Protein 6NQ6 (pdb70)

Radius of gyration: 22.05 Å; Cα contacts (8 Å, |Δi|>4): 1714; chains: 4; bounding box: 46×50×62 Å

Nearest PDB structures (foldseek):
  6nq6-assembly1_C  TM=1.005E+00  e=3.148E-25  Elizabethkingia meningoseptica
  2gac-assembly1_C  TM=1.004E+00  e=5.671E-24  Elizabethkingia meningoseptica
  9gaa-assembly1_A  TM=1.005E+00  e=3.773E-20  Elizabethkingia meningoseptica
  9gac-assembly1_C  TM=1.003E+00  e=3.773E-20  Elizabethkingia meningoseptica
  3ljq-assembly1_A  TM=1.004E+00  e=5.548E-20  Elizabethkingia meningoseptica

Solvent-accessible surface area: 19567 Å² total; per-residue (Å²): 115,53,70,15,0,0,0,0,2,78,78,23,0,50,90,0,0,72,30,0,41,93,28,1,63,162,43,23,91,1,8,51,0,0,28,81,0,0,78,69,2,0,55,47,50,103,36,27,34,0,0,72,0,0,77,0,0,111,77,12,84,10,0,0,0,0,0,0,0,11,46,46,4,40,4,0,4,0,0,8,0,32,60,3,50,8,0,0,9,0,0,35,14,19,25,108,179,48,4,4,2,14,70,0,0,26,88,20,0,77,82,68,52,48,160,123,79,114,5,39,20,85,89,0,68,152,48,36,101,81,86,97,172,139,40,0,0,0,0,0,0,3,44,122,11,32,0,0,0,0,1,0,4,1,19,104,35,32,0,62,14,0,24,0,3,12,2,1,4,4,2,1,0,0,9,1,10,18,115,24,0,0,0,0,3,8,38,88,4,37,20,0,5,16,6,0,0,0,1,9,0,2,6,0,14,66,64,59,78,57,1,72,100,0,0,82,39,0,0,70,61,2,37,142,13,6,115,90,34,70,113,90,36,133,97,15,29,0,0,0,0,0,0,15,64,118,1,74,64,2,2,18,1,0,32,98,64,5,36,6,0,0,19,7,136,174,26,45,61,72,47,103,19,31,48,29,44,182,102,43,74,12,0,0,0,0,0,61,81,36,0,66,88,0,0,74,44,0,38,110,24,1,65,165,44,23,99,1,8,40,0,0,24,107,0,0,77,65,1,0,58,42,54,104,35,20,30,0,0,58,0,0,80,0,0,114,82,13,83,11,1,0,0,0,0,0,0,13,50,47,10,49,4,0,3,0,0,8,0,30,65,3,46,18,0,0,10,0,0,38,14,16,28,106,179,32,3,8,2,14,66,2,0,25,87,21,0,74,85,72,45,46,145,128,75,114,4,38,18,85,90,0,68,137,63,35,106,93,98,91,181,157,26,0,0,0,0,0,0,2,42,128,14,30,0,0,0,0,0,0,6,1,20,116,30,33,3,64,11,0,43,0,5,6,4,1,5,3,2,1,0,0,6,1,9,21,114,31,0,0,0,0,0,4,31,68,1,54,6,0,8,10,8,0,1,0,10,0,0,2,10,2,15,66,66,65,81,66,1,98,98,0,0,86,48,1,0,82,56,2,41,112,12,3,95,85,51,65,113,95,35,136,95,12,27,0,0,0,0,0,0,22,45,112,1,97,56,4,2,13,1,0,31,92,57,1,26,7,0,0,21,1,135,158,23,47,64,76,51,93,15,30,51,31,46,188

B-factor: mean 14.58, std 7.2, range [4.75, 61.29]

Foldseek 3Di:
DDPDDDADDDPLRVVLQVQLCVQRVVPHFNQVSNLSSLLVLLVDLVNDVHFLVDQCDLVRFNFDWDKGAHPPGFIAIETREGFFSRVHVLCVVCSVVYYYYDPRSNVSCVVVPTDGDHSQDPVSVVVSVVVVVD/DDKDWDQDPVLFIDIAFDDPDDPPDDPPDDFQRVPALFQWDDDSQWWIKGKDWDRVLRVVLSQGVQLRVVRVVPDFQARSQVVSQVVSVVVCVVVVHDLVVTKMKMKMATSVGGIHIEIADWDDWDWDQDPVGIDIGTHYHNDD/DDPDDDDDDDPLLVVLQVQLCVQRVVVHFNQVSNLRSVLVLLVDLVNQCHFQVDQPDLVRFNFDWDKGAGDPGQIAIETRHGQFSRVHVLRVVCRVVYYDYDPRSVVSCVVVPTDGHHRHDPVSSVVSVVVVVD/DDKDWDQDPVLFIDIAFDDPDDPPDDPPDDFQRVPALFQWDDDSQWWIKGKDKGRVLSVVQSQGNQLRVVSVVPDFSARSQVVSQVVSVVVCVVVVHDLVVIKMKMKMATSVGGIHIEMADFDDWDWDQDPVGIDIGGHYHDDD

Secondary structure (DSSP, 8-state):
---SEEEEESHHHHHHHHHHHHHHTTT--HHHHHHHHHHHHHH-TT-TTSGGGPPP-TTS---EEEEEE-TTS-EEEEEEE-S-S-HHHHHHHHHH--EEEHHHHHHHHHHTT--------HHHHHHHHHHHH-/-EEEEEE-TTS-EEEEEEE--STTPPTTB--STT-TTTTEEEETTTEEEEEEE-HHHHHHHTHHHHHHHHHHTT--HHHHHHHHHHHHHHHHHHTT--GGG--EEEEEEETT--EEEEESSTT--EEEEETTEEEEE--EES--/---SEEEEESTTHHHHHHHHHHHHTTT--HHHHHHHHHHHHHH-TT-TTSSTTPPP-TTS---EEEEEE-TTS-EEEEEEE-S-S-HHHHHHHHHH--EEETHHHHHHHHHTT--------HHHHHHHHHHHH-/-EEEEEE-TTS-EEEEEEE--STTPPTTEE-STT-TTTTEEEETTTEEEEEEE-HHHHHHHTHHHHHHHHHHTT--HHHHHHHHHHHHHHHHHHTT--GGG--EEEEEEETTS-EEEEESSTT--EEEEETTEEEEE---BS--

CATH classification: 3.60.20.30

Sequence (556 aa):
TNKPIVLSTWNFGLHANVEAWKVLSKGGKALDAVEKGVRLVEDDPTERSVGYGGRPDRDGRVTLDACIMDENYNIGSVACMEHIKNPISVARAVMEKVMLVGDGALEFALSQGFKKENLLTAESEKEWKEWLKTTIGMIALDAQGNLSGACTTSGMAYKMHGRRVGDSPIIGAGLFVDNEIGAATATGHGEEEVIRTVGTHLVVELMNQGRTPQQACKEAVERIVKIVNRRGKNLKDIQVGFIALNKKGEYGAYCIQDGFNFAVHDQKGNRLETPGFALKTNKPIVLSTWNFGLHANVEAWKVLSKGGKALDAVEKGVRLVEDDPTERSVGYGGRPDRDGRVTLDACIMDENYNIGSVACMEHIKNPISVARAVMEKVMLVGDGALEFALSQGFKKENLLTAESEKEWKEWLKTTIGMIALDAQGNLSGACTTSGMAYKMHGRRVGDSPIIGAGLFVDNEIGAATATGHGEEEVIRTVGTHLVVELMNQGRTPQQACKEAVERIVKIVNRRGKNLKDIQVGFIALNKKGEYGAYCIQDGFNFAVHDQKGNRLETPGFALK

Structure (mmCIF, N/CA/C/O backbone):
data_6NQ6
#
_entry.id   6NQ6
#
_cell.length_a   46.150
_cell.length_b   96.020
_cell.length_c   61.490
_cell.angle_alpha   90.00
_cell.angle_beta   90.05
_cell.angle_gamma   90.00
#
_symmetry.space_group_name_H-M   'P 1 21 1'
#
loop_
_entity.id
_entity.type
_entity.pdbx_description
1 polymer N(4)-(Beta-N-acetylglucosaminyl)-L-asparaginase
2 polymer N(4)-(Beta-N-acetylglucosaminyl)-L-asparaginase
3 water water
#
loop_
_atom_site.group_PDB
_atom_site.id
_atom_site.type_symbol
_atom_site.label_atom_id
_atom_site.label_alt_id
_atom_site.label_comp_id
_atom_site.label_asym_id
_atom_site.label_entity_id
_atom_site.label_seq_id
_atom_site.pdbx_PDB_ins_code
_atom_site.Cartn_x
_atom_site.Cartn_y
_atom_site.Cartn_z
_atom_site.occupancy
_atom_site.B_iso_or_equiv
_atom_site.auth_seq_id
_atom_site.auth_comp_id
_atom_site.auth_asym_id
_atom_site.auth_atom_id
_atom_site.pdbx_PDB_model_num
ATOM 1 N N . THR A 1 2 ? 30.123 8.193 16.026 1.00 32.67 2 THR A N 1
ATOM 2 C CA . THR A 1 2 ? 29.803 9.479 16.748 1.00 28.59 2 THR A CA 1
ATOM 3 C C . THR A 1 2 ? 29.706 10.641 15.746 1.00 28.58 2 THR A C 1
ATOM 4 O O . THR A 1 2 ? 30.673 10.962 15.048 1.00 31.11 2 THR A O 1
ATOM 8 N N . ASN A 1 3 ? 28.540 11.275 15.712 1.00 19.03 3 ASN A N 1
ATOM 9 C CA . ASN A 1 3 ? 28.210 12.341 14.803 1.00 16.92 3 ASN A CA 1
ATOM 10 C C . ASN A 1 3 ? 28.618 13.591 15.555 1.00 16.59 3 ASN A C 1
ATOM 11 O O . ASN A 1 3 ? 27.890 14.083 16.414 1.00 14.44 3 ASN A O 1
ATOM 16 N N . LYS A 1 4 ? 29.806 14.087 15.253 1.00 14.59 4 LYS A N 1
ATOM 17 C CA . LYS A 1 4 ? 30.274 15.300 15.866 1.00 12.11 4 LYS A CA 1
ATOM 18 C C . LYS A 1 4 ? 31.141 16.056 14.878 1.00 11.95 4 LYS A C 1
ATOM 19 O O . LYS A 1 4 ? 31.804 15.424 14.023 1.00 12.12 4 LYS A O 1
ATOM 25 N N . PRO A 1 5 ? 31.241 17.375 14.944 1.00 10.11 5 PRO A N 1
ATOM 26 C CA . PRO A 1 5 ? 30.372 18.192 15.814 1.00 9.26 5 PRO A CA 1
ATOM 27 C C . PRO A 1 5 ? 28.936 18.282 15.345 1.00 9.34 5 PRO A C 1
ATOM 28 O O . PRO A 1 5 ? 28.616 17.987 14.214 1.00 9.30 5 PRO A O 1
ATOM 32 N N . ILE A 1 6 ? 28.047 18.731 16.253 1.00 8.08 6 ILE A N 1
ATOM 33 C CA . ILE A 1 6 ? 26.611 18.861 15.949 1.00 7.73 6 ILE A CA 1
ATOM 34 C C . ILE A 1 6 ? 26.085 19.986 16.892 1.00 7.26 6 ILE A C 1
ATOM 35 O O . ILE A 1 6 ? 26.423 20.010 18.093 1.00 7.09 6 ILE A O 1
ATOM 40 N N . VAL A 1 7 ? 25.157 20.816 16.397 1.00 6.92 7 VAL A N 1
ATOM 41 C CA . VAL A 1 7 ? 24.466 21.832 17.195 1.00 6.92 7 VAL A CA 1
ATOM 42 C C . VAL A 1 7 ? 22.973 21.802 16.905 1.00 7.47 7 VAL A C 1
ATOM 43 O O . VAL A 1 7 ? 22.588 21.626 15.736 1.00 6.88 7 VAL A O 1
ATOM 47 N N . LEU A 1 8 ? 22.169 21.947 17.943 1.00 7.15 8 LEU A N 1
ATOM 48 C CA . LEU A 1 8 ? 20.711 22.053 17.815 1.00 8.02 8 LEU A CA 1
ATOM 49 C C . LEU A 1 8 ? 20.275 23.304 18.456 1.00 6.78 8 LEU A C 1
ATOM 50 O O . LEU A 1 8 ? 20.806 23.715 19.532 1.00 6.59 8 LEU A O 1
ATOM 55 N N . SER A 1 9 ? 19.227 23.948 17.920 1.00 6.99 9 SER A N 1
ATOM 56 C CA . SER A 1 9 ? 18.681 25.118 18.571 1.00 7.26 9 SER A CA 1
ATOM 57 C C . SER A 1 9 ? 17.202 25.223 18.233 1.00 7.54 9 SER A C 1
ATOM 58 O O . SER A 1 9 ? 16.721 24.634 17.250 1.00 8.16 9 SER A O 1
ATOM 61 N N . THR A 1 10 ? 16.537 26.047 19.040 1.00 7.55 10 THR A N 1
ATOM 62 C CA . THR A 1 10 ? 15.087 26.148 18.940 1.00 8.37 10 THR A CA 1
ATOM 63 C C . THR A 1 10 ? 14.580 27.195 17.954 1.00 9.06 10 THR A C 1
ATOM 64 O O . THR A 1 10 ? 15.138 28.255 17.822 1.00 8.57 10 THR A O 1
ATOM 68 N N . TRP A 1 11 ? 13.528 26.815 17.197 1.00 10.09 11 TRP A N 1
ATOM 69 C CA . TRP A 1 11 ? 12.764 27.708 16.262 1.00 12.05 11 TRP A CA 1
ATOM 70 C C . TRP A 1 11 ? 13.525 28.068 14.992 1.00 12.12 11 TRP A C 1
ATOM 71 O O . TRP A 1 11 ? 14.740 27.766 14.808 1.00 10.35 11 TRP A O 1
ATOM 82 N N . ASN A 1 12 ? 12.870 28.806 14.082 1.00 14.52 12 ASN A N 1
ATOM 83 C CA . ASN A 1 12 ? 13.533 29.146 12.825 1.00 13.96 12 ASN A CA 1
ATOM 84 C C . ASN A 1 12 ? 14.741 30.049 12.940 1.00 13.52 12 ASN A C 1
ATOM 85 O O . ASN A 1 12 ? 15.683 30.005 12.168 1.00 14.60 12 ASN A O 1
ATOM 90 N N . PHE A 1 13 ? 14.799 30.901 13.965 1.00 11.68 13 PHE A N 1
ATOM 91 C CA . PHE A 1 13 ? 15.928 31.760 14.168 1.00 12.28 13 PHE A CA 1
ATOM 92 C C . PHE A 1 13 ? 17.139 30.948 14.627 1.00 10.43 13 PHE A C 1
ATOM 93 O O . PHE A 1 13 ? 18.278 31.393 14.512 1.00 12.80 13 PHE A O 1
ATOM 101 N N . GLY A 1 14 ? 16.822 29.758 15.144 1.00 11.15 14 GLY A N 1
ATOM 102 C CA . GLY A 1 14 ? 17.781 28.718 15.484 1.00 10.72 14 GLY A CA 1
ATOM 103 C C . GLY A 1 14 ? 18.600 28.329 14.265 1.00 11.17 14 GLY A C 1
ATOM 104 O O . GLY A 1 14 ? 19.818 28.081 14.337 1.00 10.02 14 GLY A O 1
ATOM 105 N N . LEU A 1 15 ? 17.952 28.322 13.101 1.00 11.36 15 LEU A N 1
ATOM 106 C CA . LEU A 1 15 ? 18.639 27.896 11.898 1.00 11.89 15 LEU A CA 1
ATOM 107 C C . LEU A 1 15 ? 19.712 28.879 11.640 1.00 11.12 15 LEU A C 1
ATOM 108 O O . LEU A 1 15 ? 20.888 28.503 11.324 1.00 12.50 15 LEU A O 1
ATOM 113 N N . HIS A 1 16 ? 19.363 30.161 11.810 1.00 12.74 16 HIS A N 1
ATOM 114 C CA . HIS A 1 16 ? 20.309 31.233 11.580 1.00 11.81 16 HIS A CA 1
ATOM 115 C C . HIS A 1 16 ? 21.443 31.253 12.647 1.00 11.09 16 HIS A C 1
ATOM 116 O O . HIS A 1 16 ? 22.632 31.451 12.335 1.00 12.20 16 HIS A O 1
ATOM 123 N N . ALA A 1 17 ? 21.071 31.027 13.923 1.00 9.09 17 ALA A N 1
ATOM 124 C CA . ALA A 1 17 ? 22.090 30.982 15.005 1.00 8.43 17 ALA A CA 1
ATOM 125 C C . ALA A 1 17 ? 23.054 29.812 14.751 1.00 8.67 17 ALA A C 1
ATOM 126 O O . ALA A 1 17 ? 24.239 29.898 15.099 1.00 9.00 17 ALA A O 1
ATOM 128 N N . ASN A 1 18 ? 22.529 28.679 14.280 1.00 8.83 18 ASN A N 1
ATOM 129 C CA . ASN A 1 18 ? 23.392 27.543 14.066 1.00 8.75 18 ASN A CA 1
ATOM 130 C C . ASN A 1 18 ? 24.517 27.828 13.090 1.00 10.01 18 ASN A C 1
ATOM 131 O O . ASN A 1 18 ? 25.605 27.294 13.243 1.00 10.25 18 ASN A O 1
ATOM 136 N N . VAL A 1 19 ? 24.277 28.696 12.090 1.00 9.49 19 VAL A N 1
ATOM 137 C CA . VAL A 1 19 ? 25.361 29.102 11.145 1.00 10.60 19 VAL A CA 1
ATOM 138 C C . VAL A 1 19 ? 26.497 29.737 11.909 1.00 9.85 19 VAL A C 1
ATOM 139 O O . VAL A 1 19 ? 27.711 29.385 11.680 1.00 10.78 19 VAL A O 1
ATOM 143 N N . GLU A 1 20 ? 26.215 30.579 12.888 1.00 10.22 20 GLU A N 1
ATOM 144 C CA . GLU A 1 20 ? 27.282 31.214 13.664 1.00 10.53 20 GLU A CA 1
ATOM 145 C C . GLU A 1 20 ? 28.015 30.230 14.586 1.00 10.92 20 GLU A C 1
ATOM 146 O O . GLU A 1 20 ? 29.252 30.234 14.721 1.00 11.82 20 GLU A O 1
ATOM 152 N N . ALA A 1 21 ? 27.236 29.329 15.185 1.00 9.36 21 ALA A N 1
ATOM 153 C CA . ALA A 1 21 ? 27.831 28.230 15.988 1.00 9.67 21 ALA A CA 1
ATOM 154 C C . ALA A 1 21 ? 28.757 27.401 15.197 1.00 9.93 21 ALA A C 1
ATOM 155 O O . ALA A 1 21 ? 29.807 27.001 15.697 1.00 8.61 21 ALA A O 1
ATOM 157 N N . TRP A 1 22 ? 28.358 27.108 13.937 1.00 9.42 22 TRP A N 1
ATOM 158 C CA . TRP A 1 22 ? 29.120 26.198 13.097 1.00 9.30 22 TRP A CA 1
ATOM 159 C C . TRP A 1 22 ? 30.469 26.834 12.699 1.00 9.50 22 TRP A C 1
ATOM 160 O O . TRP A 1 22 ? 31.439 26.091 12.474 1.00 10.79 22 TRP A O 1
ATOM 171 N N . LYS A 1 23 ? 30.552 28.175 12.646 1.00 10.27 23 LYS A N 1
ATOM 172 C CA . LYS A 1 23 ? 31.832 28.815 12.376 1.00 12.50 23 LYS A CA 1
ATOM 173 C C . LYS A 1 23 ? 32.875 28.419 13.423 1.00 13.77 23 LYS A C 1
ATOM 174 O O . LYS A 1 23 ? 34.047 28.282 13.109 1.00 14.99 23 LYS A O 1
ATOM 180 N N . VAL A 1 24 ? 32.461 28.207 14.671 1.00 11.71 24 VAL A N 1
ATOM 181 C CA . VAL A 1 24 ? 33.335 27.760 15.696 1.00 10.71 24 VAL A CA 1
ATOM 182 C C . VAL A 1 24 ? 33.493 26.250 15.570 1.00 9.63 24 VAL A C 1
ATOM 183 O O . VAL A 1 24 ? 34.630 25.697 15.605 1.00 10.88 24 VAL A O 1
ATOM 187 N N . LEU A 1 25 ? 32.396 25.497 15.540 1.00 8.75 25 LEU A N 1
ATOM 188 C CA . LEU A 1 25 ? 32.473 24.043 15.675 1.00 8.73 25 LEU A CA 1
ATOM 189 C C . LEU A 1 25 ? 33.269 23.403 14.489 1.00 9.86 25 LEU A C 1
ATOM 190 O O . LEU A 1 25 ? 33.983 22.438 14.677 1.00 10.27 25 LEU A O 1
ATOM 195 N N . SER A 1 26 ? 33.094 23.947 13.297 1.00 10.73 26 SER A N 1
ATOM 196 C CA . SER A 1 26 ? 33.702 23.323 12.092 1.00 12.05 26 SER A CA 1
ATOM 197 C C . SER A 1 26 ? 35.209 23.463 12.039 1.00 12.14 26 SER A C 1
ATOM 198 O O . SER A 1 26 ? 35.866 22.780 11.248 1.00 14.70 26 SER A O 1
ATOM 201 N N . LYS A 1 27 ? 35.741 24.336 12.863 1.00 13.65 27 LYS A N 1
ATOM 202 C CA . LYS A 1 27 ? 37.160 24.644 12.890 1.00 13.90 27 LYS A CA 1
ATOM 203 C C . LYS A 1 27 ? 37.728 24.001 14.128 1.00 13.83 27 LYS A C 1
ATOM 204 O O . LYS A 1 27 ? 38.863 24.365 14.527 1.00 15.09 27 LYS A O 1
ATOM 210 N N . GLY A 1 28 ? 36.954 23.126 14.816 1.00 10.83 28 GLY A N 1
ATOM 211 C CA . GLY A 1 28 ? 37.414 22.451 16.015 1.00 11.47 28 GLY A CA 1
ATOM 212 C C . GLY A 1 28 ? 37.337 23.222 17.310 1.00 11.18 28 GLY A C 1
ATOM 213 O O . GLY A 1 28 ? 37.926 22.785 18.297 1.00 13.76 28 GLY A O 1
ATOM 214 N N . GLY A 1 29 ? 36.599 24.335 17.336 1.00 10.06 29 GLY A N 1
ATOM 215 C CA . GLY A 1 29 ? 36.387 25.083 18.510 1.00 10.69 29 GLY A CA 1
ATOM 216 C C . GLY A 1 29 ? 35.508 24.435 19.554 1.00 9.74 29 GLY A C 1
ATOM 217 O O . GLY A 1 29 ? 34.842 23.434 19.310 1.00 10.46 29 GLY A O 1
ATOM 218 N N . LYS A 1 30 ? 35.514 25.028 20.748 1.00 10.13 30 LYS A N 1
ATOM 219 C CA . LYS A 1 30 ? 34.750 24.494 21.898 1.00 9.99 30 LYS A CA 1
ATOM 220 C C . LYS A 1 30 ? 33.241 24.684 21.773 1.00 8.65 30 LYS A C 1
ATOM 221 O O . LYS A 1 30 ? 32.819 25.720 21.305 1.00 8.65 30 LYS A O 1
ATOM 227 N N . ALA A 1 31 ? 32.495 23.669 22.183 1.00 8.04 31 ALA A N 1
ATOM 228 C CA . ALA A 1 31 ? 31.042 23.792 22.257 1.00 7.55 31 ALA A CA 1
ATOM 229 C C . ALA A 1 31 ? 30.637 25.028 23.006 1.00 7.72 31 ALA A C 1
ATOM 230 O O . ALA A 1 31 ? 29.667 25.737 22.634 1.00 7.43 31 ALA A O 1
ATOM 232 N N . LEU A 1 32 ? 31.313 25.350 24.112 1.00 7.69 32 LEU A N 1
ATOM 233 C CA . LEU A 1 32 ? 30.914 26.525 24.880 1.00 7.65 32 LEU A CA 1
ATOM 234 C C . LEU A 1 32 ? 31.011 27.833 24.117 1.00 7.60 32 LEU A C 1
ATOM 235 O O . LEU A 1 32 ? 30.097 28.656 24.148 1.00 7.72 32 LEU A O 1
ATOM 240 N N . ASP A 1 33 ? 32.072 28.001 23.344 1.00 7.69 33 ASP A N 1
ATOM 241 C CA . ASP A 1 33 ? 32.228 29.183 22.540 1.00 8.79 33 ASP A CA 1
ATOM 242 C C . ASP A 1 33 ? 31.187 29.200 21.432 1.00 8.74 33 ASP A C 1
ATOM 243 O O . ASP A 1 33 ? 30.680 30.228 21.075 1.00 8.98 33 ASP A O 1
ATOM 248 N N . ALA A 1 34 ? 30.898 28.045 20.863 1.00 7.79 34 ALA A N 1
ATOM 249 C CA . ALA A 1 34 ? 29.949 27.929 19.696 1.00 8.15 34 ALA A CA 1
ATOM 250 C C . ALA A 1 34 ? 28.547 28.366 20.165 1.00 8.15 34 ALA A C 1
ATOM 251 O O . ALA A 1 34 ? 27.873 29.106 19.440 1.00 7.98 34 ALA A O 1
ATOM 253 N N . VAL A 1 35 ? 28.123 27.854 21.331 1.00 7.35 35 VAL A N 1
ATOM 254 C CA . VAL A 1 35 ? 26.753 28.142 21.792 1.00 7.01 35 VAL A CA 1
ATOM 255 C C . VAL A 1 35 ? 26.580 29.569 22.183 1.00 7.52 35 VAL A C 1
ATOM 256 O O . VAL A 1 35 ? 25.578 30.203 21.915 1.00 8.19 35 VAL A O 1
ATOM 260 N N . GLU A 1 36 ? 27.602 30.158 22.788 1.00 7.58 36 GLU A N 1
ATOM 261 C CA . GLU A 1 36 ? 27.592 31.584 23.113 1.00 8.00 36 GLU A CA 1
ATOM 262 C C . GLU A 1 36 ? 27.483 32.444 21.838 1.00 9.09 36 GLU A C 1
ATOM 263 O O . GLU A 1 36 ? 26.604 33.286 21.754 1.00 8.21 36 GLU A O 1
ATOM 269 N N . LYS A 1 37 ? 28.366 32.214 20.883 1.00 8.66 37 LYS A N 1
ATOM 270 C CA . LYS A 1 37 ? 28.302 32.936 19.600 1.00 10.28 37 LYS A CA 1
ATOM 271 C C . LYS A 1 37 ? 26.978 32.752 18.918 1.00 10.16 37 LYS A C 1
ATOM 272 O O . LYS A 1 37 ? 26.450 33.735 18.353 1.00 10.72 37 LYS A O 1
ATOM 278 N N . GLY A 1 38 ? 26.459 31.529 18.884 1.00 9.12 38 GLY A N 1
ATOM 279 C CA . GLY A 1 38 ? 25.209 31.282 18.243 1.00 8.02 38 GLY A CA 1
ATOM 280 C C . GLY A 1 38 ? 24.094 32.115 18.776 1.00 8.08 38 GLY A C 1
ATOM 281 O O . GLY A 1 38 ? 23.346 32.730 18.009 1.00 8.98 38 GLY A O 1
ATOM 282 N N . VAL A 1 39 ? 23.848 32.034 20.078 1.00 7.53 39 VAL A N 1
ATOM 283 C CA . VAL A 1 39 ? 22.655 32.754 20.629 1.00 7.99 39 VAL A CA 1
ATOM 284 C C . VAL A 1 39 ? 22.862 34.256 20.659 1.00 7.99 39 VAL A C 1
ATOM 285 O O . VAL A 1 39 ? 21.891 35.002 20.553 1.00 8.59 39 VAL A O 1
ATOM 289 N N . ARG A 1 40 ? 24.093 34.740 20.682 1.00 8.03 40 ARG A N 1
ATOM 290 C CA . ARG A 1 40 ? 24.321 36.203 20.631 1.00 9.14 40 ARG A CA 1
ATOM 291 C C . ARG A 1 40 ? 23.820 36.777 19.324 1.00 9.47 40 ARG A C 1
ATOM 292 O O . ARG A 1 40 ? 23.413 37.944 19.305 1.00 9.44 40 ARG A O 1
ATOM 300 N N . LEU A 1 41 ? 23.762 35.990 18.256 1.00 10.61 41 LEU A N 1
ATOM 301 C CA . LEU A 1 41 ? 23.247 36.490 16.968 1.00 11.80 41 LEU A CA 1
ATOM 302 C C . LEU A 1 41 ? 21.814 36.988 17.150 1.00 12.71 41 LEU A C 1
ATOM 303 O O . LEU A 1 41 ? 21.407 38.044 16.636 1.00 13.46 41 LEU A O 1
ATOM 308 N N . VAL A 1 42 ? 21.049 36.258 17.950 1.00 10.61 42 VAL A N 1
ATOM 309 C CA . VAL A 1 42 ? 19.634 36.521 18.152 1.00 11.16 42 VAL A CA 1
ATOM 310 C C . VAL A 1 42 ? 19.429 37.605 19.187 1.00 9.94 42 VAL A C 1
ATOM 311 O O . VAL A 1 42 ? 18.551 38.444 19.014 1.00 9.72 42 VAL A O 1
ATOM 315 N N . GLU A 1 43 ? 20.246 37.629 20.226 1.00 8.80 43 GLU A N 1
ATOM 316 C CA . GLU A 1 43 ? 20.263 38.694 21.200 1.00 9.26 43 GLU A CA 1
ATOM 317 C C . GLU A 1 43 ? 20.492 40.018 20.477 1.00 10.06 43 GLU A C 1
ATOM 318 O O . GLU A 1 43 ? 19.897 41.038 20.841 1.00 9.87 43 GLU A O 1
ATOM 324 N N . ASP A 1 44 ? 21.346 39.997 19.466 1.00 11.65 44 ASP A N 1
ATOM 325 C CA . ASP A 1 44 ? 21.808 41.274 18.908 1.00 11.25 44 ASP A CA 1
ATOM 326 C C . ASP A 1 44 ? 20.810 41.812 17.917 1.00 13.04 44 ASP A C 1
ATOM 327 O O . ASP A 1 44 ? 20.810 43.026 17.674 1.00 15.51 44 ASP A O 1
ATOM 332 N N . ASP A 1 45 ? 19.929 40.976 17.416 1.00 12.26 45 ASP A N 1
ATOM 333 C CA . ASP A 1 45 ? 19.065 41.316 16.293 1.00 13.38 45 ASP A CA 1
ATOM 334 C C . ASP A 1 45 ? 17.754 41.916 16.849 1.00 12.65 45 ASP A C 1
ATOM 335 O O . ASP A 1 45 ? 16.933 41.235 17.509 1.00 10.09 45 ASP A O 1
ATOM 340 N N . PRO A 1 46 ? 17.511 43.204 16.600 1.00 13.11 46 PRO A N 1
ATOM 341 C CA . PRO A 1 46 ? 16.321 43.807 17.162 1.00 13.98 46 PRO A CA 1
ATOM 342 C C . PRO A 1 46 ? 15.022 43.309 16.546 1.00 13.24 46 PRO A C 1
ATOM 343 O O . PRO A 1 46 ? 13.958 43.579 17.061 1.00 15.47 46 PRO A O 1
ATOM 347 N N . THR A 1 47 ? 15.079 42.625 15.401 1.00 11.77 47 THR A N 1
ATOM 348 C CA . THR A 1 47 ? 13.908 42.061 14.749 1.00 13.06 47 THR A CA 1
ATOM 349 C C . THR A 1 47 ? 13.507 40.703 15.325 1.00 11.68 47 THR A C 1
ATOM 350 O O . THR A 1 47 ? 12.491 40.148 14.989 1.00 14.43 47 THR A O 1
ATOM 354 N N . GLU A 1 48 ? 14.386 40.140 16.182 1.00 12.07 48 GLU A N 1
ATOM 355 C CA . GLU A 1 48 ? 14.062 38.956 16.948 1.00 12.69 48 GLU A CA 1
ATOM 356 C C . GLU A 1 48 ? 13.563 39.459 18.292 1.00 11.91 48 GLU A C 1
ATOM 357 O O . GLU A 1 48 ? 14.304 39.829 19.192 1.00 13.70 48 GLU A O 1
ATOM 363 N N . ARG A 1 49 ? 12.242 39.371 18.427 1.00 11.33 49 ARG A N 1
ATOM 364 C CA . ARG A 1 49 ? 11.516 40.039 19.461 1.00 13.65 49 ARG A CA 1
ATOM 365 C C . ARG A 1 49 ? 11.315 39.206 20.697 1.00 11.53 49 ARG A C 1
ATOM 366 O O . ARG A 1 49 ? 10.682 39.661 21.630 1.00 10.86 49 ARG A O 1
ATOM 374 N N . SER A 1 50 ? 11.910 38.009 20.756 1.00 10.99 50 SER A N 1
ATOM 375 C CA . SER A 1 50 ? 11.745 37.154 21.945 1.00 10.98 50 SER A CA 1
ATOM 376 C C . SER A 1 50 ? 13.065 36.917 22.645 1.00 10.48 50 SER A C 1
ATOM 377 O O . SER A 1 50 ? 13.107 36.198 23.637 1.00 9.89 50 SER A O 1
ATOM 380 N N . VAL A 1 51 ? 14.098 37.626 22.241 1.00 9.55 51 VAL A N 1
ATOM 381 C CA . VAL A 1 51 ? 15.460 37.499 22.719 1.00 10.26 51 VAL A CA 1
ATOM 382 C C . VAL A 1 51 ? 16.195 38.821 22.707 1.00 10.58 51 VAL A C 1
ATOM 383 O O . VAL A 1 51 ? 16.242 39.462 21.680 1.00 9.40 51 VAL A O 1
ATOM 387 N N . GLY A 1 52 ? 16.839 39.169 23.792 1.00 9.20 52 GLY A N 1
ATOM 388 C CA . GLY A 1 52 ? 17.728 40.322 23.862 1.00 10.77 52 GLY A CA 1
ATOM 389 C C . GLY A 1 52 ? 17.171 41.636 23.374 1.00 10.70 52 GLY A C 1
ATOM 390 O O . GLY A 1 52 ? 16.032 41.974 23.692 1.00 10.58 52 GLY A O 1
ATOM 391 N N . TYR A 1 53 ? 17.944 42.316 22.528 1.00 11.08 53 TYR A N 1
ATOM 392 C CA . TYR A 1 53 ? 17.611 43.645 21.976 1.00 12.96 53 TYR A CA 1
ATOM 393 C C . TYR A 1 53 ? 16.348 43.582 21.131 1.00 14.06 53 TYR A C 1
ATOM 394 O O . TYR A 1 53 ? 15.468 44.474 21.256 1.00 15.89 53 TYR A O 1
ATOM 403 N N . GLY A 1 54 ? 16.040 42.577 20.369 1.00 12.37 54 GLY A N 1
ATOM 404 C CA . GLY A 1 54 ? 14.452 42.699 20.063 1.00 19.24 54 GLY A CA 1
ATOM 405 C C . GLY A 1 54 ? 13.264 42.993 21.151 1.00 15.94 54 GLY A C 1
ATOM 406 O O . GLY A 1 54 ? 12.066 43.261 20.872 1.00 14.57 54 GLY A O 1
ATOM 407 N N . GLY A 1 55 ? 13.597 42.641 22.379 1.00 12.45 55 GLY A N 1
ATOM 408 C CA . GLY A 1 55 ? 12.632 41.908 23.248 1.00 12.05 55 GLY A CA 1
ATOM 409 C C . GLY A 1 55 ? 11.425 42.702 23.742 1.00 12.94 55 GLY A C 1
ATOM 410 O O . GLY A 1 55 ? 11.586 43.887 24.092 1.00 14.76 55 GLY A O 1
ATOM 411 N N . ARG A 1 56 ? 10.270 42.067 23.780 1.00 12.61 56 ARG A N 1
ATOM 412 C CA . ARG A 1 56 ? 8.993 42.743 24.182 1.00 13.17 56 ARG A CA 1
ATOM 413 C C . ARG A 1 56 ? 9.126 42.922 25.691 1.00 13.47 56 ARG A C 1
ATOM 414 O O . ARG A 1 56 ? 9.536 42.000 26.404 1.00 12.04 56 ARG A O 1
ATOM 422 N N . PRO A 1 57 ? 8.925 44.144 26.190 1.00 13.78 57 PRO A N 1
ATOM 423 C CA . PRO A 1 57 ? 9.085 44.513 27.567 1.00 12.67 57 PRO A CA 1
ATOM 424 C C . PRO A 1 57 ? 8.004 43.894 28.477 1.00 12.19 57 PRO A C 1
ATOM 425 O O . PRO A 1 57 ? 7.024 43.344 28.016 1.00 13.32 57 PRO A O 1
ATOM 429 N N . ASP A 1 58 ? 8.269 43.947 29.776 1.00 12.80 58 ASP A N 1
ATOM 430 C CA . ASP A 1 58 ? 7.295 43.638 30.770 1.00 12.77 58 ASP A CA 1
ATOM 431 C C . ASP A 1 58 ? 6.184 44.692 30.772 1.00 13.81 58 ASP A C 1
ATOM 432 O O . ASP A 1 58 ? 6.287 45.715 30.045 1.00 14.38 58 ASP A O 1
ATOM 437 N N . ARG A 1 59 ? 5.168 44.455 31.578 1.00 14.62 59 ARG A N 1
ATOM 438 C CA . ARG A 1 59 ? 3.977 45.357 31.545 1.00 16.88 59 ARG A CA 1
ATOM 439 C C . ARG A 1 59 ? 4.281 46.801 31.893 1.00 18.41 59 ARG A C 1
ATOM 440 O O . ARG A 1 59 ? 3.494 47.678 31.489 1.00 19.62 59 ARG A O 1
ATOM 448 N N . ASP A 1 60 ? 5.364 47.066 32.611 1.00 17.05 60 ASP A N 1
ATOM 449 C CA . ASP A 1 60 ? 5.773 48.421 32.953 1.00 17.58 60 ASP A CA 1
ATOM 450 C C . ASP A 1 60 ? 6.705 49.021 31.915 1.00 16.43 60 ASP A C 1
ATOM 451 O O . ASP A 1 60 ? 7.299 50.071 32.154 1.00 18.44 60 ASP A O 1
ATOM 456 N N . GLY A 1 61 ? 6.908 48.337 30.787 1.00 17.41 61 GLY A N 1
ATOM 457 C CA . GLY A 1 61 ? 7.745 48.839 29.768 1.00 16.96 61 GLY A CA 1
ATOM 458 C C . GLY A 1 61 ? 9.229 48.586 29.879 1.00 17.14 61 GLY A C 1
ATOM 459 O O . GLY A 1 61 ? 9.997 49.214 29.149 1.00 17.73 61 GLY A O 1
ATOM 460 N N . ARG A 1 62 ? 9.667 47.689 30.790 1.00 14.96 62 ARG A N 1
ATOM 461 C CA . ARG A 1 62 ? 11.068 47.447 31.050 1.00 15.40 62 ARG A CA 1
ATOM 462 C C . ARG A 1 62 ? 11.431 46.103 30.342 1.00 13.14 62 ARG A C 1
ATOM 463 O O . ARG A 1 62 ? 10.721 45.121 30.470 1.00 13.77 62 ARG A O 1
ATOM 471 N N . VAL A 1 63 ? 12.446 46.148 29.514 1.00 12.17 63 VAL A N 1
ATOM 472 C CA . VAL A 1 63 ? 12.944 44.933 28.904 1.00 10.70 63 VAL A CA 1
ATOM 473 C C . VAL A 1 63 ? 13.859 44.239 29.943 1.00 10.07 63 VAL A C 1
ATOM 474 O O . VAL A 1 63 ? 14.914 44.751 30.319 1.00 11.36 63 VAL A O 1
ATOM 478 N N . THR A 1 64 ? 13.423 43.038 30.401 1.00 9.02 64 THR A N 1
ATOM 479 C CA . THR A 1 64 ? 14.195 42.334 31.420 1.00 8.52 64 THR A CA 1
ATOM 480 C C . THR A 1 64 ? 14.484 40.969 30.843 1.00 7.46 64 THR A C 1
ATOM 481 O O . THR A 1 64 ? 13.587 40.277 30.387 1.00 9.53 64 THR A O 1
ATOM 485 N N . LEU A 1 65 ? 15.785 40.648 30.870 1.00 7.58 65 LEU A N 1
ATOM 486 C CA . LEU A 1 65 ? 16.340 39.444 30.191 1.00 7.37 65 LEU A CA 1
ATOM 487 C C . LEU A 1 65 ? 16.771 38.382 31.185 1.00 6.69 65 LEU A C 1
ATOM 488 O O . LEU A 1 65 ? 17.262 38.658 32.275 1.00 7.57 65 LEU A O 1
ATOM 493 N N . ASP A 1 66 ? 16.667 37.136 30.668 1.00 6.63 66 ASP A N 1
ATOM 494 C CA . ASP A 1 66 ? 17.037 35.955 31.502 1.00 6.53 66 ASP A CA 1
ATOM 495 C C . ASP A 1 66 ? 17.938 35.076 30.643 1.00 6.21 66 ASP A C 1
ATOM 496 O O . ASP A 1 66 ? 17.664 34.871 29.452 1.00 7.00 66 ASP A O 1
ATOM 501 N N . ALA A 1 67 ? 19.024 34.536 31.205 1.00 5.56 67 ALA A N 1
ATOM 502 C CA . ALA A 1 67 ? 19.894 33.642 30.420 1.00 6.28 67 ALA A CA 1
ATOM 503 C C . ALA A 1 67 ? 20.637 32.708 31.386 1.00 6.34 67 ALA A C 1
ATOM 504 O O . ALA A 1 67 ? 20.947 33.048 32.475 1.00 7.54 67 ALA A O 1
ATOM 506 N N . CYS A 1 68 ? 20.992 31.526 30.889 1.00 6.31 68 CYS A N 1
ATOM 507 C CA . CYS A 1 68 ? 21.934 30.669 31.580 1.00 6.48 68 CYS A CA 1
ATOM 508 C C . CYS A 1 68 ? 22.785 29.910 30.616 1.00 6.06 68 CYS A C 1
ATOM 509 O O . CYS A 1 68 ? 22.497 29.742 29.409 1.00 5.93 68 CYS A O 1
ATOM 512 N N . ILE A 1 69 ? 23.899 29.393 31.145 1.00 6.02 69 ILE A N 1
ATOM 513 C CA . ILE A 1 69 ? 24.906 28.715 30.330 1.00 6.40 69 ILE A CA 1
ATOM 514 C C . ILE A 1 69 ? 25.459 27.597 31.152 1.00 6.93 69 ILE A C 1
ATOM 515 O O . ILE A 1 69 ? 25.574 27.716 32.382 1.00 6.52 69 ILE A O 1
ATOM 520 N N . MET A 1 70 ? 25.837 26.537 30.438 1.00 6.16 70 MET A N 1
ATOM 521 C CA . MET A 1 70 ? 26.364 25.360 31.163 1.00 7.30 70 MET A CA 1
ATOM 522 C C . MET A 1 70 ? 27.432 24.760 30.289 1.00 7.01 70 MET A C 1
ATOM 523 O O . MET A 1 70 ? 27.184 24.498 29.117 1.00 6.84 70 MET A O 1
ATOM 528 N N . ASP A 1 71 ? 28.624 24.493 30.847 1.00 7.07 71 ASP A N 1
ATOM 529 C CA . ASP A 1 71 ? 29.724 23.913 30.048 1.00 8.28 71 ASP A CA 1
ATOM 530 C C . ASP A 1 71 ? 29.891 22.425 30.218 1.00 8.32 71 ASP A C 1
ATOM 531 O O . ASP A 1 71 ? 29.037 21.748 30.795 1.00 7.97 71 ASP A O 1
ATOM 536 N N . GLU A 1 72 ? 31.033 21.939 29.717 1.00 9.78 72 GLU A N 1
ATOM 537 C CA . GLU A 1 72 ? 31.297 20.478 29.661 1.00 11.08 72 GLU A CA 1
ATOM 538 C C . GLU A 1 72 ? 31.828 19.946 30.960 1.00 12.06 72 GLU A C 1
ATOM 539 O O . GLU A 1 72 ? 32.057 18.768 31.071 1.00 12.57 72 GLU A O 1
ATOM 545 N N . ASN A 1 73 ? 31.962 20.786 31.967 1.00 13.67 73 ASN A N 1
ATOM 546 C CA . ASN A 1 73 ? 32.363 20.215 33.273 1.00 16.68 73 ASN A CA 1
ATOM 547 C C . ASN A 1 73 ? 31.622 20.789 34.452 1.00 14.63 73 ASN A C 1
ATOM 548 O O . ASN A 1 73 ? 32.178 21.082 35.527 1.00 12.52 73 ASN A O 1
ATOM 553 N N . TYR A 1 74 ? 30.297 20.803 34.270 1.00 13.24 74 TYR A N 1
ATOM 554 C CA . TYR A 1 74 ? 29.299 21.067 35.268 1.00 13.73 74 TYR A CA 1
ATOM 555 C C . TYR A 1 74 ? 29.429 22.438 35.824 1.00 12.45 74 TYR A C 1
ATOM 556 O O . TYR A 1 74 ? 28.906 22.691 36.897 1.00 14.46 74 TYR A O 1
ATOM 565 N N . ASN A 1 75 ? 30.118 23.348 35.128 1.00 10.55 75 ASN A N 1
ATOM 566 C CA . ASN A 1 75 ? 30.107 24.758 35.499 1.00 10.93 75 ASN A CA 1
ATOM 567 C C . ASN A 1 75 ? 28.847 25.388 34.921 1.00 9.21 75 ASN A C 1
ATOM 568 O O . ASN A 1 75 ? 28.416 25.041 33.813 1.00 8.81 75 ASN A O 1
ATOM 573 N N . ILE A 1 76 ? 28.299 26.345 35.653 1.00 9.09 76 ILE A N 1
ATOM 574 C CA . ILE A 1 76 ? 27.048 27.014 35.302 1.00 9.17 76 ILE A CA 1
ATOM 575 C C . ILE A 1 76 ? 27.109 28.480 35.640 1.00 8.54 76 ILE A C 1
ATOM 576 O O . ILE A 1 76 ? 27.762 28.860 36.598 1.00 9.07 76 ILE A O 1
ATOM 581 N N . GLY A 1 77 ? 26.400 29.311 34.878 1.00 7.10 77 GLY A N 1
ATOM 582 C CA . GLY A 1 77 ? 26.141 30.698 35.318 1.00 6.83 77 GLY A CA 1
ATOM 583 C C . GLY A 1 77 ? 24.739 31.067 34.837 1.00 6.92 77 GLY A C 1
ATOM 584 O O . GLY A 1 77 ? 24.284 30.599 33.821 1.00 7.33 77 GLY A O 1
ATOM 585 N N . SER A 1 78 ? 24.093 31.969 35.552 1.00 7.06 78 SER A N 1
ATOM 586 C CA . SER A 1 78 ? 22.747 32.419 35.233 1.00 7.06 78 SER A CA 1
ATOM 587 C C . SER A 1 78 ? 22.534 33.833 35.659 1.00 7.29 78 SER A C 1
ATOM 588 O O . SER A 1 78 ? 22.995 34.259 36.734 1.00 7.85 78 SER A O 1
ATOM 591 N N . VAL A 1 79 ? 21.802 34.550 34.818 1.00 6.72 79 VAL A N 1
ATOM 592 C CA . VAL A 1 79 ? 21.295 35.844 35.192 1.00 6.57 79 VAL A CA 1
ATOM 593 C C . VAL A 1 79 ? 19.813 35.910 34.903 1.00 6.96 79 VAL A C 1
ATOM 594 O O . VAL A 1 79 ? 19.322 35.291 33.957 1.00 6.84 79 VAL A O 1
ATOM 598 N N . ALA A 1 80 ? 19.065 36.652 35.722 1.00 6.88 80 ALA A N 1
ATOM 599 C CA . ALA A 1 80 ? 17.618 36.770 35.538 1.00 7.25 80 ALA A CA 1
ATOM 600 C C . ALA A 1 80 ? 17.128 38.197 35.821 1.00 7.89 80 ALA A C 1
ATOM 601 O O . ALA A 1 80 ? 17.629 38.819 36.758 1.00 8.70 80 ALA A O 1
ATOM 603 N N . CYS A 1 81 ? 16.116 38.593 35.076 1.00 7.14 81 CYS A N 1
ATOM 604 C CA . CYS A 1 81 ? 15.499 39.923 35.238 1.00 8.45 81 CYS A CA 1
ATOM 605 C C . CYS A 1 81 ? 16.558 41.006 35.197 1.00 8.95 81 CYS A C 1
ATOM 606 O O . CYS A 1 81 ? 16.632 41.858 36.069 1.00 9.81 81 CYS A O 1
ATOM 609 N N . MET A 1 82 ? 17.396 40.932 34.165 1.00 8.79 82 MET A N 1
ATOM 610 C CA . MET A 1 82 ? 18.514 41.882 34.012 1.00 8.41 82 MET A CA 1
ATOM 611 C C . MET A 1 82 ? 18.149 42.903 32.932 1.00 9.23 82 MET A C 1
ATOM 612 O O . MET A 1 82 ? 17.754 42.548 31.811 1.00 9.13 82 MET A O 1
ATOM 617 N N . GLU A 1 83 ? 18.318 44.186 33.291 1.00 10.19 83 GLU A N 1
ATOM 618 C CA . GLU A 1 83 ? 18.089 45.264 32.345 1.00 10.55 83 GLU A CA 1
ATOM 619 C C . GLU A 1 83 ? 19.399 45.790 31.740 1.00 9.77 83 GLU A C 1
ATOM 620 O O . GLU A 1 83 ? 20.486 45.700 32.300 1.00 12.04 83 GLU A O 1
ATOM 626 N N . HIS A 1 84 ? 19.204 46.397 30.574 1.00 10.61 84 HIS A N 1
ATOM 627 C CA . HIS A 1 84 ? 20.205 47.232 29.887 1.00 12.66 84 HIS A CA 1
ATOM 628 C C . HIS A 1 84 ? 21.425 46.562 29.269 1.00 13.63 84 HIS A C 1
ATOM 629 O O . HIS A 1 84 ? 22.337 47.256 28.778 1.00 13.93 84 HIS A O 1
ATOM 636 N N . ILE A 1 85 ? 21.513 45.216 29.249 1.00 12.83 85 ILE A N 1
ATOM 637 C CA . ILE A 1 85 ? 22.660 44.541 28.713 1.00 10.80 85 ILE A CA 1
ATOM 638 C C . ILE A 1 85 ? 22.170 43.653 27.604 1.00 11.04 85 ILE A C 1
ATOM 639 O O . ILE A 1 85 ? 21.325 42.741 27.795 1.00 11.87 85 ILE A O 1
ATOM 644 N N . LYS A 1 86 ? 22.678 43.881 26.413 1.00 11.63 86 LYS A N 1
ATOM 645 C CA . LYS A 1 86 ? 22.120 43.292 25.194 1.00 11.78 86 LYS A CA 1
ATOM 646 C C . LYS A 1 86 ? 22.409 41.783 25.087 1.00 11.50 86 LYS A C 1
ATOM 647 O O . LYS A 1 86 ? 21.646 41.033 24.512 1.00 11.05 86 LYS A O 1
ATOM 653 N N . ASN A 1 87 ? 23.536 41.393 25.705 1.00 10.84 87 ASN A N 1
ATOM 654 C CA . ASN A 1 87 ? 24.061 40.004 25.657 1.00 10.91 87 ASN A CA 1
ATOM 655 C C . ASN A 1 87 ? 24.109 39.281 27.010 1.00 9.15 87 ASN A C 1
ATOM 656 O O . ASN A 1 87 ? 25.157 38.993 27.564 1.00 9.75 87 ASN A O 1
ATOM 661 N N . PRO A 1 88 ? 22.905 38.955 27.533 1.00 8.99 88 PRO A N 1
ATOM 662 C CA . PRO A 1 88 ? 22.865 38.344 28.874 1.00 8.44 88 PRO A CA 1
ATOM 663 C C . PRO A 1 88 ? 23.609 36.989 28.833 1.00 7.55 88 PRO A C 1
ATOM 664 O O . PRO A 1 88 ? 24.092 36.610 29.919 1.00 7.97 88 PRO A O 1
ATOM 668 N N . ILE A 1 89 ? 23.611 36.268 27.693 1.00 7.70 89 ILE A N 1
ATOM 669 C CA . ILE A 1 89 ? 24.382 34.985 27.708 1.00 7.02 89 ILE A CA 1
ATOM 670 C C . ILE A 1 89 ? 25.801 35.162 28.109 1.00 7.55 89 ILE A C 1
ATOM 671 O O . ILE A 1 89 ? 26.412 34.313 28.780 1.00 7.77 89 ILE A O 1
ATOM 676 N N . SER A 1 90 ? 26.381 36.285 27.685 1.00 7.74 90 SER A N 1
ATOM 677 C CA . SER A 1 90 ? 27.767 36.576 27.971 1.00 8.45 90 SER A CA 1
ATOM 678 C C . SER A 1 90 ? 27.987 37.044 29.428 1.00 8.04 90 SER A C 1
ATOM 679 O O . SER A 1 90 ? 29.015 36.784 30.030 1.00 8.78 90 SER A O 1
ATOM 682 N N . VAL A 1 91 ? 26.979 37.698 29.966 1.00 8.02 91 VAL A N 1
ATOM 683 C CA . VAL A 1 91 ? 27.020 37.968 31.406 1.00 7.91 91 VAL A CA 1
ATOM 684 C C . VAL A 1 91 ? 26.974 36.675 32.226 1.00 8.35 91 VAL A C 1
ATOM 685 O O . VAL A 1 91 ? 27.718 36.472 33.185 1.00 8.57 91 VAL A O 1
ATOM 689 N N . ALA A 1 92 ? 26.067 35.788 31.810 1.00 7.80 92 ALA A N 1
ATOM 690 C CA . ALA A 1 92 ? 25.995 34.459 32.416 1.00 7.77 92 ALA A CA 1
ATOM 691 C C . ALA A 1 92 ? 27.290 33.707 32.339 1.00 7.80 92 ALA A C 1
ATOM 692 O O . ALA A 1 92 ? 27.702 33.059 33.307 1.00 7.25 92 ALA A O 1
ATOM 694 N N . ARG A 1 93 ? 27.964 33.801 31.190 1.00 8.44 93 ARG A N 1
ATOM 695 C CA . ARG A 1 93 ? 29.305 33.207 31.033 1.00 9.07 93 ARG A CA 1
ATOM 696 C C . ARG A 1 93 ? 30.322 33.802 32.021 1.00 8.49 93 ARG A C 1
ATOM 697 O O . ARG A 1 93 ? 31.070 33.051 32.660 1.00 9.77 93 ARG A O 1
ATOM 705 N N . ALA A 1 94 ? 30.264 35.119 32.209 1.00 8.59 94 ALA A N 1
ATOM 706 C CA . ALA A 1 94 ? 31.165 35.729 33.191 1.00 9.49 94 ALA A CA 1
ATOM 707 C C . ALA A 1 94 ? 30.825 35.334 34.611 1.00 9.94 94 ALA A C 1
ATOM 708 O O . ALA A 1 94 ? 31.731 35.116 35.389 1.00 10.32 94 ALA A O 1
ATOM 710 N N . VAL A 1 95 ? 29.529 35.174 34.947 1.00 9.50 95 VAL A N 1
ATOM 711 C CA . VAL A 1 95 ? 29.101 34.602 36.241 1.00 9.64 95 VAL A CA 1
ATOM 712 C C . VAL A 1 95 ? 29.723 33.203 36.420 1.00 10.56 95 VAL A C 1
ATOM 713 O O . VAL A 1 95 ? 30.352 32.888 37.453 1.00 11.35 95 VAL A O 1
ATOM 717 N N . MET A 1 96 ? 29.579 32.368 35.372 1.00 9.79 96 MET A N 1
ATOM 718 C CA . MET A 1 96 ? 30.119 31.059 35.418 1.00 10.31 96 MET A CA 1
ATOM 719 C C . MET A 1 96 ? 31.605 31.077 35.666 1.00 11.33 96 MET A C 1
ATOM 720 O O . MET A 1 96 ? 32.078 30.268 36.469 1.00 12.52 96 MET A O 1
ATOM 725 N N . GLU A 1 97 ? 32.352 31.973 35.018 1.00 11.14 97 GLU A N 1
ATOM 726 C CA . GLU A 1 97 ? 33.831 31.958 35.132 1.00 13.90 97 GLU A CA 1
ATOM 727 C C . GLU A 1 97 ? 34.331 32.650 36.390 1.00 16.08 97 GLU A C 1
ATOM 728 O O . GLU A 1 97 ? 35.378 32.262 36.877 1.00 17.23 97 GLU A O 1
ATOM 734 N N . LYS A 1 98 ? 33.601 33.646 36.908 1.00 17.51 98 LYS A N 1
ATOM 735 C CA . LYS A 1 98 ? 34.041 34.440 38.089 1.00 20.07 98 LYS A CA 1
ATOM 736 C C . LYS A 1 98 ? 33.258 34.089 39.329 1.00 21.70 98 LYS A C 1
ATOM 737 O O . LYS A 1 98 ? 33.916 33.826 40.360 1.00 25.23 98 LYS A O 1
ATOM 743 N N . VAL A 1 102 ? 26.294 31.454 41.320 1.00 16.33 102 VAL A N 1
ATOM 744 C CA . VAL A 1 102 ? 26.152 30.879 40.146 1.00 14.38 102 VAL A CA 1
ATOM 745 C C . VAL A 1 102 ? 24.932 31.691 39.554 1.00 12.47 102 VAL A C 1
ATOM 746 O O . VAL A 1 102 ? 24.819 31.628 38.390 1.00 14.07 102 VAL A O 1
ATOM 750 N N . MET A 1 103 ? 24.018 32.324 40.315 1.00 10.82 103 MET A N 1
ATOM 751 C CA . MET A 1 103 ? 22.860 33.056 39.747 1.00 9.72 103 MET A CA 1
ATOM 752 C C . MET A 1 103 ? 22.699 34.462 40.325 1.00 9.41 103 MET A C 1
ATOM 753 O O . MET A 1 103 ? 22.651 34.631 41.588 1.00 8.94 103 MET A O 1
ATOM 758 N N . LEU A 1 104 ? 22.644 35.444 39.455 1.00 8.00 104 LEU A N 1
ATOM 759 C CA . LEU A 1 104 ? 22.370 36.820 39.900 1.00 8.27 104 LEU A CA 1
ATOM 760 C C . LEU A 1 104 ? 21.105 37.338 39.288 1.00 8.34 104 LEU A C 1
ATOM 761 O O . LEU A 1 104 ? 20.866 37.060 38.094 1.00 8.84 104 LEU A O 1
ATOM 766 N N . VAL A 1 105 ? 20.357 38.154 40.016 1.00 8.91 105 VAL A N 1
ATOM 767 C CA . VAL A 1 105 ? 19.143 38.708 39.501 1.00 9.59 105 VAL A CA 1
ATOM 768 C C . VAL A 1 105 ? 19.031 40.186 39.710 1.00 10.63 105 VAL A C 1
ATOM 769 O O . VAL A 1 105 ? 19.696 40.779 40.595 1.00 12.30 105 VAL A O 1
ATOM 773 N N . GLY A 1 106 ? 18.189 40.766 38.923 1.00 10.43 106 GLY A N 1
ATOM 774 C CA . GLY A 1 106 ? 17.815 42.165 39.026 1.00 11.50 106 GLY A CA 1
ATOM 775 C C . GLY A 1 106 ? 18.954 43.146 38.989 1.00 11.04 106 GLY A C 1
ATOM 776 O O . GLY A 1 106 ? 19.917 43.009 38.206 1.00 10.87 106 GLY A O 1
ATOM 777 N N . ASP A 1 107 ? 18.883 44.164 39.846 1.00 12.57 107 ASP A N 1
ATOM 778 C CA . ASP A 1 107 ? 19.902 45.186 39.834 1.00 13.20 107 ASP A CA 1
ATOM 779 C C . ASP A 1 107 ? 21.307 44.612 40.006 1.00 11.27 107 ASP A C 1
ATOM 780 O O . ASP A 1 107 ? 22.291 45.067 39.401 1.00 13.89 107 ASP A O 1
ATOM 785 N N . GLY A 1 108 ? 21.451 43.643 40.906 1.00 10.58 108 GLY A N 1
ATOM 786 C CA . GLY A 1 108 ? 22.723 43.016 41.164 1.00 10.71 108 GLY A CA 1
ATOM 787 C C . GLY A 1 108 ? 23.355 42.401 39.900 1.00 9.75 108 GLY A C 1
ATOM 788 O O . GLY A 1 108 ? 24.551 42.376 39.755 1.00 9.87 108 GLY A O 1
ATOM 789 N N . ALA A 1 109 ? 22.528 41.784 39.039 1.00 9.79 109 ALA A N 1
ATOM 790 C CA . ALA A 1 109 ? 23.013 41.222 37.778 1.00 9.59 109 ALA A CA 1
ATOM 791 C C . ALA A 1 109 ? 23.641 42.335 36.887 1.00 9.75 109 ALA A C 1
ATOM 792 O O . ALA A 1 109 ? 24.717 42.162 36.334 1.00 9.51 109 ALA A O 1
ATOM 794 N N . LEU A 1 110 ? 22.918 43.443 36.793 1.00 9.93 110 LEU A N 1
ATOM 795 C CA . LEU A 1 110 ? 23.440 44.584 36.026 1.00 10.36 110 LEU A CA 1
ATOM 796 C C . LEU A 1 110 ? 24.701 45.120 36.652 1.00 10.62 110 LEU A C 1
ATOM 797 O O . LEU A 1 110 ? 25.691 45.392 35.929 1.00 11.06 110 LEU A O 1
ATOM 802 N N . GLU A 1 111 ? 24.749 45.249 37.977 1.00 11.88 111 GLU A N 1
ATOM 803 C CA . GLU A 1 111 ? 25.956 45.754 38.631 1.00 13.13 111 GLU A CA 1
ATOM 804 C C . GLU A 1 111 ? 27.156 44.877 38.275 1.00 11.84 111 GLU A C 1
ATOM 805 O O . GLU A 1 111 ? 28.224 45.335 37.963 1.00 11.44 111 GLU A O 1
ATOM 811 N N . PHE A 1 112 ? 27.000 43.545 38.369 1.00 11.05 112 PHE A N 1
ATOM 812 C CA . PHE A 1 112 ? 28.076 42.644 38.039 1.00 10.42 112 PHE A CA 1
ATOM 813 C C . PHE A 1 112 ? 28.458 42.798 36.564 1.00 10.09 112 PHE A C 1
ATOM 814 O O . PHE A 1 112 ? 29.625 42.877 36.238 1.00 9.23 112 PHE A O 1
ATOM 822 N N . ALA A 1 113 ? 27.463 42.851 35.662 1.00 9.73 113 ALA A N 1
ATOM 823 C CA . ALA A 1 113 ? 27.769 43.066 34.247 1.00 10.05 113 ALA A CA 1
ATOM 824 C C . ALA A 1 113 ? 28.658 44.287 34.028 1.00 10.38 113 ALA A C 1
ATOM 825 O O . ALA A 1 113 ? 29.662 44.195 33.365 1.00 12.67 113 ALA A O 1
ATOM 827 N N . LEU A 1 114 ? 28.270 45.389 34.675 1.00 10.50 114 LEU A N 1
ATOM 828 C CA . LEU A 1 114 ? 29.035 46.630 34.530 1.00 11.77 114 LEU A CA 1
ATOM 829 C C . LEU A 1 114 ? 30.437 46.522 35.051 1.00 12.80 114 LEU A C 1
ATOM 830 O O . LEU A 1 114 ? 31.361 47.086 34.392 1.00 14.67 114 LEU A O 1
ATOM 835 N N . SER A 1 115 ? 30.637 45.768 36.126 1.00 12.51 115 SER A N 1
ATOM 836 C CA . SER A 1 115 ? 31.936 45.552 36.680 1.00 13.79 115 SER A CA 1
ATOM 837 C C . SER A 1 115 ? 32.867 44.738 35.772 1.00 14.16 115 SER A C 1
ATOM 838 O O . SER A 1 115 ? 34.079 44.805 35.950 1.00 15.72 115 SER A O 1
ATOM 841 N N . GLN A 1 116 ? 32.293 43.910 34.878 1.00 14.75 116 GLN A N 1
ATOM 842 C CA . GLN A 1 116 ? 32.997 43.074 33.941 1.00 16.18 116 GLN A CA 1
ATOM 843 C C . GLN A 1 116 ? 33.175 43.700 32.583 1.00 16.16 116 GLN A C 1
ATOM 844 O O . GLN A 1 116 ? 33.643 43.090 31.679 1.00 20.21 116 GLN A O 1
ATOM 850 N N . GLY A 1 117 ? 32.845 44.972 32.461 1.00 15.83 117 GLY A N 1
ATOM 851 C CA . GLY A 1 117 ? 33.047 45.705 31.200 1.00 15.17 117 GLY A CA 1
ATOM 852 C C . GLY A 1 117 ? 31.936 45.776 30.200 1.00 15.14 117 GLY A C 1
ATOM 853 O O . GLY A 1 117 ? 32.107 46.278 29.079 1.00 15.49 117 GLY A O 1
ATOM 854 N N . PHE A 1 118 ? 30.772 45.200 30.494 1.00 12.68 118 PHE A N 1
ATOM 855 C CA . PHE A 1 118 ? 29.639 45.313 29.629 1.00 13.72 118 PHE A CA 1
ATOM 856 C C . PHE A 1 118 ? 29.079 46.725 29.693 1.00 13.97 118 PHE A C 1
ATOM 857 O O . PHE A 1 118 ? 29.196 47.415 30.738 1.00 17.32 118 PHE A O 1
ATOM 865 N N . LYS A 1 119 ? 28.427 47.161 28.628 1.00 16.45 119 LYS A N 1
ATOM 866 C CA . LYS A 1 119 ? 27.881 48.519 28.639 1.00 17.10 119 LYS A CA 1
ATOM 867 C C . LYS A 1 119 ? 26.391 48.560 28.637 1.00 15.76 119 LYS A C 1
ATOM 868 O O . LYS A 1 119 ? 25.727 47.724 28.030 1.00 15.85 119 LYS A O 1
ATOM 874 N N . LYS A 1 120 ? 25.828 49.564 29.358 1.00 15.86 120 LYS A N 1
ATOM 875 C CA . LYS A 1 120 ? 24.424 49.846 29.286 1.00 17.97 120 LYS A CA 1
ATOM 876 C C . LYS A 1 120 ? 24.001 50.276 27.923 1.00 18.46 120 LYS A C 1
ATOM 877 O O . LYS A 1 120 ? 24.667 51.153 27.319 1.00 21.19 120 LYS A O 1
ATOM 883 N N . GLU A 1 121 ? 22.892 49.722 27.457 1.00 18.10 121 GLU A N 1
ATOM 884 C CA . GLU A 1 121 ? 22.256 50.074 26.209 1.00 19.37 121 GLU A CA 1
ATOM 885 C C . GLU A 1 121 ? 20.779 50.107 26.411 1.00 19.11 121 GLU A C 1
ATOM 886 O O . GLU A 1 121 ? 20.250 49.459 27.321 1.00 21.20 121 GLU A O 1
ATOM 892 N N . ASN A 1 122 ? 20.098 50.875 25.575 1.00 18.68 122 ASN A N 1
ATOM 893 C CA . ASN A 1 122 ? 18.655 50.915 25.586 1.00 18.26 122 ASN A CA 1
ATOM 894 C C . ASN A 1 122 ? 18.155 49.776 24.746 1.00 15.94 122 ASN A C 1
ATOM 895 O O . ASN A 1 122 ? 18.230 49.869 23.532 1.00 17.37 122 ASN A O 1
ATOM 900 N N . LEU A 1 123 ? 17.622 48.718 25.384 1.00 14.44 123 LEU A N 1
ATOM 901 C CA . LEU A 1 123 ? 17.096 47.559 24.684 1.00 14.29 123 LEU A CA 1
ATOM 902 C C . LEU A 1 123 ? 15.654 47.699 24.144 1.00 14.23 123 LEU A C 1
ATOM 903 O O . LEU A 1 123 ? 15.189 46.779 23.448 1.00 14.40 123 LEU A O 1
ATOM 908 N N . LEU A 1 124 ? 14.896 48.775 24.503 1.00 15.74 124 LEU A N 1
ATOM 909 C CA . LEU A 1 124 ? 13.541 49.016 23.997 1.00 17.22 124 LEU A CA 1
ATOM 910 C C . LEU A 1 124 ? 13.583 49.708 22.634 1.00 18.84 124 LEU A C 1
ATOM 911 O O . LEU A 1 124 ? 13.910 50.874 22.559 1.00 17.35 124 LEU A O 1
ATOM 916 N N . THR A 1 125 ? 13.328 48.945 21.584 1.00 17.13 125 THR A N 1
ATOM 917 C CA . THR A 1 125 ? 13.197 49.487 20.225 1.00 17.69 125 THR A CA 1
ATOM 918 C C . THR A 1 125 ? 11.894 50.324 20.078 1.00 19.91 125 THR A C 1
ATOM 919 O O . THR A 1 125 ? 10.910 50.168 20.821 1.00 19.13 125 THR A O 1
ATOM 923 N N . ALA A 1 126 ? 11.859 51.180 19.066 1.00 21.66 126 ALA A N 1
ATOM 924 C CA . ALA A 1 126 ? 10.629 51.936 18.799 1.00 19.92 126 ALA A CA 1
ATOM 925 C C . ALA A 1 126 ? 9.455 51.017 18.577 1.00 18.61 126 ALA A C 1
ATOM 926 O O . ALA A 1 126 ? 8.363 51.241 19.042 1.00 20.06 126 ALA A O 1
ATOM 928 N N . GLU A 1 127 ? 9.680 49.951 17.840 1.00 18.30 127 GLU A N 1
ATOM 929 C CA . GLU A 1 127 ? 8.650 48.996 17.581 1.00 18.88 127 GLU A CA 1
ATOM 930 C C . GLU A 1 127 ? 8.108 48.370 18.880 1.00 18.85 127 GLU A C 1
ATOM 931 O O . GLU A 1 127 ? 6.903 48.180 19.036 1.00 22.03 127 GLU A O 1
ATOM 937 N N . SER A 1 128 ? 9.017 47.907 19.747 1.00 18.68 128 SER A N 1
ATOM 938 C CA . SER A 1 128 ? 8.552 47.339 21.013 1.00 20.05 128 SER A CA 1
ATOM 939 C C . SER A 1 128 ? 7.799 48.328 21.910 1.00 18.34 128 SER A C 1
ATOM 940 O O . SER A 1 128 ? 6.819 47.974 22.576 1.00 18.51 128 SER A O 1
ATOM 943 N N . GLU A 1 129 ? 8.267 49.543 21.928 1.00 20.97 129 GLU A N 1
ATOM 944 C CA . GLU A 1 129 ? 7.602 50.602 22.671 1.00 24.74 129 GLU A CA 1
ATOM 945 C C . GLU A 1 129 ? 6.194 50.816 22.153 1.00 25.72 129 GLU A C 1
ATOM 946 O O . GLU A 1 129 ? 5.214 50.842 22.934 1.00 24.45 129 GLU A O 1
ATOM 952 N N . LYS A 1 130 ? 6.094 50.918 20.832 1.00 26.85 130 LYS A N 1
ATOM 953 C CA . LYS A 1 130 ? 4.817 51.105 20.194 1.00 29.40 130 LYS A CA 1
ATOM 954 C C . LYS A 1 130 ? 3.855 50.007 20.574 1.00 28.46 130 LYS A C 1
ATOM 955 O O . LYS A 1 130 ? 2.754 50.312 21.055 1.00 28.88 130 LYS A O 1
ATOM 961 N N . GLU A 1 131 ? 4.282 48.745 20.404 1.00 24.98 131 GLU A N 1
ATOM 962 C CA . GLU A 1 131 ? 3.428 47.596 20.681 1.00 25.48 131 GLU A CA 1
ATOM 963 C C . GLU A 1 131 ? 3.044 47.493 22.149 1.00 24.61 131 GLU A C 1
ATOM 964 O O . GLU A 1 131 ? 1.918 47.047 22.490 1.00 22.01 131 GLU A O 1
ATOM 970 N N . TRP A 1 132 ? 3.963 47.902 23.015 1.00 23.04 132 TRP A N 1
ATOM 971 C CA . TRP A 1 132 ? 3.678 47.891 24.444 1.00 21.32 132 TRP A CA 1
ATOM 972 C C . TRP A 1 132 ? 2.518 48.841 24.742 1.00 25.17 132 TRP A C 1
ATOM 973 O O . TRP A 1 132 ? 1.547 48.483 25.441 1.00 23.55 132 TRP A O 1
ATOM 984 N N . LYS A 1 133 ? 2.606 50.026 24.173 1.00 24.26 133 LYS A N 1
ATOM 985 C CA . LYS A 1 133 ? 1.557 51.037 24.378 1.00 26.24 133 LYS A CA 1
ATOM 986 C C . LYS A 1 133 ? 0.181 50.631 23.844 1.00 28.34 133 LYS A C 1
ATOM 987 O O . LYS A 1 133 ? -0.838 50.897 24.525 1.00 27.84 133 LYS A O 1
ATOM 993 N N . GLU A 1 134 ? 0.122 49.927 22.708 1.00 28.35 134 GLU A N 1
ATOM 994 C CA . GLU A 1 134 ? -1.158 49.334 22.254 1.00 29.68 134 GLU A CA 1
ATOM 995 C C . GLU A 1 134 ? -1.727 48.287 23.211 1.00 27.06 134 GLU A C 1
ATOM 996 O O . GLU A 1 134 ? -2.961 48.178 23.429 1.00 26.50 134 GLU A O 1
ATOM 1002 N N . TRP A 1 135 ? -0.836 47.462 23.763 1.00 24.29 135 TRP A N 1
ATOM 1003 C CA . TRP A 1 135 ? -1.273 46.446 24.714 1.00 23.96 135 TRP A CA 1
ATOM 1004 C C . TRP A 1 135 ? -1.866 47.111 25.990 1.00 24.79 135 TRP A C 1
ATOM 1005 O O . TRP A 1 135 ? -2.895 46.634 26.499 1.00 24.93 135 TRP A O 1
ATOM 1016 N N . LEU A 1 136 ? -1.219 48.179 26.470 1.00 24.30 136 LEU A N 1
ATOM 1017 C CA . LEU A 1 136 ? -1.675 48.998 27.624 1.00 26.99 136 LEU A CA 1
ATOM 1018 C C . LEU A 1 136 ? -3.088 49.525 27.428 1.00 31.17 136 LEU A C 1
ATOM 1019 O O . LEU A 1 136 ? -3.844 49.565 28.383 1.00 35.58 136 LEU A O 1
ATOM 1024 N N . LYS A 1 137 ? -3.429 49.902 26.201 1.00 33.77 137 LYS A N 1
ATOM 1025 C CA . LYS A 1 137 ? -4.788 50.353 25.852 1.00 36.57 137 LYS A CA 1
ATOM 1026 C C . LYS A 1 137 ? -5.873 49.254 25.921 1.00 39.70 137 LYS A C 1
ATOM 1027 O O . LYS A 1 137 ? -7.013 49.573 26.211 1.00 39.93 137 LYS A O 1
ATOM 1033 N N . THR A 1 138 ? -5.543 47.985 25.657 1.00 42.14 138 THR A N 1
ATOM 1034 C CA . THR A 1 138 ? -6.544 46.890 25.693 1.00 45.87 138 THR A CA 1
ATOM 1035 C C . THR A 1 138 ? -6.806 46.326 27.109 1.00 44.04 138 THR A C 1
ATOM 1036 O O . THR A 1 138 ? -6.064 46.601 28.071 1.00 48.56 138 THR A O 1
ATOM 1040 N N . THR B 2 1 ? 12.509 33.195 23.289 1.00 13.16 152 THR B N 1
ATOM 1041 C CA . THR B 2 1 ? 13.626 32.404 23.844 1.00 11.47 152 THR B CA 1
ATOM 1042 C C . THR B 2 1 ? 14.356 31.668 22.720 1.00 9.89 152 THR B C 1
ATOM 1043 O O . THR B 2 1 ? 13.725 31.091 21.817 1.00 11.63 152 THR B O 1
ATOM 1047 N N . ILE B 2 2 ? 15.674 31.593 22.850 1.00 8.20 153 ILE B N 1
ATOM 1048 C CA . ILE B 2 2 ? 16.447 30.602 22.087 1.00 7.62 153 ILE B CA 1
ATOM 1049 C C . ILE B 2 2 ? 17.216 29.747 23.063 1.00 6.57 153 ILE B C 1
ATOM 1050 O O . ILE B 2 2 ? 17.845 30.244 23.970 1.00 7.69 153 ILE B O 1
ATOM 1055 N N . GLY B 2 3 ? 17.128 28.462 22.812 1.00 6.02 154 GLY B N 1
ATOM 1056 C CA . GLY B 2 3 ? 17.958 27.478 23.486 1.00 5.75 154 GLY B CA 1
ATOM 1057 C C . GLY B 2 3 ? 18.837 26.816 22.458 1.00 6.08 154 GLY B C 1
ATOM 1058 O O . GLY B 2 3 ? 18.400 26.497 21.340 1.00 6.12 154 GLY B O 1
ATOM 1059 N N . MET B 2 4 ? 20.124 26.543 22.821 1.00 5.77 155 MET B N 1
ATOM 1060 C CA . MET B 2 4 ? 21.121 25.960 21.880 1.00 5.71 155 MET B CA 1
ATOM 1061 C C . MET B 2 4 ? 22.041 24.995 22.623 1.00 5.33 155 MET B C 1
ATOM 1062 O O . MET B 2 4 ? 22.527 25.332 23.732 1.00 5.46 155 MET B O 1
ATOM 1067 N N . ILE B 2 5 ? 22.174 23.802 22.080 1.00 5.42 156 ILE B N 1
ATOM 1068 C CA . ILE B 2 5 ? 23.052 22.765 22.640 1.00 5.74 156 ILE B CA 1
ATOM 1069 C C . ILE B 2 5 ? 23.991 22.244 21.573 1.00 5.88 156 ILE B C 1
ATOM 1070 O O . ILE B 2 5 ? 23.584 22.171 20.461 1.00 5.99 156 ILE B O 1
ATOM 1075 N N . ALA B 2 6 ? 25.218 21.898 21.936 1.00 5.59 157 ALA B N 1
ATOM 1076 C CA . ALA B 2 6 ? 26.184 21.471 20.950 1.00 6.37 157 ALA B CA 1
ATOM 1077 C C . ALA B 2 6 ? 27.128 20.436 21.527 1.00 6.25 157 ALA B C 1
ATOM 1078 O O . ALA B 2 6 ? 27.378 20.432 22.723 1.00 6.52 157 ALA B O 1
ATOM 1080 N N . LEU B 2 7 ? 27.627 19.580 20.647 1.00 6.25 158 LEU B N 1
ATOM 1081 C CA . LEU B 2 7 ? 28.660 18.585 20.863 1.00 6.82 158 LEU B CA 1
ATOM 1082 C C . LEU B 2 7 ? 29.799 18.931 19.904 1.00 7.02 158 LEU B C 1
ATOM 1083 O O . LEU B 2 7 ? 29.606 19.062 18.707 1.00 8.08 158 LEU B O 1
ATOM 1088 N N . ASP B 2 8 ? 30.971 19.203 20.467 1.00 7.31 159 ASP B N 1
ATOM 1089 C CA . ASP B 2 8 ? 32.102 19.666 19.666 1.00 8.15 159 ASP B CA 1
ATOM 1090 C C . ASP B 2 8 ? 32.967 18.476 19.192 1.00 9.00 159 ASP B C 1
ATOM 1091 O O . ASP B 2 8 ? 32.658 17.304 19.487 1.00 9.88 159 ASP B O 1
ATOM 1096 N N . ALA B 2 9 ? 34.036 18.815 18.475 1.00 9.56 160 ALA B N 1
ATOM 1097 C CA . ALA B 2 9 ? 34.916 17.796 17.865 1.00 11.42 160 ALA B CA 1
ATOM 1098 C C . ALA B 2 9 ? 35.681 17.020 18.920 1.00 12.42 160 ALA B C 1
ATOM 1099 O O . ALA B 2 9 ? 36.124 15.901 18.640 1.00 14.42 160 ALA B O 1
ATOM 1101 N N . GLN B 2 10 ? 35.807 17.560 20.131 1.00 11.37 161 GLN B N 1
ATOM 1102 C CA . GLN B 2 10 ? 36.378 16.802 21.250 1.00 11.73 161 GLN B CA 1
ATOM 1103 C C . GLN B 2 10 ? 35.441 15.915 21.929 1.00 11.67 161 GLN B C 1
ATOM 1104 O O . GLN B 2 10 ? 35.808 15.147 22.849 1.00 12.74 161 GLN B O 1
ATOM 1110 N N . GLY B 2 11 ? 34.165 15.928 21.524 1.00 9.91 162 GLY B N 1
ATOM 1111 C CA . GLY B 2 11 ? 33.154 15.124 22.192 1.00 9.26 162 GLY B CA 1
ATOM 1112 C C . GLY B 2 11 ? 32.566 15.752 23.473 1.00 8.53 162 GLY B C 1
ATOM 1113 O O . GLY B 2 11 ? 31.939 15.071 24.288 1.00 10.40 162 GLY B O 1
ATOM 1114 N N . ASN B 2 12 ? 32.731 17.073 23.616 1.00 7.57 163 ASN B N 1
ATOM 1115 C CA . ASN B 2 12 ? 32.228 17.807 24.803 1.00 8.38 163 ASN B CA 1
ATOM 1116 C C . ASN B 2 12 ? 30.926 18.526 24.471 1.00 7.82 163 ASN B C 1
ATOM 1117 O O . ASN B 2 12 ? 30.793 19.099 23.387 1.00 7.73 163 ASN B O 1
ATOM 1122 N N . LEU B 2 13 ? 30.066 18.581 25.465 1.00 7.51 164 LEU B N 1
ATOM 1123 C CA . LEU B 2 13 ? 28.774 19.280 25.351 1.00 7.20 164 LEU B CA 1
ATOM 1124 C C . LEU B 2 13 ? 28.815 20.616 26.050 1.00 7.52 164 LEU B C 1
ATOM 1125 O O . LEU B 2 13 ? 29.551 20.866 26.991 1.00 8.59 164 LEU B O 1
ATOM 1130 N N . SER B 2 14 ? 27.996 21.547 25.542 1.00 6.82 165 SER B N 1
ATOM 1131 C CA . SER B 2 14 ? 27.711 22.774 26.275 1.00 6.87 165 SER B CA 1
ATOM 1132 C C . SER B 2 14 ? 26.343 23.261 25.809 1.00 6.35 165 SER B C 1
ATOM 1133 O O . SER B 2 14 ? 25.826 22.773 24.785 1.00 6.70 165 SER B O 1
ATOM 1136 N N . GLY B 2 15 ? 25.738 24.208 26.535 1.00 6.01 166 GLY B N 1
ATOM 1137 C CA . GLY B 2 15 ? 24.475 24.781 26.122 1.00 5.93 166 GLY B CA 1
ATOM 1138 C C . GLY B 2 15 ? 24.278 26.203 26.611 1.00 5.79 166 GLY B C 1
ATOM 1139 O O . GLY B 2 15 ? 24.950 26.655 27.552 1.00 6.63 166 GLY B O 1
ATOM 1140 N N . ALA B 2 16 ? 23.327 26.900 25.978 1.00 5.53 167 ALA B N 1
ATOM 1141 C CA . ALA B 2 16 ? 23.039 28.299 26.251 1.00 5.80 167 ALA B CA 1
ATOM 1142 C C . ALA B 2 16 ? 21.534 28.505 26.070 1.00 5.81 167 ALA B C 1
ATOM 1143 O O . ALA B 2 16 ? 20.928 27.874 25.191 1.00 6.09 167 ALA B O 1
ATOM 1145 N N . CYS B 2 17 ? 20.941 29.339 26.914 1.00 5.85 168 CYS B N 1
ATOM 1146 C CA . CYS B 2 17 ? 19.502 29.648 26.814 1.00 6.62 168 CYS B CA 1
ATOM 1147 C C . CYS B 2 17 ? 19.383 31.130 27.122 1.00 6.54 168 CYS B C 1
ATOM 1148 O O . CYS B 2 17 ? 19.870 31.540 28.155 1.00 7.28 168 CYS B O 1
ATOM 1151 N N . THR B 2 18 ? 18.701 31.931 26.298 1.00 6.52 169 THR B N 1
ATOM 1152 C CA . THR B 2 18 ? 18.613 33.352 26.525 1.00 6.76 169 THR B CA 1
ATOM 1153 C C . THR B 2 18 ? 17.242 33.848 26.016 1.00 6.94 169 THR B C 1
ATOM 1154 O O . THR B 2 18 ? 16.789 33.393 24.989 1.00 6.93 169 THR B O 1
ATOM 1158 N N . THR B 2 19 ? 16.594 34.774 26.751 1.00 7.18 170 THR B N 1
ATOM 1159 C CA . THR B 2 19 ? 15.256 35.216 26.447 1.00 7.11 170 THR B CA 1
ATOM 1160 C C . THR B 2 19 ? 14.953 36.582 26.998 1.00 7.25 170 THR B C 1
ATOM 1161 O O . THR B 2 19 ? 15.572 37.028 27.940 1.00 7.17 170 THR B O 1
ATOM 1165 N N . SER B 2 20 ? 13.898 37.190 26.388 1.00 8.44 171 SER B N 1
ATOM 1166 C CA . SER B 2 20 ? 13.278 38.363 26.947 1.00 8.19 171 SER B CA 1
ATOM 1167 C C . SER B 2 20 ? 12.020 38.031 27.703 1.00 8.28 171 SER B C 1
ATOM 1168 O O . SER B 2 20 ? 11.413 38.927 28.295 1.00 8.29 171 SER B O 1
ATOM 1171 N N . GLY B 2 21 ? 11.703 36.737 27.827 1.00 8.13 172 GLY B N 1
ATOM 1172 C CA . GLY B 2 21 ? 10.593 36.264 28.526 1.00 8.87 172 GLY B CA 1
ATOM 1173 C C . GLY B 2 21 ? 9.246 36.649 27.972 1.00 9.35 172 GLY B C 1
ATOM 1174 O O . GLY B 2 21 ? 9.139 37.125 26.829 1.00 10.87 172 GLY B O 1
ATOM 1175 N N . MET B 2 22 ? 8.193 36.335 28.743 1.00 10.58 173 MET B N 1
ATOM 1176 C CA . MET B 2 22 ? 6.797 36.547 28.289 1.00 12.57 173 MET B CA 1
ATOM 1177 C C . MET B 2 22 ? 6.542 38.033 28.092 1.00 13.45 173 MET B C 1
ATOM 1178 O O . MET B 2 22 ? 6.771 38.853 28.938 1.00 12.09 173 MET B O 1
ATOM 1183 N N . ALA B 2 23 ? 6.022 38.351 26.917 1.00 14.04 174 ALA B N 1
ATOM 1184 C CA . ALA B 2 23 ? 5.629 39.721 26.653 1.00 14.84 174 ALA B CA 1
ATOM 1185 C C . ALA B 2 23 ? 4.647 40.240 27.671 1.00 13.23 174 ALA B C 1
ATOM 1186 O O . ALA B 2 23 ? 3.670 39.591 27.949 1.00 14.33 174 ALA B O 1
ATOM 1188 N N . TYR B 2 24 ? 4.951 41.383 28.212 1.00 14.00 175 TYR B N 1
ATOM 1189 C CA . TYR B 2 24 ? 4.032 42.111 29.114 1.00 15.13 175 TYR B CA 1
ATOM 1190 C C . TYR B 2 24 ? 3.783 41.370 30.419 1.00 15.66 175 TYR B C 1
ATOM 1191 O O . TYR B 2 24 ? 2.770 41.519 31.079 1.00 18.32 175 TYR B O 1
ATOM 1200 N N . LYS B 2 25 ? 4.803 40.615 30.835 1.00 14.01 176 LYS B N 1
ATOM 1201 C CA . LYS B 2 25 ? 4.828 39.941 32.110 1.00 12.16 176 LYS B CA 1
ATOM 1202 C C . LYS B 2 25 ? 4.787 40.932 33.264 1.00 12.44 176 LYS B C 1
ATOM 1203 O O . LYS B 2 25 ? 5.188 42.065 33.140 1.00 12.39 176 LYS B O 1
ATOM 1209 N N . MET B 2 26 ? 4.398 40.470 34.446 1.00 13.10 177 MET B N 1
ATOM 1210 C CA . MET B 2 26 ? 4.601 41.274 35.630 1.00 14.58 177 MET B CA 1
ATOM 1211 C C . MET B 2 26 ? 6.048 41.629 35.865 1.00 12.81 177 MET B C 1
ATOM 1212 O O . MET B 2 26 ? 6.925 40.778 35.662 1.00 12.22 177 MET B O 1
ATOM 1217 N N . HIS B 2 27 ? 6.344 42.830 36.364 1.00 13.32 178 HIS B N 1
ATOM 1218 C CA . HIS B 2 27 ? 7.697 43.145 36.642 1.00 14.28 178 HIS B CA 1
ATOM 1219 C C . HIS B 2 27 ? 8.332 42.127 37.609 1.00 12.81 178 HIS B C 1
ATOM 1220 O O . HIS B 2 27 ? 7.724 41.785 38.631 1.00 14.47 178 HIS B O 1
ATOM 1227 N N . GLY B 2 28 ? 9.529 41.628 37.269 1.00 10.85 179 GLY B N 1
ATOM 1228 C CA . GLY B 2 28 ? 10.208 40.672 38.148 1.00 10.38 179 GLY B CA 1
ATOM 1229 C C . GLY B 2 28 ? 9.915 39.216 37.797 1.00 9.14 179 GLY B C 1
ATOM 1230 O O . GLY B 2 28 ? 10.483 38.331 38.415 1.00 8.16 179 GLY B O 1
ATOM 1231 N N . ARG B 2 29 ? 9.090 38.926 36.790 1.00 8.56 180 ARG B N 1
ATOM 1232 C CA A ARG B 2 29 ? 8.727 37.553 36.427 0.50 8.52 180 ARG B CA 1
ATOM 1233 C CA B ARG B 2 29 ? 8.736 37.545 36.444 0.50 8.24 180 ARG B CA 1
ATOM 1234 C C . ARG B 2 29 ? 9.934 36.868 35.789 1.00 7.99 180 ARG B C 1
ATOM 1235 O O . ARG B 2 29 ? 10.573 37.434 34.875 1.00 9.69 180 ARG B O 1
ATOM 1250 N N . VAL B 2 30 ? 10.249 35.656 36.273 1.00 8.41 181 VAL B N 1
ATOM 1251 C CA . VAL B 2 30 ? 11.345 34.878 35.680 1.00 8.47 181 VAL B CA 1
ATOM 1252 C C . VAL B 2 30 ? 10.711 33.552 35.258 1.00 8.20 181 VAL B C 1
ATOM 1253 O O . VAL B 2 30 ? 9.931 32.924 36.027 1.00 8.86 181 VAL B O 1
ATOM 1257 N N . GLY B 2 31 ? 11.015 33.176 34.014 1.00 7.98 182 GLY B N 1
ATOM 1258 C CA . GLY B 2 31 ? 10.602 31.875 33.479 1.00 8.59 182 GLY B CA 1
ATOM 1259 C C . GLY B 2 31 ? 11.647 30.788 33.650 1.00 8.43 182 GLY B C 1
ATOM 1260 O O . GLY B 2 31 ? 12.514 30.862 34.488 1.00 8.45 182 GLY B O 1
ATOM 1261 N N . ASP B 2 32 ? 11.560 29.796 32.780 1.00 8.78 183 ASP B N 1
ATOM 1262 C CA . ASP B 2 32 ? 12.439 28.635 32.814 1.00 8.87 183 ASP B CA 1
ATOM 1263 C C . ASP B 2 32 ? 13.834 28.867 32.285 1.00 8.31 183 ASP B C 1
ATOM 1264 O O . ASP B 2 32 ? 14.751 28.045 32.562 1.00 7.42 183 ASP B O 1
ATOM 1269 N N . SER B 2 33 ? 14.015 29.895 31.459 1.00 7.95 184 SER B N 1
ATOM 1270 C CA . SER B 2 33 ? 15.222 30.012 30.689 1.00 7.65 184 SER B CA 1
ATOM 1271 C C . SER B 2 33 ? 16.520 30.151 31.441 1.00 7.47 184 SER B C 1
ATOM 1272 O O . SER B 2 33 ? 17.520 29.692 30.902 1.00 7.54 184 SER B O 1
ATOM 1275 N N . PRO B 2 34 ? 16.533 30.751 32.646 1.00 6.82 185 PRO B N 1
ATOM 1276 C CA . PRO B 2 34 ? 17.782 30.893 33.388 1.00 7.25 185 PRO B CA 1
ATOM 1277 C C . PRO B 2 34 ? 17.976 29.832 34.467 1.00 6.81 185 PRO B C 1
ATOM 1278 O O . PRO B 2 34 ? 18.872 29.910 35.303 1.00 8.16 185 PRO B O 1
ATOM 1282 N N . ILE B 2 35 ? 17.036 28.858 34.512 1.00 6.44 186 ILE B N 1
ATOM 1283 C CA . ILE B 2 35 ? 16.962 27.905 35.625 1.00 7.06 186 ILE B CA 1
ATOM 1284 C C . ILE B 2 35 ? 17.550 26.581 35.079 1.00 6.66 186 ILE B C 1
ATOM 1285 O O . ILE B 2 35 ? 17.014 25.939 34.183 1.00 6.30 186 ILE B O 1
ATOM 1290 N N . ILE B 2 36 ? 18.634 26.161 35.712 1.00 7.33 187 ILE B N 1
ATOM 1291 C CA . ILE B 2 36 ? 19.352 24.945 35.372 1.00 8.16 187 ILE B CA 1
ATOM 1292 C C . ILE B 2 36 ? 18.490 23.747 35.618 1.00 8.91 187 ILE B C 1
ATOM 1293 O O . ILE B 2 36 ? 18.330 22.878 34.714 1.00 10.78 187 ILE B O 1
ATOM 1298 N N . GLY B 2 37 ? 17.754 23.592 36.631 1.00 8.67 188 GLY B N 1
ATOM 1299 C CA . GLY B 2 37 ? 16.790 22.361 36.052 1.00 13.95 188 GLY B CA 1
ATOM 1300 C C . GLY B 2 37 ? 15.927 22.207 34.596 1.00 9.82 188 GLY B C 1
ATOM 1301 O O . GLY B 2 37 ? 15.183 21.155 34.176 1.00 8.34 188 GLY B O 1
ATOM 1302 N N . ALA B 2 38 ? 15.623 23.395 34.115 1.00 6.93 189 ALA B N 1
ATOM 1303 C CA . ALA B 2 38 ? 14.346 23.727 33.531 1.00 7.48 189 ALA B CA 1
ATOM 1304 C C . ALA B 2 38 ? 14.575 24.055 32.096 1.00 7.50 189 ALA B C 1
ATOM 1305 O O . ALA B 2 38 ? 14.403 23.200 31.263 1.00 7.55 189 ALA B O 1
ATOM 1307 N N . GLY B 2 39 ? 14.994 25.244 31.757 1.00 7.35 190 GLY B N 1
ATOM 1308 C CA . GLY B 2 39 ? 15.215 25.606 30.360 1.00 8.00 190 GLY B CA 1
ATOM 1309 C C . GLY B 2 39 ? 16.414 24.921 29.734 1.00 6.82 190 GLY B C 1
ATOM 1310 O O . GLY B 2 39 ? 16.471 24.799 28.497 1.00 7.17 190 GLY B O 1
ATOM 1311 N N . LEU B 2 40 ? 17.380 24.518 30.509 1.00 6.80 191 LEU B N 1
ATOM 1312 C CA . LEU B 2 40 ? 18.634 24.002 29.959 1.00 6.95 191 LEU B CA 1
ATOM 1313 C C . LEU B 2 40 ? 19.251 23.038 30.928 1.00 7.36 191 LEU B C 1
ATOM 1314 O O . LEU B 2 40 ? 19.289 23.273 32.141 1.00 8.60 191 LEU B O 1
ATOM 1319 N N . PHE B 2 41 ? 19.800 21.889 30.486 1.00 6.89 192 PHE B N 1
ATOM 1320 C CA . PHE B 2 41 ? 20.647 21.060 31.325 1.00 6.87 192 PHE B CA 1
ATOM 1321 C C . PHE B 2 41 ? 21.670 20.336 30.461 1.00 6.84 192 PHE B C 1
ATOM 1322 O O . PHE B 2 41 ? 21.286 19.847 29.391 1.00 7.97 192 PHE B O 1
ATOM 1330 N N . VAL B 2 42 ? 22.863 20.244 30.961 1.00 7.81 193 VAL B N 1
ATOM 1331 C CA . VAL B 2 42 ? 24.033 19.629 30.357 1.00 8.60 193 VAL B CA 1
ATOM 1332 C C . VAL B 2 42 ? 24.779 18.742 31.340 1.00 11.17 193 VAL B C 1
ATOM 1333 O O . VAL B 2 42 ? 25.231 19.203 32.399 1.00 13.02 193 VAL B O 1
ATOM 1337 N N . ASP B 2 43 ? 24.978 17.507 30.993 1.00 9.90 194 ASP B N 1
ATOM 1338 C CA . ASP B 2 43 ? 25.848 16.631 31.742 1.00 10.49 194 ASP B CA 1
ATOM 1339 C C . ASP B 2 43 ? 26.775 15.974 30.726 1.00 10.46 194 ASP B C 1
ATOM 1340 O O . ASP B 2 43 ? 26.312 15.198 29.882 1.00 9.82 194 ASP B O 1
ATOM 1345 N N . ASN B 2 44 ? 28.086 16.283 30.782 1.00 9.81 195 ASN B N 1
ATOM 1346 C CA . ASN B 2 44 ? 28.986 15.864 29.775 1.00 10.16 195 ASN B CA 1
ATOM 1347 C C . ASN B 2 44 ? 29.171 14.374 29.658 1.00 11.54 195 ASN B C 1
ATOM 1348 O O . ASN B 2 44 ? 29.689 13.919 28.699 1.00 14.00 195 ASN B O 1
ATOM 1353 N N . GLU B 2 45 ? 28.753 13.608 30.650 1.00 12.81 196 GLU B N 1
ATOM 1354 C CA . GLU B 2 45 ? 28.822 12.157 30.528 1.00 13.67 196 GLU B CA 1
ATOM 1355 C C . GLU B 2 45 ? 27.643 11.525 29.808 1.00 15.01 196 GLU B C 1
ATOM 1356 O O . GLU B 2 45 ? 27.657 10.342 29.460 1.00 17.33 196 GLU B O 1
ATOM 1362 N N . ILE B 2 46 ? 26.592 12.329 29.600 1.00 11.89 197 ILE B N 1
ATOM 1363 C CA . ILE B 2 46 ? 25.273 11.798 29.211 1.00 10.87 197 ILE B CA 1
ATOM 1364 C C . ILE B 2 46 ? 24.711 12.526 28.007 1.00 10.02 197 ILE B C 1
ATOM 1365 O O . ILE B 2 46 ? 24.364 11.887 27.014 1.00 9.22 197 ILE B O 1
ATOM 1370 N N . GLY B 2 47 ? 24.567 13.855 28.108 1.00 10.33 198 GLY B N 1
ATOM 1371 C CA . GLY B 2 47 ? 23.882 14.578 27.044 1.00 9.25 198 GLY B CA 1
ATOM 1372 C C . GLY B 2 47 ? 23.405 15.916 27.480 1.00 8.81 198 GLY B C 1
ATOM 1373 O O . GLY B 2 47 ? 23.767 16.365 28.553 1.00 8.54 198 GLY B O 1
ATOM 1374 N N . ALA B 2 48 ? 22.637 16.573 26.636 1.00 7.47 199 ALA B N 1
ATOM 1375 C CA . ALA B 2 48 ? 22.123 17.931 26.902 1.00 7.20 199 ALA B CA 1
ATOM 1376 C C . ALA B 2 48 ? 20.690 18.067 26.389 1.00 7.65 199 ALA B C 1
ATOM 1377 O O . ALA B 2 48 ? 20.256 17.354 25.463 1.00 6.96 199 ALA B O 1
ATOM 1379 N N . ALA B 2 49 ? 19.919 18.970 26.955 1.00 5.98 200 ALA B N 1
ATOM 1380 C CA . ALA B 2 49 ? 18.596 19.263 26.485 1.00 6.74 200 ALA B CA 1
ATOM 1381 C C . ALA B 2 49 ? 18.276 20.712 26.756 1.00 6.72 200 ALA B C 1
ATOM 1382 O O . ALA B 2 49 ? 18.781 21.284 27.746 1.00 7.44 200 ALA B O 1
ATOM 1384 N N . THR B 2 50 ? 17.443 21.243 25.908 1.00 6.98 201 THR B N 1
ATOM 1385 C CA . THR B 2 50 ? 16.923 22.636 26.107 1.00 7.62 201 THR B CA 1
ATOM 1386 C C . THR B 2 50 ? 15.453 22.649 25.729 1.00 8.69 201 THR B C 1
ATOM 1387 O O . THR B 2 50 ? 15.004 21.835 24.923 1.00 7.99 201 THR B O 1
ATOM 1391 N N . ALA B 2 51 ? 14.662 23.593 26.324 1.00 9.47 202 ALA B N 1
ATOM 1392 C CA . ALA B 2 51 ? 13.194 23.576 26.260 1.00 10.76 202 ALA B CA 1
ATOM 1393 C C . ALA B 2 51 ? 12.498 24.684 25.429 1.00 13.79 202 ALA B C 1
ATOM 1394 O O . ALA B 2 51 ? 13.066 25.657 25.132 1.00 17.58 202 ALA B O 1
ATOM 1396 N N . THR B 2 52 ? 11.256 24.454 25.047 1.00 14.22 203 THR B N 1
ATOM 1397 C CA . THR B 2 52 ? 10.370 25.487 24.457 1.00 17.09 203 THR B CA 1
ATOM 1398 C C . THR B 2 52 ? 9.057 25.414 25.121 1.00 14.54 203 THR B C 1
ATOM 1399 O O . THR B 2 52 ? 8.685 24.400 25.635 1.00 17.82 203 THR B O 1
ATOM 1403 N N . GLY B 2 53 ? 8.325 26.529 25.081 1.00 18.24 204 GLY B N 1
ATOM 1404 C CA . GLY B 2 53 ? 6.986 26.595 25.570 1.00 17.44 204 GLY B CA 1
ATOM 1405 C C . GLY B 2 53 ? 6.741 27.504 26.759 1.00 17.62 204 GLY B C 1
ATOM 1406 O O . GLY B 2 53 ? 7.475 28.474 27.048 1.00 17.24 204 GLY B O 1
ATOM 1407 N N . HIS B 2 54 ? 5.622 27.214 27.411 1.00 17.26 205 HIS B N 1
ATOM 1408 C CA . HIS B 2 54 ? 5.243 28.006 28.567 1.00 17.38 205 HIS B CA 1
ATOM 1409 C C . HIS B 2 54 ? 6.253 27.783 29.684 1.00 15.47 205 HIS B C 1
ATOM 1410 O O . HIS B 2 54 ? 6.390 26.682 30.280 1.00 13.88 205 HIS B O 1
ATOM 1417 N N . GLY B 2 55 ? 6.883 28.880 30.050 1.00 14.54 206 GLY B N 1
ATOM 1418 C CA . GLY B 2 55 ? 7.944 28.797 31.080 1.00 14.19 206 GLY B CA 1
ATOM 1419 C C . GLY B 2 55 ? 7.555 28.205 32.421 1.00 14.33 206 GLY B C 1
ATOM 1420 O O . GLY B 2 55 ? 8.305 27.376 33.012 1.00 14.16 206 GLY B O 1
ATOM 1421 N N A GLU B 2 56 ? 6.406 28.629 32.926 0.50 14.74 207 GLU B N 1
ATOM 1422 N N B GLU B 2 56 ? 6.395 28.611 32.918 0.50 14.46 207 GLU B N 1
ATOM 1423 C CA A GLU B 2 56 ? 5.837 28.073 34.165 0.50 15.27 207 GLU B CA 1
ATOM 1424 C CA B GLU B 2 56 ? 5.856 28.070 34.178 0.50 14.77 207 GLU B CA 1
ATOM 1425 C C A GLU B 2 56 ? 5.677 26.550 34.182 0.50 14.36 207 GLU B C 1
ATOM 1426 C C B GLU B 2 56 ? 5.675 26.548 34.184 0.50 14.10 207 GLU B C 1
ATOM 1427 O O A GLU B 2 56 ? 5.924 25.907 35.208 0.50 14.24 207 GLU B O 1
ATOM 1428 O O B GLU B 2 56 ? 5.919 25.899 35.206 0.50 13.97 207 GLU B O 1
ATOM 1439 N N . GLU B 2 57 ? 5.330 25.975 33.037 1.00 13.89 208 GLU B N 1
ATOM 1440 C CA . GLU B 2 57 ? 5.183 24.535 32.894 1.00 13.54 208 GLU B CA 1
ATOM 1441 C C . GLU B 2 57 ? 6.517 23.790 32.841 1.00 13.83 208 GLU B C 1
ATOM 1442 O O . GLU B 2 57 ? 6.689 22.660 33.338 1.00 14.60 208 GLU B O 1
ATOM 1448 N N . VAL B 2 58 ? 7.489 24.413 32.174 1.00 13.24 209 VAL B N 1
ATOM 1449 C CA . VAL B 2 58 ? 8.809 23.793 32.107 1.00 12.48 209 VAL B CA 1
ATOM 1450 C C . VAL B 2 58 ? 9.495 23.796 33.518 1.00 12.33 209 VAL B C 1
ATOM 1451 O O . VAL B 2 58 ? 10.173 22.864 33.861 1.00 11.99 209 VAL B O 1
ATOM 1455 N N . ILE B 2 59 ? 9.242 24.867 34.288 1.00 12.59 210 ILE B N 1
ATOM 1456 C CA . ILE B 2 59 ? 9.777 24.983 35.632 1.00 12.05 210 ILE B CA 1
ATOM 1457 C C . ILE B 2 59 ? 9.127 23.928 36.527 1.00 11.46 210 ILE B C 1
ATOM 1458 O O . ILE B 2 59 ? 9.811 23.192 37.217 1.00 12.93 210 ILE B O 1
ATOM 1463 N N . ARG B 2 60 ? 7.775 23.793 36.469 1.00 11.72 211 ARG B N 1
ATOM 1464 C CA . ARG B 2 60 ? 7.082 22.906 37.400 1.00 13.26 211 ARG B CA 1
ATOM 1465 C C . ARG B 2 60 ? 7.442 21.463 37.173 1.00 13.70 211 ARG B C 1
ATOM 1466 O O . ARG B 2 60 ? 7.381 20.667 38.107 1.00 13.27 211 ARG B O 1
ATOM 1474 N N . THR B 2 61 ? 7.840 21.134 35.925 1.00 13.72 212 THR B N 1
ATOM 1475 C CA . THR B 2 61 ? 8.217 19.738 35.607 1.00 13.32 212 THR B CA 1
ATOM 1476 C C . THR B 2 61 ? 9.704 19.538 35.529 1.00 11.65 212 THR B C 1
ATOM 1477 O O . THR B 2 61 ? 10.177 18.385 35.308 1.00 13.00 212 THR B O 1
ATOM 1481 N N . VAL B 2 62 ? 10.526 20.599 35.734 1.00 9.54 213 VAL B N 1
ATOM 1482 C CA . VAL B 2 62 ? 11.992 20.463 35.750 1.00 8.77 213 VAL B CA 1
ATOM 1483 C C . VAL B 2 62 ? 12.445 19.719 34.463 1.00 8.84 213 VAL B C 1
ATOM 1484 O O . VAL B 2 62 ? 13.222 18.727 34.476 1.00 8.23 213 VAL B O 1
ATOM 1488 N N . GLY B 2 63 ? 11.929 20.209 33.343 1.00 9.76 214 GLY B N 1
ATOM 1489 C CA . GLY B 2 63 ? 11.832 19.395 32.163 1.00 8.81 214 GLY B CA 1
ATOM 1490 C C . GLY B 2 63 ? 13.128 18.934 31.571 1.00 9.08 214 GLY B C 1
ATOM 1491 O O . GLY B 2 63 ? 13.282 17.772 31.204 1.00 9.38 214 GLY B O 1
ATOM 1492 N N . THR B 2 64 ? 14.156 19.785 31.486 1.00 7.41 215 THR B N 1
ATOM 1493 C CA . THR B 2 64 ? 15.419 19.368 30.848 1.00 7.35 215 THR B CA 1
ATOM 1494 C C . THR B 2 64 ? 16.226 18.457 31.722 1.00 7.13 215 THR B C 1
ATOM 1495 O O . THR B 2 64 ? 16.913 17.549 31.214 1.00 7.40 215 THR B O 1
ATOM 1499 N N . HIS B 2 65 ? 16.111 18.548 33.039 1.00 6.92 216 HIS B N 1
ATOM 1500 C CA . HIS B 2 65 ? 16.796 17.619 33.878 1.00 7.52 216 HIS B CA 1
ATOM 1501 C C . HIS B 2 65 ? 16.148 16.249 33.664 1.00 7.64 216 HIS B C 1
ATOM 1502 O O . HIS B 2 65 ? 16.818 15.237 33.645 1.00 8.29 216 HIS B O 1
ATOM 1509 N N . LEU B 2 66 ? 14.844 16.228 33.594 1.00 8.48 217 LEU B N 1
ATOM 1510 C CA . LEU B 2 66 ? 14.097 14.964 33.346 1.00 8.32 217 LEU B CA 1
ATOM 1511 C C . LEU B 2 66 ? 14.577 14.346 32.004 1.00 8.20 217 LEU B C 1
ATOM 1512 O O . LEU B 2 66 ? 14.918 13.136 31.918 1.00 8.91 217 LEU B O 1
ATOM 1517 N N . VAL B 2 67 ? 14.687 15.134 30.965 1.00 6.97 218 VAL B N 1
ATOM 1518 C CA . VAL B 2 67 ? 15.136 14.584 29.686 1.00 7.52 218 VAL B CA 1
ATOM 1519 C C . VAL B 2 67 ? 16.522 13.924 29.816 1.00 7.48 218 VAL B C 1
ATOM 1520 O O . VAL B 2 67 ? 16.771 12.811 29.282 1.00 6.79 218 VAL B O 1
ATOM 1524 N N . VAL B 2 68 ? 17.485 14.643 30.401 1.00 6.78 219 VAL B N 1
ATOM 1525 C CA . VAL B 2 68 ? 18.837 14.136 30.535 1.00 6.97 219 VAL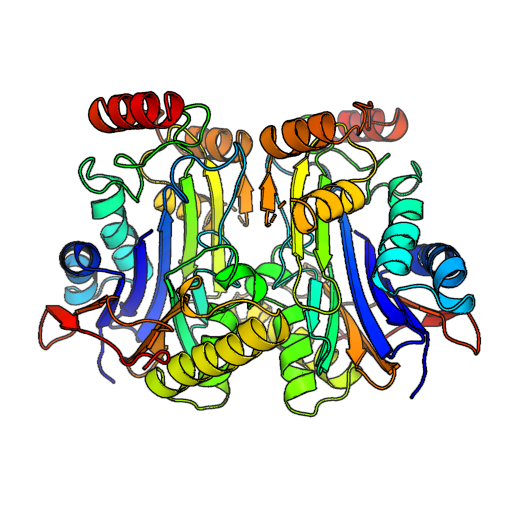 B CA 1
ATOM 1526 C C . VAL B 2 68 ? 18.845 12.902 31.434 1.00 7.96 219 VAL B C 1
ATOM 1527 O O . VAL B 2 68 ? 19.616 11.959 31.154 1.00 8.04 219 VAL B O 1
ATOM 1531 N N . GLU B 2 69 ? 18.073 12.912 32.506 1.00 8.30 220 GLU B N 1
ATOM 1532 C CA . GLU B 2 69 ? 18.007 11.710 33.356 1.00 9.05 220 GLU B CA 1
ATOM 1533 C C . GLU B 2 69 ? 17.453 10.506 32.586 1.00 7.87 220 GLU B C 1
ATOM 1534 O O . GLU B 2 69 ? 17.924 9.410 32.848 1.00 8.30 220 GLU B O 1
ATOM 1540 N N . LEU B 2 70 ? 16.516 10.714 31.702 1.00 7.96 221 LEU B N 1
ATOM 1541 C CA . LEU B 2 70 ? 15.953 9.622 30.891 1.00 7.99 221 LEU B CA 1
ATOM 1542 C C . LEU B 2 70 ? 17.024 9.100 29.938 1.00 8.25 221 LEU B C 1
ATOM 1543 O O . LEU B 2 70 ? 17.237 7.875 29.837 1.00 8.99 221 LEU B O 1
ATOM 1548 N N . MET B 2 71 ? 17.824 10.004 29.367 1.00 7.11 222 MET B N 1
ATOM 1549 C CA . MET B 2 71 ? 18.954 9.563 28.595 1.00 7.74 222 MET B CA 1
ATOM 1550 C C . MET B 2 71 ? 19.983 8.787 29.437 1.00 8.48 222 MET B C 1
ATOM 1551 O O . MET B 2 71 ? 20.556 7.801 28.991 1.00 9.79 222 MET B O 1
ATOM 1556 N N . ASN B 2 72 ? 20.198 9.223 30.659 1.00 9.27 223 ASN B N 1
ATOM 1557 C CA . ASN B 2 72 ? 21.094 8.542 31.598 1.00 9.59 223 ASN B CA 1
ATOM 1558 C C . ASN B 2 72 ? 20.625 7.108 31.806 1.00 10.45 223 ASN B C 1
ATOM 1559 O O . ASN B 2 72 ? 21.435 6.201 31.853 1.00 11.50 223 ASN B O 1
ATOM 1564 N N . GLN B 2 73 ? 19.340 6.922 31.942 1.00 10.56 224 GLN B N 1
ATOM 1565 C CA . GLN B 2 73 ? 18.763 5.559 32.078 1.00 12.18 224 GLN B CA 1
ATOM 1566 C C . GLN B 2 73 ? 18.832 4.739 30.811 1.00 12.23 224 GLN B C 1
ATOM 1567 O O . GLN B 2 73 ? 18.473 3.564 30.802 1.00 15.26 224 GLN B O 1
ATOM 1573 N N . GLY B 2 74 ? 19.111 5.374 29.694 1.00 10.36 225 GLY B N 1
ATOM 1574 C CA . GLY B 2 74 ? 19.332 4.727 28.434 1.00 12.06 225 GLY B CA 1
ATOM 1575 C C . GLY B 2 74 ? 18.341 4.994 27.334 1.00 11.61 225 GLY B C 1
ATOM 1576 O O . GLY B 2 74 ? 18.415 4.366 26.267 1.00 12.71 225 GLY B O 1
ATOM 1577 N N . ARG B 2 75 ? 17.413 5.937 27.532 1.00 10.95 226 ARG B N 1
ATOM 1578 C CA . ARG B 2 75 ? 16.597 6.417 26.439 1.00 11.54 226 ARG B CA 1
ATOM 1579 C C . ARG B 2 75 ? 17.452 7.137 25.400 1.00 10.57 226 ARG B C 1
ATOM 1580 O O . ARG B 2 75 ? 18.451 7.802 25.763 1.00 9.51 226 ARG B O 1
ATOM 1588 N N . THR B 2 76 ? 17.124 6.952 24.138 1.00 10.10 227 THR B N 1
ATOM 1589 C CA . THR B 2 76 ? 17.636 7.784 23.096 1.00 9.79 227 THR B CA 1
ATOM 1590 C C . THR B 2 76 ? 17.110 9.206 23.278 1.00 8.78 227 THR B C 1
ATOM 1591 O O . THR B 2 76 ? 16.169 9.442 24.025 1.00 8.20 227 THR B O 1
ATOM 1595 N N . PRO B 2 77 ? 17.833 10.176 22.676 1.00 8.12 228 PRO B N 1
ATOM 1596 C CA . PRO B 2 77 ? 17.357 11.535 22.779 1.00 7.77 228 PRO B CA 1
ATOM 1597 C C . PRO B 2 77 ? 15.909 11.722 22.381 1.00 8.30 228 PRO B C 1
ATOM 1598 O O . PRO B 2 77 ? 15.170 12.395 23.109 1.00 8.03 228 PRO B O 1
ATOM 1602 N N . GLN B 2 78 ? 15.465 11.078 21.293 1.00 9.04 229 GLN B N 1
ATOM 1603 C CA . GLN B 2 78 ? 14.058 11.182 20.862 1.00 10.95 229 GLN B CA 1
ATOM 1604 C C . GLN B 2 78 ? 13.148 10.516 21.894 1.00 10.59 229 GLN B C 1
ATOM 1605 O O . GLN B 2 78 ? 12.132 11.111 22.298 1.00 10.56 229 GLN B O 1
ATOM 1611 N N . GLN B 2 79 ? 13.514 9.332 22.352 1.00 11.28 230 GLN B N 1
ATOM 1612 C CA . GLN B 2 79 ? 12.709 8.646 23.361 1.00 11.45 230 GLN B CA 1
ATOM 1613 C C . GLN B 2 79 ? 12.578 9.527 24.624 1.00 9.55 230 GLN B C 1
ATOM 1614 O O . GLN B 2 79 ? 11.506 9.593 25.300 1.00 10.39 230 GLN B O 1
ATOM 1620 N N . ALA B 2 80 ? 13.693 10.173 25.043 1.00 8.50 231 ALA B N 1
ATOM 1621 C CA . ALA B 2 80 ? 13.672 10.936 26.291 1.00 7.51 231 ALA B CA 1
ATOM 1622 C C . ALA B 2 80 ? 12.817 12.211 26.179 1.00 7.67 231 ALA B C 1
ATOM 1623 O O . ALA B 2 80 ? 12.082 12.531 27.087 1.00 7.15 231 ALA B O 1
ATOM 1625 N N . CYS B 2 81 ? 12.859 12.868 25.036 1.00 7.64 232 CYS B N 1
ATOM 1626 C CA . CYS B 2 81 ? 12.006 14.011 24.835 1.00 7.98 232 CYS B CA 1
ATOM 1627 C C . CYS B 2 81 ? 10.537 13.532 24.860 1.00 8.64 232 CYS B C 1
ATOM 1628 O O . CYS B 2 81 ? 9.723 14.256 25.427 1.00 9.13 232 CYS B O 1
ATOM 1631 N N . LYS B 2 82 ? 10.255 12.444 24.157 1.00 9.61 233 LYS B N 1
ATOM 1632 C CA . LYS B 2 82 ? 8.899 11.946 24.067 1.00 11.06 233 LYS B CA 1
ATOM 1633 C C . LYS B 2 82 ? 8.394 11.563 25.450 1.00 12.58 233 LYS B C 1
ATOM 1634 O O . LYS B 2 82 ? 7.281 12.027 25.874 1.00 12.53 233 LYS B O 1
ATOM 1640 N N . GLU B 2 83 ? 9.158 10.748 26.177 1.00 13.14 234 GLU B N 1
ATOM 1641 C CA . GLU B 2 83 ? 8.685 10.333 27.498 1.00 14.28 234 GLU B CA 1
ATOM 1642 C C . GLU B 2 83 ? 8.537 11.535 28.405 1.00 12.84 234 GLU B C 1
ATOM 1643 O O . GLU B 2 83 ? 7.633 11.601 29.266 1.00 14.02 234 GLU B O 1
ATOM 1649 N N . ALA B 2 84 ? 9.409 12.534 28.308 1.00 11.30 235 ALA B N 1
ATOM 1650 C CA . ALA B 2 84 ? 9.304 13.704 29.140 1.00 11.91 235 ALA B CA 1
ATOM 1651 C C . ALA B 2 84 ? 8.005 14.416 28.841 1.00 13.69 235 ALA B C 1
ATOM 1652 O O . ALA B 2 84 ? 7.225 14.637 29.745 1.00 12.92 235 ALA B O 1
ATOM 1654 N N . VAL B 2 85 ? 7.712 14.686 27.586 1.00 11.14 236 VAL B N 1
ATOM 1655 C CA . VAL B 2 85 ? 6.415 15.302 27.244 1.00 11.20 236 VAL B CA 1
ATOM 1656 C C . VAL B 2 85 ? 5.270 14.418 27.730 1.00 13.02 236 VAL B C 1
ATOM 1657 O O . VAL B 2 85 ? 4.255 15.008 28.217 1.00 12.88 236 VAL B O 1
ATOM 1661 N N . GLU B 2 86 ? 5.377 13.091 27.583 1.00 13.17 237 GLU B N 1
ATOM 1662 C CA . GLU B 2 86 ? 4.228 12.170 28.013 1.00 14.53 237 GLU B CA 1
ATOM 1663 C C . GLU B 2 86 ? 3.985 12.235 29.495 1.00 16.66 237 GLU B C 1
ATOM 1664 O O . GLU B 2 86 ? 2.820 12.276 29.956 1.00 17.42 237 GLU B O 1
ATOM 1670 N N . ARG B 2 87 ? 5.052 12.279 30.280 1.00 18.16 238 ARG B N 1
ATOM 1671 C CA . ARG B 2 87 ? 4.891 12.462 31.740 1.00 17.05 238 ARG B CA 1
ATOM 1672 C C . ARG B 2 87 ? 4.238 13.779 32.034 1.00 15.83 238 ARG B C 1
ATOM 1673 O O . ARG B 2 87 ? 3.323 13.883 32.901 1.00 18.63 238 ARG B O 1
ATOM 1681 N N . ILE B 2 88 ? 4.595 14.786 31.293 1.00 18.13 239 ILE B N 1
ATOM 1682 C CA . ILE B 2 88 ? 4.078 16.101 31.474 1.00 14.33 239 ILE B CA 1
ATOM 1683 C C . ILE B 2 88 ? 2.548 16.226 31.087 1.00 15.55 239 ILE B C 1
ATOM 1684 O O . ILE B 2 88 ? 1.734 16.877 31.753 1.00 15.68 239 ILE B O 1
ATOM 1689 N N . VAL B 2 89 ? 2.178 15.587 29.993 1.00 14.65 240 VAL B N 1
ATOM 1690 C CA . VAL B 2 89 ? 0.721 15.502 29.634 1.00 13.15 240 VAL B CA 1
ATOM 1691 C C . VAL B 2 89 ? -0.069 14.903 30.820 1.00 14.68 240 VAL B C 1
ATOM 1692 O O . VAL B 2 89 ? -1.155 15.393 31.134 1.00 14.54 240 VAL B O 1
ATOM 1696 N N . LYS B 2 90 ? 0.471 13.906 31.458 1.00 14.16 241 LYS B N 1
ATOM 1697 C CA . LYS B 2 90 ? -0.184 13.294 32.580 1.00 16.14 241 LYS B CA 1
ATOM 1698 C C . LYS B 2 90 ? -0.357 14.292 33.744 1.00 16.39 241 LYS B C 1
ATOM 1699 O O . LYS B 2 90 ? -1.351 14.354 34.358 1.00 15.01 241 LYS B O 1
ATOM 1705 N N . ILE B 2 91 ? 0.646 15.097 33.994 1.00 14.95 242 ILE B N 1
ATOM 1706 C CA . ILE B 2 91 ? 0.558 16.138 34.994 1.00 14.68 242 ILE B CA 1
ATOM 1707 C C . ILE B 2 91 ? -0.450 17.242 34.657 1.00 14.72 242 ILE B C 1
ATOM 1708 O O . ILE B 2 91 ? -1.209 17.674 35.520 1.00 14.89 242 ILE B O 1
ATOM 1713 N N . VAL B 2 92 ? -0.498 17.666 33.390 1.00 13.50 243 VAL B N 1
ATOM 1714 C CA . VAL B 2 92 ? -1.473 18.625 32.947 1.00 15.34 243 VAL B CA 1
ATOM 1715 C C . VAL B 2 92 ? -2.887 18.086 33.259 1.00 14.85 243 VAL B C 1
ATOM 1716 O O . VAL B 2 92 ? -3.710 18.821 33.772 1.00 15.25 243 VAL B O 1
ATOM 1720 N N . ASN B 2 93 ? -3.101 16.804 33.015 1.00 14.41 244 ASN B N 1
ATOM 1721 C CA . ASN B 2 93 ? -4.396 16.164 33.233 1.00 17.14 244 ASN B CA 1
ATOM 1722 C C . ASN B 2 93 ? -4.707 16.100 34.754 1.00 16.78 244 ASN B C 1
ATOM 1723 O O . ASN B 2 93 ? -5.829 16.450 35.212 1.00 19.03 244 ASN B O 1
ATOM 1728 N N . ARG B 2 94 ? -3.732 15.651 35.529 1.00 16.14 245 ARG B N 1
ATOM 1729 C CA . ARG B 2 94 ? -3.855 15.634 37.032 1.00 15.64 245 ARG B CA 1
ATOM 1730 C C . ARG B 2 94 ? -4.247 17.043 37.552 1.00 16.52 245 ARG B C 1
ATOM 1731 O O . ARG B 2 94 ? -4.970 17.178 38.557 1.00 14.46 245 ARG B O 1
ATOM 1739 N N . ARG B 2 95 ? -3.788 18.104 36.908 1.00 14.13 246 ARG B N 1
ATOM 1740 C CA . ARG B 2 95 ? -4.117 19.485 37.272 1.00 14.79 246 ARG B CA 1
ATOM 1741 C C . ARG B 2 95 ? -5.474 20.023 36.812 1.00 14.62 246 ARG B C 1
ATOM 1742 O O . ARG B 2 95 ? -5.797 21.127 37.106 1.00 15.23 246 ARG B O 1
ATOM 1750 N N . GLY B 2 96 ? -6.182 19.271 35.985 1.00 15.08 247 GLY B N 1
ATOM 1751 C CA . GLY B 2 96 ? -7.462 19.695 35.452 1.00 16.45 247 GLY B CA 1
ATOM 1752 C C . GLY B 2 96 ? -7.360 20.756 34.395 1.00 16.72 247 GLY B C 1
ATOM 1753 O O . GLY B 2 96 ? -8.276 21.580 34.251 1.00 19.11 247 GLY B O 1
ATOM 1754 N N . LYS B 2 97 ? -6.213 20.846 33.678 1.00 14.37 248 LYS B N 1
ATOM 1755 C CA . LYS B 2 97 ? -6.025 21.843 32.671 1.00 14.21 248 LYS B CA 1
ATOM 1756 C C . LYS B 2 97 ? -6.185 21.202 31.277 1.00 12.92 248 LYS B C 1
ATOM 1757 O O . LYS B 2 97 ? -6.219 19.992 31.116 1.00 16.67 248 LYS B O 1
ATOM 1763 N N . ASN B 2 98 ? -6.325 22.095 30.326 1.00 14.67 249 ASN B N 1
ATOM 1764 C CA . ASN B 2 98 ? -6.475 21.708 28.899 1.00 14.23 249 ASN B CA 1
ATOM 1765 C C . ASN B 2 98 ? -5.133 21.767 28.194 1.00 14.25 249 ASN B C 1
ATOM 1766 O O . ASN B 2 98 ? -4.494 22.809 28.144 1.00 14.33 249 ASN B O 1
ATOM 1771 N N . LEU B 2 99 ? -4.734 20.631 27.602 1.00 15.87 250 LEU B N 1
ATOM 1772 C CA . LEU B 2 99 ? -3.475 20.497 26.825 1.00 16.63 250 LEU B CA 1
ATOM 1773 C C . LEU B 2 99 ? -3.348 21.562 25.772 1.00 16.62 250 LEU B C 1
ATOM 1774 O O . LEU B 2 99 ? -2.273 22.055 25.448 1.00 16.94 250 LEU B O 1
ATOM 1779 N N . LYS B 2 100 ? -4.499 22.001 25.234 1.00 15.23 251 LYS B N 1
ATOM 1780 C CA . LYS B 2 100 ? -4.486 22.971 24.228 1.00 15.52 251 LYS B CA 1
ATOM 1781 C C . LYS B 2 100 ? -3.918 24.315 24.674 1.00 15.40 251 LYS B C 1
ATOM 1782 O O . LYS B 2 100 ? -3.465 25.098 23.853 1.00 17.44 251 LYS B O 1
ATOM 1788 N N . ASP B 2 101 ? -3.999 24.612 25.990 1.00 15.81 252 ASP B N 1
ATOM 1789 C CA . ASP B 2 101 ? -3.485 25.824 26.573 1.00 16.49 252 ASP B CA 1
ATOM 1790 C C . ASP B 2 101 ? -2.007 25.775 26.973 1.00 18.98 252 ASP B C 1
ATOM 1791 O O . ASP B 2 101 ? -1.476 26.769 27.430 1.00 20.79 252 ASP B O 1
ATOM 1796 N N . ILE B 2 102 ? -1.371 24.606 26.807 1.00 20.26 253 ILE B N 1
ATOM 1797 C CA . ILE B 2 102 ? -0.036 24.295 27.322 1.00 22.14 253 ILE B CA 1
ATOM 1798 C C . ILE B 2 102 ? 0.820 23.857 26.129 1.00 19.81 253 ILE B C 1
ATOM 1799 O O . ILE B 2 102 ? 0.531 22.840 25.534 1.00 19.77 253 ILE B O 1
ATOM 1804 N N . GLN B 2 103 ? 1.862 24.591 25.794 1.00 18.99 254 GLN B N 1
ATOM 1805 C CA . GLN B 2 103 ? 2.987 24.049 24.977 1.00 18.54 254 GLN B CA 1
ATOM 1806 C C . GLN B 2 103 ? 4.234 23.766 25.859 1.00 19.89 254 GLN B C 1
ATOM 1807 O O . GLN B 2 103 ? 4.660 24.638 26.590 1.00 19.93 254 GLN B O 1
ATOM 1813 N N . VAL B 2 104 ? 4.775 22.542 25.802 1.00 19.06 255 VAL B N 1
ATOM 1814 C CA . VAL B 2 104 ? 6.111 22.193 26.421 1.00 17.00 255 VAL B CA 1
ATOM 1815 C C . VAL B 2 104 ? 6.700 21.244 25.392 1.00 18.25 255 VAL B C 1
ATOM 1816 O O . VAL B 2 104 ? 5.967 20.364 24.897 1.00 17.86 255 VAL B O 1
ATOM 1820 N N . GLY B 2 105 ? 7.960 21.438 25.047 1.00 15.36 256 GLY B N 1
ATOM 1821 C CA . GLY B 2 105 ? 8.721 20.533 24.172 1.00 13.89 256 GLY B CA 1
ATOM 1822 C C . GLY B 2 105 ? 10.201 20.724 24.509 1.00 13.35 256 GLY B C 1
ATOM 1823 O O . GLY B 2 105 ? 10.577 21.654 25.240 1.00 17.32 256 GLY B O 1
ATOM 1824 N N . PHE B 2 106 ? 11.007 19.934 23.850 1.00 9.78 257 PHE B N 1
ATOM 1825 C CA . PHE B 2 106 ? 12.383 19.738 24.167 1.00 8.47 257 PHE B CA 1
ATOM 1826 C C . PHE B 2 106 ? 13.166 19.331 22.960 1.00 8.42 257 PHE B C 1
ATOM 1827 O O . PHE B 2 106 ? 12.626 18.689 22.054 1.00 8.25 257 PHE B O 1
ATOM 1835 N N . ILE B 2 107 ? 14.436 19.704 22.937 1.00 7.23 258 ILE B N 1
ATOM 1836 C CA . ILE B 2 107 ? 15.408 19.180 21.972 1.00 7.73 258 ILE B CA 1
ATOM 1837 C C . ILE B 2 107 ? 16.545 18.617 22.796 1.00 6.88 258 ILE B C 1
ATOM 1838 O O . ILE B 2 107 ? 16.860 19.106 23.902 1.00 6.99 258 ILE B O 1
ATOM 1843 N N . ALA B 2 108 ? 17.175 17.544 22.308 1.00 6.38 259 ALA B N 1
ATOM 1844 C CA . ALA B 2 108 ? 18.192 16.826 23.095 1.00 6.30 259 ALA B CA 1
ATOM 1845 C C . ALA B 2 108 ? 19.283 16.229 22.219 1.00 7.12 259 ALA B C 1
ATOM 1846 O O . ALA B 2 108 ? 19.056 15.887 21.063 1.00 7.50 259 ALA B O 1
ATOM 1848 N N . LEU B 2 109 ? 20.475 16.127 22.800 1.00 6.96 260 LEU B N 1
ATOM 1849 C CA . LEU B 2 109 ? 21.643 15.574 22.129 1.00 8.27 260 LEU B CA 1
ATOM 1850 C C . LEU B 2 109 ? 22.448 14.757 23.134 1.00 8.49 260 LEU B C 1
ATOM 1851 O O . LEU B 2 109 ? 22.724 15.217 24.243 1.00 8.49 260 LEU B O 1
ATOM 1856 N N . ASN B 2 110 ? 22.820 13.545 22.741 1.00 7.80 261 ASN B N 1
ATOM 1857 C CA . ASN B 2 110 ? 23.601 12.615 23.638 1.00 8.69 261 ASN B CA 1
ATOM 1858 C C . ASN B 2 110 ? 25.070 12.680 23.235 1.00 9.22 261 ASN B C 1
ATOM 1859 O O . ASN B 2 110 ? 25.434 13.363 22.298 1.00 8.89 261 ASN B O 1
ATOM 1864 N N . LYS B 2 111 ? 25.893 11.961 24.010 1.00 11.04 262 LYS B N 1
ATOM 1865 C CA . LYS B 2 111 ? 27.365 11.995 23.795 1.00 13.88 262 LYS B CA 1
ATOM 1866 C C . LYS B 2 111 ? 27.804 11.414 22.485 1.00 13.16 262 LYS B C 1
ATOM 1867 O O . LYS B 2 111 ? 28.870 11.702 21.982 1.00 16.09 262 LYS B O 1
ATOM 1873 N N . LYS B 2 112 ? 26.971 10.572 21.902 1.00 13.23 263 LYS B N 1
ATOM 1874 C CA . LYS B 2 112 ? 27.227 10.051 20.560 1.00 14.70 263 LYS B CA 1
ATOM 1875 C C . LYS B 2 112 ? 26.813 10.940 19.413 1.00 12.85 263 LYS B C 1
ATOM 1876 O O . LYS B 2 112 ? 26.963 10.586 18.248 1.00 13.82 263 LYS B O 1
ATOM 1882 N N . GLY B 2 113 ? 26.190 12.096 19.696 1.00 10.57 264 GLY B N 1
ATOM 1883 C CA . GLY B 2 113 ? 25.666 12.997 18.678 1.00 10.57 264 GLY B CA 1
ATOM 1884 C C . GLY B 2 113 ? 24.346 12.591 18.054 1.00 9.70 264 GLY B C 1
ATOM 1885 O O . GLY B 2 113 ? 23.928 13.099 17.004 1.00 11.74 264 GLY B O 1
ATOM 1886 N N . GLU B 2 114 ? 23.698 11.635 18.716 1.00 9.29 265 GLU B N 1
ATOM 1887 C CA . GLU B 2 114 ? 22.309 11.358 18.338 1.00 9.55 265 GLU B CA 1
ATOM 1888 C C . GLU B 2 114 ? 21.479 12.545 18.860 1.00 8.52 265 GLU B C 1
ATOM 1889 O O . GLU B 2 114 ? 21.816 13.170 19.862 1.00 8.44 265 GLU B O 1
ATOM 1895 N N . TYR B 2 115 ? 20.389 12.859 18.185 1.00 8.23 266 TYR B N 1
ATOM 1896 C CA . TYR B 2 115 ? 19.530 13.939 18.596 1.00 8.27 266 TYR B CA 1
ATOM 1897 C C . TYR B 2 115 ? 18.054 13.569 18.554 1.00 9.40 266 TYR B C 1
ATOM 1898 O O . TYR B 2 115 ? 17.651 12.632 17.916 1.00 9.75 266 TYR B O 1
ATOM 1907 N N . GLY B 2 116 ? 17.226 14.385 19.183 1.00 8.77 267 GLY B N 1
ATOM 1908 C CA . GLY B 2 116 ? 15.811 14.149 19.200 1.00 8.74 267 GLY B CA 1
ATOM 1909 C C . GLY B 2 116 ? 15.086 15.336 19.646 1.00 7.89 267 GLY B C 1
ATOM 1910 O O . GLY B 2 116 ? 15.684 16.299 20.145 1.00 8.34 267 GLY B O 1
ATOM 1911 N N . ALA B 2 117 ? 13.769 15.260 19.476 1.00 8.51 268 ALA B N 1
ATOM 1912 C CA . ALA B 2 117 ? 12.896 16.363 19.865 1.00 8.89 268 ALA B CA 1
ATOM 1913 C C . ALA B 2 117 ? 11.479 15.891 20.016 1.00 8.84 268 ALA B C 1
ATOM 1914 O O . ALA B 2 117 ? 11.040 14.946 19.360 1.00 10.69 268 ALA B O 1
ATOM 1916 N N . TYR B 2 118 ? 10.695 16.545 20.895 1.00 8.14 269 TYR B N 1
ATOM 1917 C CA . TYR B 2 118 ? 9.285 16.213 20.966 1.00 9.06 269 TYR B CA 1
ATOM 1918 C C . TYR B 2 118 ? 8.565 17.361 21.589 1.00 9.59 269 TYR B C 1
ATOM 1919 O O . TYR B 2 118 ? 9.155 18.062 22.408 1.00 10.55 269 TYR B O 1
ATOM 1928 N N . CYS B 2 119 ? 7.256 17.491 21.335 1.00 10.03 270 CYS B N 1
ATOM 1929 C CA . CYS B 2 119 ? 6.440 18.611 21.971 1.00 11.32 270 CYS B CA 1
ATOM 1930 C C . CYS B 2 119 ? 5.054 18.168 22.253 1.00 10.28 270 CYS B C 1
ATOM 1931 O O . CYS B 2 119 ? 4.648 17.171 21.796 1.00 9.82 270 CYS B O 1
ATOM 1934 N N . ILE B 2 120 ? 4.322 18.975 23.050 1.00 12.70 271 ILE B N 1
ATOM 1935 C CA . ILE B 2 120 ? 2.927 18.733 23.302 1.00 13.97 271 ILE B CA 1
ATOM 1936 C C . ILE B 2 120 ? 2.131 19.007 22.030 1.00 13.07 271 ILE B C 1
ATOM 1937 O O . ILE B 2 120 ? 1.375 18.171 21.643 1.00 12.81 271 ILE B O 1
ATOM 1942 N N . GLN B 2 121 ? 2.394 20.108 21.372 1.00 12.68 272 GLN B N 1
ATOM 1943 C CA . GLN B 2 121 ? 1.560 20.563 20.271 1.00 12.19 272 GLN B CA 1
ATOM 1944 C C . GLN B 2 121 ? 2.393 20.730 19.003 1.00 14.51 272 GLN B C 1
ATOM 1945 O O . GLN B 2 121 ? 3.601 21.143 19.046 1.00 15.78 272 GLN B O 1
ATOM 1951 N N . ASP B 2 122 ? 1.743 20.448 17.863 1.00 12.95 273 ASP B N 1
ATOM 1952 C CA . ASP B 2 122 ? 2.316 20.658 16.551 1.00 14.91 273 ASP B CA 1
ATOM 1953 C C . ASP B 2 122 ? 2.627 22.150 16.363 1.00 13.93 273 ASP B C 1
ATOM 1954 O O . ASP B 2 122 ? 2.112 23.008 17.084 1.00 18.42 273 ASP B O 1
ATOM 1959 N N . GLY B 2 123 ? 3.557 22.457 15.457 1.00 14.63 274 GLY B N 1
ATOM 1960 C CA . GLY B 2 123 ? 3.971 23.824 15.209 1.00 15.43 274 GLY B CA 1
ATOM 1961 C C . GLY B 2 123 ? 5.322 24.322 15.686 1.00 16.74 274 GLY B C 1
ATOM 1962 O O . GLY B 2 123 ? 5.724 25.445 15.321 1.00 18.98 274 GLY B O 1
ATOM 1963 N N . PHE B 2 124 ? 5.975 23.568 16.544 1.00 13.41 275 PHE B N 1
ATOM 1964 C CA . PHE B 2 124 ? 7.364 23.893 16.937 1.00 14.34 275 PHE B CA 1
ATOM 1965 C C . PHE B 2 124 ? 8.296 23.367 15.871 1.00 14.27 275 PHE B C 1
ATOM 1966 O O . PHE B 2 124 ? 8.022 22.363 15.239 1.00 16.32 275 PHE B O 1
ATOM 1974 N N . ASN B 2 125 ? 9.422 24.063 15.669 1.00 12.76 276 ASN B N 1
ATOM 1975 C CA . ASN B 2 125 ? 10.477 23.472 14.843 1.00 13.89 276 ASN B CA 1
ATOM 1976 C C . ASN B 2 125 ? 11.823 23.836 15.487 1.00 12.24 276 ASN B C 1
ATOM 1977 O O . ASN B 2 125 ? 11.857 24.695 16.353 1.00 12.31 276 ASN B O 1
ATOM 1982 N N . PHE B 2 126 ? 12.858 23.148 15.034 1.00 10.91 277 PHE B N 1
ATOM 1983 C CA . PHE B 2 126 ? 14.219 23.285 15.609 1.00 9.56 277 PHE B CA 1
ATOM 1984 C C . PHE B 2 126 ? 15.227 23.038 14.503 1.00 9.47 277 PHE B C 1
ATOM 1985 O O . PHE B 2 126 ? 14.971 22.307 13.530 1.00 10.00 277 PHE B O 1
ATOM 1993 N N . ALA B 2 127 ? 16.375 23.657 14.653 1.00 9.20 278 ALA B N 1
ATOM 1994 C CA . ALA B 2 127 ? 17.410 23.598 13.670 1.00 9.53 278 ALA B CA 1
ATOM 1995 C C . ALA B 2 127 ? 18.534 22.684 14.135 1.00 10.25 278 ALA B C 1
ATOM 1996 O O . ALA B 2 127 ? 18.900 22.714 15.313 1.00 10.39 278 ALA B O 1
ATOM 1998 N N . VAL B 2 128 ? 19.025 21.863 13.225 1.00 9.63 279 VAL B N 1
ATOM 1999 C CA . VAL B 2 128 ? 20.094 20.952 13.462 1.00 8.96 279 VAL B CA 1
ATOM 2000 C C . VAL B 2 128 ? 21.175 21.175 12.407 1.00 9.17 279 VAL B C 1
ATOM 2001 O O . VAL B 2 128 ? 20.890 21.182 11.204 1.00 9.30 279 VAL B O 1
ATOM 2005 N N . HIS B 2 129 ? 22.436 21.257 12.856 1.00 8.43 280 HIS B N 1
ATOM 2006 C CA . HIS B 2 129 ? 23.610 21.461 11.953 1.00 8.75 280 HIS B CA 1
ATOM 2007 C C . HIS B 2 129 ? 24.651 20.429 12.313 1.00 9.62 280 HIS B C 1
ATOM 2008 O O . HIS B 2 129 ? 25.097 20.434 13.479 1.00 9.66 280 HIS B O 1
ATOM 2015 N N . ASP B 2 130 ? 25.006 19.523 11.385 1.00 9.73 281 ASP B N 1
ATOM 2016 C CA . ASP B 2 130 ? 26.097 18.584 11.540 1.00 10.47 281 ASP B CA 1
ATOM 2017 C C . ASP B 2 130 ? 26.778 18.542 10.171 1.00 11.73 281 ASP B C 1
ATOM 2018 O O . ASP B 2 130 ? 26.686 19.504 9.373 1.00 9.33 281 ASP B O 1
ATOM 2023 N N . GLN B 2 131 ? 27.495 17.445 9.895 1.00 12.99 282 GLN B N 1
ATOM 2024 C CA . GLN B 2 131 ? 28.230 17.441 8.645 1.00 15.86 282 GLN B CA 1
ATOM 2025 C C . GLN B 2 131 ? 27.348 17.283 7.430 1.00 16.00 282 GLN B C 1
ATOM 2026 O O . GLN B 2 131 ? 27.848 17.408 6.311 1.00 17.69 282 GLN B O 1
ATOM 2032 N N . LYS B 2 132 ? 26.065 17.000 7.635 1.00 13.50 283 LYS B N 1
ATOM 2033 C CA . LYS B 2 132 ? 25.112 17.045 6.520 1.00 16.19 283 LYS B CA 1
ATOM 2034 C C . LYS B 2 132 ? 24.553 18.426 6.315 1.00 14.52 283 LYS B C 1
ATOM 2035 O O . LYS B 2 132 ? 23.658 18.604 5.491 1.00 15.31 283 LYS B O 1
ATOM 2041 N N . GLY B 2 133 ? 25.077 19.448 6.945 1.00 11.01 284 GLY B N 1
ATOM 2042 C CA . GLY B 2 133 ? 24.624 20.810 6.853 1.00 9.86 284 GLY B CA 1
ATOM 2043 C C . GLY B 2 133 ? 23.522 21.131 7.887 1.00 8.93 284 GLY B C 1
ATOM 2044 O O . GLY B 2 133 ? 23.220 20.370 8.786 1.00 10.27 284 GLY B O 1
ATOM 2045 N N . ASN B 2 134 ? 22.923 22.240 7.633 1.00 9.39 285 ASN B N 1
ATOM 2046 C CA . ASN B 2 134 ? 21.956 22.922 8.587 1.00 9.14 285 ASN B CA 1
ATOM 2047 C C . ASN B 2 134 ? 20.551 22.657 8.020 1.00 9.30 285 ASN B C 1
ATOM 2048 O O . ASN B 2 134 ? 20.346 22.838 6.764 1.00 10.35 285 ASN B O 1
ATOM 2053 N N . ARG B 2 135 ? 19.582 22.344 8.884 1.00 9.51 286 ARG B N 1
ATOM 2054 C CA . ARG B 2 135 ? 18.199 22.100 8.449 1.00 10.26 286 ARG B CA 1
ATOM 2055 C C . ARG B 2 135 ? 17.153 22.257 9.571 1.00 10.76 286 ARG B C 1
ATOM 2056 O O . ARG B 2 135 ? 17.434 21.963 10.733 1.00 11.29 286 ARG B O 1
ATOM 2064 N N . LEU B 2 136 ? 15.952 22.720 9.213 1.00 9.81 287 LEU B N 1
ATOM 2065 C CA . LEU B 2 136 ? 14.869 22.899 10.162 1.00 10.95 287 LEU B CA 1
ATOM 2066 C C . LEU B 2 136 ? 13.975 21.707 10.130 1.00 11.45 287 LEU B C 1
ATOM 2067 O O . LEU B 2 136 ? 13.415 21.323 9.055 1.00 12.48 287 LEU B O 1
ATOM 2072 N N . GLU B 2 137 ? 13.893 21.011 11.247 1.00 9.94 288 GLU B N 1
ATOM 2073 C CA . GLU B 2 137 ? 13.137 19.799 11.402 1.00 11.25 288 GLU B CA 1
ATOM 2074 C C . GLU B 2 137 ? 11.890 20.013 12.300 1.00 10.93 288 GLU B C 1
ATOM 2075 O O . GLU B 2 137 ? 11.858 20.954 13.074 1.00 11.95 288 GLU B O 1
ATOM 2081 N N . THR B 2 138 ? 10.903 19.160 12.110 1.00 13.26 289 THR B N 1
ATOM 2082 C CA . THR B 2 138 ? 9.685 19.223 12.891 1.00 14.52 289 THR B CA 1
ATOM 2083 C C . THR B 2 138 ? 9.535 17.938 13.659 1.00 15.95 289 THR B C 1
ATOM 2084 O O . THR B 2 138 ? 9.463 16.821 13.073 1.00 20.18 289 THR B O 1
ATOM 2088 N N . PRO B 2 139 ? 9.424 18.042 14.988 1.00 13.48 290 PRO B N 1
ATOM 2089 C CA . PRO B 2 139 ? 9.337 16.845 15.797 1.00 15.69 290 PRO B CA 1
ATOM 2090 C C . PRO B 2 139 ? 7.951 16.268 15.954 1.00 13.24 290 PRO B C 1
ATOM 2091 O O . PRO B 2 139 ? 6.992 16.925 15.595 1.00 14.38 290 PRO B O 1
ATOM 2095 N N . GLY B 2 140 ? 7.877 15.071 16.503 1.00 13.30 291 GLY B N 1
ATOM 2096 C CA . GLY B 2 140 ? 6.596 14.515 16.937 1.00 13.06 291 GLY B CA 1
ATOM 2097 C C . GLY B 2 140 ? 5.918 15.332 18.021 1.00 12.35 291 GLY B C 1
ATOM 2098 O O . GLY B 2 140 ? 6.525 16.180 18.711 1.00 10.33 291 GLY B O 1
ATOM 2099 N N . PHE B 2 141 ? 4.631 15.099 18.169 1.00 12.16 292 PHE B N 1
ATOM 2100 C CA . PHE B 2 141 ? 3.845 15.876 19.126 1.00 12.89 292 PHE B CA 1
ATOM 2101 C C . PHE B 2 141 ? 2.748 14.980 19.690 1.00 13.58 292 PHE B C 1
ATOM 2102 O O . PHE B 2 141 ? 2.231 14.092 19.027 1.00 14.50 292 PHE B O 1
ATOM 2110 N N . ALA B 2 142 ? 2.374 15.280 20.919 1.00 13.99 293 ALA B N 1
ATOM 2111 C CA . ALA B 2 142 ? 1.390 14.479 21.674 1.00 16.00 293 ALA B CA 1
ATOM 2112 C C . ALA B 2 142 ? -0.090 14.812 21.340 1.00 16.26 293 ALA B C 1
ATOM 2113 O O . ALA B 2 142 ? -0.897 13.878 21.314 1.00 19.22 293 ALA B O 1
ATOM 2115 N N . LEU B 2 143 ? -0.409 16.073 21.128 1.00 14.78 294 LEU B N 1
ATOM 2116 C CA . LEU B 2 143 ? -1.826 16.483 21.056 1.00 16.00 294 LEU B CA 1
ATOM 2117 C C . LEU B 2 143 ? -2.219 16.224 19.598 1.00 16.12 294 LEU B C 1
ATOM 2118 O O . LEU B 2 143 ? -1.954 17.051 18.728 1.00 16.13 294 LEU B O 1
ATOM 2123 N N . LYS B 2 144 ? -2.811 15.048 19.341 1.00 22.90 295 LYS B N 1
ATOM 2124 C CA . LYS B 2 144 ? -3.361 14.720 18.032 1.00 27.25 295 LYS B CA 1
ATOM 2125 C C . LYS B 2 144 ? -4.805 15.151 18.094 1.00 30.39 295 LYS B C 1
ATOM 2126 O O . LYS B 2 144 ? -5.264 15.796 17.186 1.00 35.36 295 LYS B O 1
ATOM 2132 N N . THR C 1 2 ? 1.421 2.586 55.907 1.00 26.16 2 THR C N 1
ATOM 2133 C CA . THR C 1 2 ? 1.730 4.039 55.741 1.00 23.11 2 THR C CA 1
ATOM 2134 C C . THR C 1 2 ? 1.914 4.769 57.077 1.00 22.08 2 THR C C 1
ATOM 2135 O O . THR C 1 2 ? 1.059 4.688 57.980 1.00 25.70 2 THR C O 1
ATOM 2139 N N . ASN C 1 3 ? 2.992 5.546 57.191 1.00 15.88 3 ASN C N 1
ATOM 2140 C CA . ASN C 1 3 ? 3.249 6.336 58.364 1.00 15.16 3 ASN C CA 1
ATOM 2141 C C . ASN C 1 3 ? 2.852 7.802 58.131 1.00 13.25 3 ASN C C 1
ATOM 2142 O O . ASN C 1 3 ? 3.592 8.488 57.439 1.00 15.58 3 ASN C O 1
ATOM 2147 N N . LYS C 1 4 ? 1.651 8.183 58.529 1.00 14.31 4 LYS C N 1
ATOM 2148 C CA . LYS C 1 4 ? 1.157 9.521 58.257 1.00 12.57 4 LYS C CA 1
ATOM 2149 C C . LYS C 1 4 ? 0.269 9.986 59.383 1.00 13.98 4 LYS C C 1
ATOM 2150 O O . LYS C 1 4 ? -0.427 9.158 60.027 1.00 13.22 4 LYS C O 1
ATOM 2156 N N . PRO C 1 5 ? 0.196 11.265 59.649 1.00 10.64 5 PRO C N 1
ATOM 2157 C CA . PRO C 1 5 ? 1.008 12.318 59.065 1.00 10.39 5 PRO C CA 1
ATOM 2158 C C . PRO C 1 5 ? 2.418 12.286 59.562 1.00 9.95 5 PRO C C 1
ATOM 2159 O O . PRO C 1 5 ? 2.740 11.654 60.611 1.00 9.38 5 PRO C O 1
ATOM 2163 N N . ILE C 1 6 ? 3.316 12.941 58.791 1.00 8.81 6 ILE C N 1
ATOM 2164 C CA . ILE C 1 6 ? 4.735 12.988 59.133 1.00 8.85 6 ILE C CA 1
ATOM 2165 C C . ILE C 1 6 ? 5.325 14.289 58.491 1.00 8.89 6 ILE C C 1
ATOM 2166 O O . ILE C 1 6 ? 4.912 14.687 57.402 1.00 7.88 6 ILE C O 1
ATOM 2171 N N . VAL C 1 7 ? 6.292 14.889 59.191 1.00 8.02 7 VAL C N 1
ATOM 2172 C CA . VAL C 1 7 ? 6.960 16.068 58.698 1.00 7.35 7 VAL C CA 1
ATOM 2173 C C . VAL C 1 7 ? 8.420 15.896 58.966 1.00 7.56 7 VAL C C 1
ATOM 2174 O O . VAL C 1 7 ? 8.824 15.465 60.082 1.00 7.59 7 VAL C O 1
ATOM 2178 N N . LEU C 1 8 ? 9.229 16.309 57.984 1.00 7.76 8 LEU C N 1
ATOM 2179 C CA . LEU C 1 8 ? 10.738 16.400 58.058 1.00 8.21 8 LEU C CA 1
ATOM 2180 C C . LEU C 1 8 ? 11.202 17.770 57.800 1.00 7.54 8 LEU C C 1
ATOM 2181 O O . LEU C 1 8 ? 10.638 18.475 56.916 1.00 7.32 8 LEU C O 1
ATOM 2186 N N . SER C 1 9 ? 12.236 18.210 58.510 1.00 6.79 9 SER C N 1
ATOM 2187 C CA . SER C 1 9 ? 12.855 19.485 58.210 1.00 6.66 9 SER C CA 1
ATOM 2188 C C . SER C 1 9 ? 14.351 19.461 58.474 1.00 6.74 9 SER C C 1
ATOM 2189 O O . SER C 1 9 ? 14.884 18.658 59.227 1.00 7.62 9 SER C O 1
ATOM 2192 N N . THR C 1 10 ? 15.016 20.383 57.849 1.00 6.74 10 THR C N 1
ATOM 2193 C CA . THR C 1 10 ? 16.461 20.422 57.862 1.00 7.35 10 THR C CA 1
ATOM 2194 C C . THR C 1 10 ? 16.996 21.139 59.079 1.00 7.13 10 THR C C 1
ATOM 2195 O O . THR C 1 10 ? 16.471 22.184 59.478 1.00 7.40 10 THR C O 1
ATOM 2199 N N . TRP C 1 11 ? 18.097 20.591 59.627 1.00 7.80 11 TRP C N 1
ATOM 2200 C CA . TRP C 1 11 ? 18.906 21.271 60.714 1.00 8.25 11 TRP C CA 1
ATOM 2201 C C . TRP C 1 11 ? 18.274 21.196 62.059 1.00 8.43 11 TRP C C 1
ATOM 2202 O O . TRP C 1 11 ? 17.138 20.791 62.189 1.00 7.56 11 TRP C O 1
ATOM 2213 N N . ASN C 1 12 ? 19.016 21.530 63.095 1.00 9.74 12 ASN C N 1
ATOM 2214 C CA . ASN C 1 12 ? 18.479 21.282 64.458 1.00 9.13 12 ASN C CA 1
ATOM 2215 C C . ASN C 1 12 ? 17.249 22.221 64.704 1.00 9.03 12 ASN C C 1
ATOM 2216 O O . ASN C 1 12 ? 16.377 21.858 65.475 1.00 9.88 12 ASN C O 1
ATOM 2221 N N . PHE C 1 13 ? 17.185 23.399 64.108 1.00 8.95 13 PHE C N 1
ATOM 2222 C CA . PHE C 1 13 ? 16.015 24.269 64.326 1.00 9.06 13 PHE C CA 1
ATOM 2223 C C . PHE C 1 13 ? 14.761 23.675 63.643 1.00 8.01 13 PHE C C 1
ATOM 2224 O O . PHE C 1 13 ? 13.664 24.077 63.971 1.00 8.44 13 PHE C O 1
ATOM 223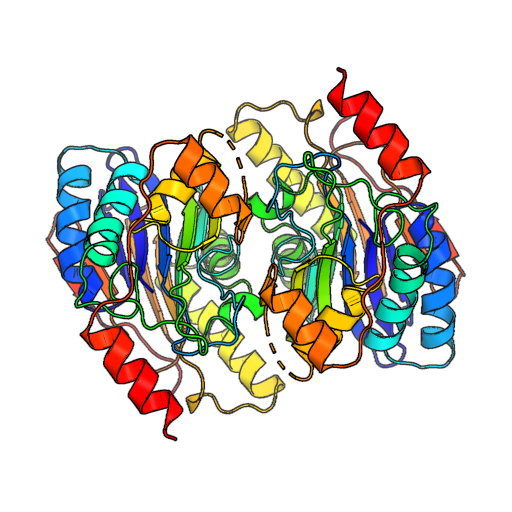2 N N . GLY C 1 14 ? 14.933 22.649 62.840 1.00 7.98 14 GLY C N 1
ATOM 2233 C CA . GLY C 1 14 ? 13.760 21.919 62.422 1.00 8.48 14 GLY C CA 1
ATOM 2234 C C . GLY C 1 14 ? 12.997 21.191 63.509 1.00 9.02 14 GLY C C 1
ATOM 2235 O O . GLY C 1 14 ? 11.789 20.905 63.366 1.00 7.56 14 GLY C O 1
ATOM 2236 N N . LEU C 1 15 ? 13.652 20.953 64.640 1.00 8.70 15 LEU C N 1
ATOM 2237 C CA . LEU C 1 15 ? 12.997 20.291 65.763 1.00 9.45 15 LEU C CA 1
ATOM 2238 C C . LEU C 1 15 ? 11.783 21.098 66.237 1.00 9.05 15 LEU C C 1
ATOM 2239 O O . LEU C 1 15 ? 10.669 20.580 66.303 1.00 8.98 15 LEU C O 1
ATOM 2244 N N . HIS C 1 16 ? 12.012 22.368 66.564 1.00 8.69 16 HIS C N 1
ATOM 2245 C CA . HIS C 1 16 ? 10.938 23.286 67.037 1.00 9.60 16 HIS C CA 1
ATOM 2246 C C . HIS C 1 16 ? 10.026 23.733 65.890 1.00 8.69 16 HIS C C 1
ATOM 2247 O O . HIS C 1 16 ? 8.822 23.892 66.100 1.00 9.95 16 HIS C O 1
ATOM 2254 N N . ALA C 1 17 ? 10.543 23.827 64.693 1.00 8.65 17 ALA C N 1
ATOM 2255 C CA . ALA C 1 17 ? 9.691 24.099 63.529 1.00 8.76 17 ALA C CA 1
ATOM 2256 C C . ALA C 1 17 ? 8.656 23.002 63.335 1.00 8.84 17 ALA C C 1
ATOM 2257 O O . ALA C 1 17 ? 7.502 23.269 63.063 1.00 8.53 17 ALA C O 1
ATOM 2259 N N . ASN C 1 18 ? 9.092 21.763 63.510 1.00 7.88 18 ASN C N 1
ATOM 2260 C CA . ASN C 1 18 ? 8.207 20.625 63.361 1.00 7.42 18 ASN C CA 1
ATOM 2261 C C . ASN C 1 18 ? 7.044 20.654 64.361 1.00 9.11 18 ASN C C 1
ATOM 2262 O O . ASN C 1 18 ? 5.944 20.225 64.057 1.00 8.40 18 ASN C O 1
ATOM 2267 N N . VAL C 1 19 ? 7.291 21.125 65.578 1.00 8.81 19 VAL C N 1
ATOM 2268 C CA . VAL C 1 19 ? 6.228 21.202 66.553 1.00 9.70 19 VAL C CA 1
ATOM 2269 C C . VAL C 1 19 ? 5.130 22.127 66.002 1.00 9.76 19 VAL C C 1
ATOM 2270 O O . VAL C 1 19 ? 3.888 21.833 66.163 1.00 10.46 19 VAL C O 1
ATOM 2274 N N . GLU C 1 20 ? 5.520 23.236 65.351 1.00 9.19 20 GLU C N 1
ATOM 2275 C CA . GLU C 1 20 ? 4.497 24.132 64.799 1.00 10.94 20 GLU C CA 1
ATOM 2276 C C . GLU C 1 20 ? 3.711 23.467 63.676 1.00 10.38 20 GLU C C 1
ATOM 2277 O O . GLU C 1 20 ? 2.453 23.540 63.542 1.00 10.37 20 GLU C O 1
ATOM 2283 N N . ALA C 1 21 ? 4.419 22.767 62.802 1.00 9.02 21 ALA C N 1
ATOM 2284 C CA . ALA C 1 21 ? 3.809 22.055 61.701 1.00 8.98 21 ALA C CA 1
ATOM 2285 C C . ALA C 1 21 ? 2.844 20.979 62.165 1.00 9.83 21 ALA C C 1
ATOM 2286 O O . ALA C 1 21 ? 1.766 20.784 61.590 1.00 9.60 21 ALA C O 1
ATOM 2288 N N . TRP C 1 22 ? 3.223 20.308 63.258 1.00 9.53 22 TRP C N 1
ATOM 2289 C CA . TRP C 1 22 ? 2.420 19.285 63.840 1.00 9.88 22 TRP C CA 1
ATOM 2290 C C . TRP C 1 22 ? 1.105 19.818 64.415 1.00 10.30 22 TRP C C 1
ATOM 2291 O O . TRP C 1 22 ? 0.132 19.067 64.437 1.00 10.89 22 TRP C O 1
ATOM 2302 N N . LYS C 1 23 ? 1.052 21.045 64.848 1.00 9.85 23 LYS C N 1
ATOM 2303 C CA . LYS C 1 23 ? -0.224 21.604 65.287 1.00 11.99 23 LYS C CA 1
ATOM 2304 C C . LYS C 1 23 ? -1.252 21.541 64.179 1.00 12.71 23 LYS C C 1
ATOM 2305 O O . LYS C 1 23 ? -2.443 21.332 64.470 1.00 14.09 23 LYS C O 1
ATOM 2311 N N . VAL C 1 24 ? -0.815 21.660 62.928 1.00 11.56 24 VAL C N 1
ATOM 2312 C CA . VAL C 1 24 ? -1.741 21.511 61.797 1.00 10.36 24 VAL C CA 1
ATOM 2313 C C . VAL C 1 24 ? -1.957 20.050 61.503 1.00 10.75 24 VAL C C 1
ATOM 2314 O O . VAL C 1 24 ? -3.068 19.582 61.325 1.00 9.75 24 VAL C O 1
ATOM 2318 N N . LEU C 1 25 ? -0.870 19.284 61.363 1.00 9.92 25 LEU C N 1
ATOM 2319 C CA . LEU C 1 25 ? -0.974 17.911 60.866 1.00 10.47 25 LEU C CA 1
ATOM 2320 C C . LEU C 1 25 ? -1.774 16.995 61.784 1.00 12.36 25 LEU C C 1
ATOM 2321 O O . LEU C 1 25 ? -2.543 16.113 61.304 1.00 11.95 25 LEU C O 1
ATOM 2326 N N . SER C 1 26 ? -1.581 17.154 63.101 1.00 11.58 26 SER C N 1
ATOM 2327 C CA . SER C 1 26 ? -2.227 16.244 64.086 1.00 13.31 26 SER C CA 1
ATOM 2328 C C . SER C 1 26 ? -3.731 16.460 64.136 1.00 14.64 26 SER C C 1
ATOM 2329 O O . SER C 1 26 ? -4.436 15.632 64.759 1.00 15.72 26 SER C O 1
ATOM 2332 N N . LYS C 1 27 ? -4.217 17.577 63.595 1.00 13.74 27 LYS C N 1
ATOM 2333 C CA . LYS C 1 27 ? -5.674 17.906 63.589 1.00 15.37 27 LYS C CA 1
ATOM 2334 C C . LYS C 1 27 ? -6.256 17.537 62.244 1.00 14.84 27 LYS C C 1
ATOM 2335 O O . LYS C 1 27 ? -7.385 17.984 61.924 1.00 15.50 27 LYS C O 1
ATOM 2341 N N . GLY C 1 28 ? -5.498 16.797 61.420 1.00 13.97 28 GLY C N 1
ATOM 2342 C CA . GLY C 1 28 ? -5.968 16.444 60.073 1.00 13.03 28 GLY C CA 1
ATOM 2343 C C . GLY C 1 28 ? -5.823 17.529 59.017 1.00 12.71 28 GLY C C 1
ATOM 2344 O O . GLY C 1 28 ? -6.422 17.473 57.922 1.00 15.53 28 GLY C O 1
ATOM 2345 N N . GLY C 1 29 ? -5.060 18.578 59.323 1.00 10.90 29 GLY C N 1
ATOM 2346 C CA . GLY C 1 29 ? -4.890 19.685 58.400 1.00 10.31 29 GLY C CA 1
ATOM 2347 C C . GLY C 1 29 ? -4.013 19.377 57.181 1.00 10.02 29 GLY C C 1
ATOM 2348 O O . GLY C 1 29 ? -3.378 18.308 57.101 1.00 11.15 29 GLY C O 1
ATOM 2349 N N . LYS C 1 30 ? -3.925 20.325 56.249 1.00 10.27 30 LYS C N 1
ATOM 2350 C CA . LYS C 1 30 ? -3.257 20.057 54.964 1.00 10.63 30 LYS C CA 1
ATOM 2351 C C . LYS C 1 30 ? -1.742 20.149 55.141 1.00 9.76 30 LYS C C 1
ATOM 2352 O O . LYS C 1 30 ? -1.291 21.046 55.849 1.00 8.89 30 LYS C O 1
ATOM 2358 N N . ALA C 1 31 ? -1.015 19.295 54.433 1.00 9.45 31 ALA C N 1
ATOM 2359 C CA . ALA C 1 31 ? 0.464 19.427 54.369 1.00 8.14 31 ALA C CA 1
ATOM 2360 C C . ALA C 1 31 ? 0.908 20.838 53.983 1.00 8.67 31 ALA C C 1
ATOM 2361 O O . ALA C 1 31 ? 1.889 21.366 54.560 1.00 8.19 31 ALA C O 1
ATOM 2363 N N . LEU C 1 32 ? 0.218 21.438 53.049 1.00 7.84 32 LEU C N 1
ATOM 2364 C CA . LEU C 1 32 ? 0.651 22.763 52.576 1.00 8.15 32 LEU C CA 1
ATOM 2365 C C . LEU C 1 32 ? 0.590 23.750 53.699 1.00 8.66 32 LEU C C 1
ATOM 2366 O O . LEU C 1 32 ? 1.533 24.560 53.892 1.00 8.75 32 LEU C O 1
ATOM 2371 N N . ASP C 1 33 ? -0.515 23.754 54.482 1.00 8.13 33 ASP C N 1
ATOM 2372 C CA . ASP C 1 33 ? -0.599 24.673 55.583 1.00 9.69 33 ASP C CA 1
ATOM 2373 C C . ASP C 1 33 ? 0.448 24.356 56.667 1.00 8.99 33 ASP C C 1
ATOM 2374 O O . ASP C 1 33 ? 0.977 25.290 57.293 1.00 8.39 33 ASP C O 1
ATOM 2379 N N . ALA C 1 34 ? 0.692 23.088 56.925 1.00 7.78 34 ALA C N 1
ATOM 2380 C CA . ALA C 1 34 ? 1.682 22.630 57.946 1.00 7.81 34 ALA C CA 1
ATOM 2381 C C . ALA C 1 34 ? 3.072 23.159 57.616 1.00 7.85 34 ALA C C 1
ATOM 2382 O O . ALA C 1 34 ? 3.735 23.662 58.523 1.00 7.79 34 ALA C O 1
ATOM 2384 N N . VAL C 1 35 ? 3.519 22.989 56.360 1.00 7.78 35 VAL C N 1
ATOM 2385 C CA . VAL C 1 35 ? 4.897 23.365 56.036 1.00 7.56 35 VAL C CA 1
ATOM 2386 C C . VAL C 1 35 ? 5.032 24.895 55.998 1.00 7.52 35 VAL C C 1
ATOM 2387 O O . VAL C 1 35 ? 6.079 25.406 56.344 1.00 7.53 35 VAL C O 1
ATOM 2391 N N . GLU C 1 36 ? 4.014 25.631 55.586 1.00 7.08 36 GLU C N 1
ATOM 2392 C CA . GLU C 1 36 ? 4.079 27.088 55.634 1.00 8.24 36 GLU C CA 1
ATOM 2393 C C . GLU C 1 36 ? 4.153 27.592 57.091 1.00 8.91 36 GLU C C 1
ATOM 2394 O O . GLU C 1 36 ? 5.072 28.377 57.436 1.00 9.36 36 GLU C O 1
ATOM 2400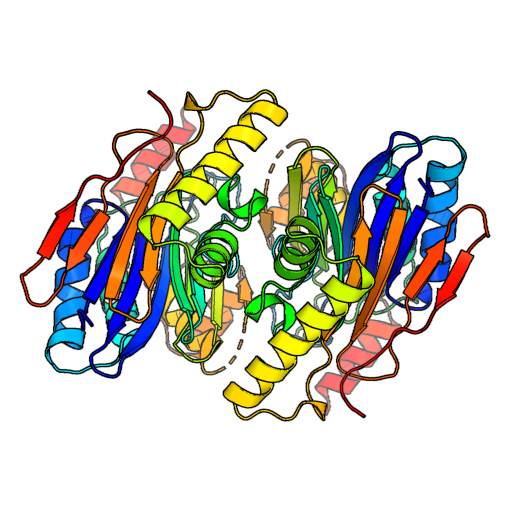 N N . LYS C 1 37 ? 3.323 27.038 57.971 1.00 9.06 37 LYS C N 1
ATOM 2401 C CA . LYS C 1 37 ? 3.396 27.488 59.413 1.00 10.00 37 LYS C CA 1
ATOM 2402 C C . LYS C 1 37 ? 4.748 27.109 60.041 1.00 9.05 37 LYS C C 1
ATOM 2403 O O . LYS C 1 37 ? 5.313 27.922 60.841 1.00 10.65 37 LYS C O 1
ATOM 2409 N N . GLY C 1 38 ? 5.213 25.895 59.747 1.00 8.06 38 GLY C N 1
ATOM 2410 C CA . GLY C 1 38 ? 6.442 25.454 60.350 1.00 8.10 38 GLY C CA 1
ATOM 2411 C C . GLY C 1 38 ? 7.586 26.332 59.952 1.00 8.17 38 GLY C C 1
ATOM 2412 O O . GLY C 1 38 ? 8.433 26.647 60.826 1.00 9.28 38 GLY C O 1
ATOM 2413 N N . VAL C 1 39 ? 7.749 26.673 58.654 1.00 7.34 39 VAL C N 1
ATOM 2414 C CA . VAL C 1 39 ? 8.960 27.459 58.324 1.00 7.98 39 VAL C CA 1
ATOM 2415 C C . VAL C 1 39 ? 8.791 28.914 58.718 1.00 8.51 39 VAL C C 1
ATOM 2416 O O . VAL C 1 39 ? 9.784 29.583 58.990 1.00 8.19 39 VAL C O 1
ATOM 2420 N N . ARG C 1 40 ? 7.561 29.374 58.806 1.00 8.55 40 ARG C N 1
ATOM 2421 C CA . ARG C 1 40 ? 7.303 30.779 59.259 1.00 9.39 40 ARG C CA 1
ATOM 2422 C C . ARG C 1 40 ? 7.842 31.011 60.683 1.00 9.99 40 ARG C C 1
ATOM 2423 O O . ARG C 1 40 ? 8.355 32.070 60.991 1.00 10.64 40 ARG C O 1
ATOM 2431 N N . LEU C 1 41 ? 7.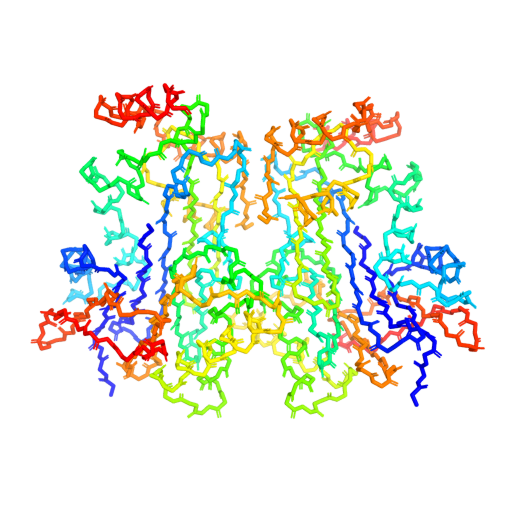785 29.987 61.517 1.00 10.27 41 LEU C N 1
ATOM 2432 C CA . LEU C 1 41 ? 8.282 30.100 62.890 1.00 10.93 41 LEU C CA 1
ATOM 2433 C C . LEU C 1 41 ? 9.758 30.510 62.865 1.00 10.46 41 LEU C C 1
ATOM 2434 O O . LEU C 1 41 ? 10.254 31.303 63.706 1.00 11.60 41 LEU C O 1
ATOM 2439 N N . VAL C 1 42 ? 10.532 29.936 61.939 1.00 10.07 42 VAL C N 1
ATOM 2440 C CA . VAL C 1 42 ? 11.949 30.215 61.838 1.00 9.99 42 VAL C CA 1
ATOM 2441 C C . VAL C 1 42 ? 12.232 31.525 61.119 1.00 10.62 42 VAL C C 1
ATOM 2442 O O . VAL C 1 42 ? 13.154 32.252 61.509 1.00 11.22 42 VAL C O 1
ATOM 2446 N N . GLU C 1 43 ? 11.442 31.853 60.083 1.00 10.42 43 GLU C N 1
ATOM 2447 C CA . GLU C 1 43 ? 11.464 33.181 59.472 1.00 10.53 43 GLU C CA 1
ATOM 2448 C C . GLU C 1 43 ? 11.301 34.297 60.488 1.00 12.22 43 GLU C C 1
ATOM 2449 O O . GLU C 1 43 ? 11.981 35.333 60.423 1.00 12.72 43 GLU C O 1
ATOM 2455 N N . ASP C 1 44 ? 10.394 34.050 61.433 1.00 11.57 44 ASP C N 1
ATOM 2456 C CA . ASP C 1 44 ? 10.035 35.086 62.447 1.00 13.37 44 ASP C CA 1
ATOM 2457 C C . ASP C 1 44 ? 11.112 35.275 63.476 1.00 14.72 44 ASP C C 1
ATOM 2458 O O . ASP C 1 44 ? 11.144 36.342 64.117 1.00 16.81 44 ASP C O 1
ATOM 2463 N N . ASP C 1 45 ? 11.909 34.262 63.701 1.00 13.30 45 ASP C N 1
ATOM 2464 C CA . ASP C 1 45 ? 12.921 34.207 64.787 1.00 14.82 45 ASP C CA 1
ATOM 2465 C C . ASP C 1 45 ? 14.164 35.039 64.420 1.00 14.35 45 ASP C C 1
ATOM 2466 O O . ASP C 1 45 ? 14.970 34.618 63.596 1.00 13.70 45 ASP C O 1
ATOM 2471 N N . PRO C 1 46 ? 14.357 36.222 65.080 1.00 14.87 46 PRO C N 1
ATOM 2472 C CA . PRO C 1 46 ? 15.551 37.082 64.769 1.00 15.86 46 PRO C CA 1
ATOM 2473 C C . PRO C 1 46 ? 16.873 36.462 65.155 1.00 16.71 46 PRO C C 1
ATOM 2474 O O . PRO C 1 46 ? 17.949 36.861 64.685 1.00 15.99 46 PRO C O 1
ATOM 2478 N N . THR C 1 47 ? 16.787 35.426 65.982 1.00 14.71 47 THR C N 1
ATOM 2479 C CA . THR C 1 47 ? 17.967 34.708 66.441 1.00 15.99 47 THR C CA 1
ATOM 2480 C C . THR C 1 47 ? 18.470 33.702 65.406 1.00 14.73 47 THR C C 1
ATOM 2481 O O . THR C 1 47 ? 19.619 33.266 65.473 1.00 13.24 47 THR C O 1
ATOM 2485 N N . GLU C 1 48 ? 17.619 33.331 64.451 1.00 15.96 48 GLU C N 1
ATOM 2486 C CA . GLU C 1 48 ? 18.027 32.379 63.441 1.00 13.35 48 GLU C CA 1
ATOM 2487 C C . GLU C 1 48 ? 18.464 33.240 62.244 1.00 14.07 48 GLU C C 1
ATOM 2488 O O . GLU C 1 48 ? 17.657 33.786 61.562 1.00 13.23 48 GLU C O 1
ATOM 2494 N N . ARG C 1 49 ? 19.779 33.303 62.043 1.00 14.07 49 ARG C N 1
ATOM 2495 C CA . ARG C 1 49 ? 20.361 34.332 61.191 1.00 14.82 49 ARG C CA 1
ATOM 2496 C C . ARG C 1 49 ? 20.563 33.809 59.776 1.00 13.64 49 ARG C C 1
ATOM 2497 O O . ARG C 1 49 ? 21.148 34.512 58.973 1.00 12.60 49 ARG C O 1
ATOM 2505 N N . SER C 1 50 ? 20.004 32.625 59.455 1.00 11.32 50 SER C N 1
ATOM 2506 C CA . SER C 1 50 ? 20.071 32.048 58.095 1.00 10.70 50 SER C CA 1
ATOM 2507 C C . SER C 1 50 ? 18.722 32.039 57.443 1.00 10.64 50 SER C C 1
ATOM 2508 O O . SER C 1 50 ? 18.626 31.543 56.302 1.00 10.99 50 SER C O 1
ATOM 2511 N N . VAL C 1 51 ? 17.681 32.568 58.083 1.00 11.07 51 VAL C N 1
ATOM 2512 C CA . VAL C 1 51 ? 16.303 32.499 57.563 1.00 11.01 51 VAL C CA 1
ATOM 2513 C C . VAL C 1 51 ? 15.573 33.742 57.995 1.00 10.80 51 VAL C C 1
ATOM 2514 O O . VAL C 1 51 ? 15.607 34.109 59.203 1.00 11.08 51 VAL C O 1
ATOM 2518 N N . GLY C 1 52 ? 14.932 34.418 57.047 1.00 9.98 52 GLY C N 1
ATOM 2519 C CA . GLY C 1 52 ? 14.023 35.539 57.313 1.00 11.08 52 GLY C CA 1
ATOM 2520 C C . GLY C 1 52 ? 14.581 36.700 58.129 1.00 12.35 52 GLY C C 1
ATOM 2521 O O . GLY C 1 52 ? 15.693 37.129 57.921 1.00 12.02 52 GLY C O 1
ATOM 2522 N N . TYR C 1 53 ? 13.756 37.125 59.102 1.00 12.67 53 TYR C N 1
ATOM 2523 C CA . TYR C 1 53 ? 14.138 38.210 60.030 1.00 13.42 53 TYR C CA 1
ATOM 2524 C C . TYR C 1 53 ? 15.356 37.811 60.819 1.00 12.64 53 TYR C C 1
ATOM 2525 O O . TYR C 1 53 ? 15.421 36.711 61.342 1.00 12.49 53 TYR C O 1
ATOM 2534 N N . GLY C 1 54 ? 16.332 38.715 60.904 1.00 11.48 54 GLY C N 1
ATOM 2535 C CA . GLY C 1 54 ? 17.607 38.410 61.487 1.00 11.96 54 GLY C CA 1
ATOM 2536 C C . GLY C 1 54 ? 18.664 37.861 60.499 1.00 11.83 54 GLY C C 1
ATOM 2537 O O . GLY C 1 54 ? 19.858 37.626 60.819 1.00 13.65 54 GLY C O 1
ATOM 2538 N N . GLY C 1 55 ? 18.222 37.590 59.242 1.00 12.21 55 GLY C N 1
ATOM 2539 C CA . GLY C 1 55 ? 19.107 37.045 58.221 1.00 11.32 55 GLY C CA 1
ATOM 2540 C C . GLY C 1 55 ? 20.332 37.928 58.068 1.00 10.87 55 GLY C C 1
ATOM 2541 O O . GLY C 1 55 ? 20.175 39.154 57.979 1.00 13.34 55 GLY C O 1
ATOM 2542 N N . ARG C 1 56 ? 21.483 37.303 57.972 1.00 10.54 56 ARG C N 1
ATOM 2543 C CA . ARG C 1 56 ? 22.710 38.078 57.627 1.00 12.04 56 ARG C CA 1
ATOM 2544 C C . ARG C 1 56 ? 22.547 38.686 56.229 1.00 13.63 56 ARG C C 1
ATOM 2545 O O . ARG C 1 56 ? 22.224 37.989 55.257 1.00 14.09 56 ARG C O 1
ATOM 2553 N N . PRO C 1 57 ? 22.750 39.992 56.107 1.00 13.08 57 PRO C N 1
ATOM 2554 C CA . PRO C 1 57 ? 22.569 40.661 54.863 1.00 13.59 57 PRO C CA 1
ATOM 2555 C C . PRO C 1 57 ? 23.654 40.327 53.818 1.00 12.51 57 PRO C C 1
ATOM 2556 O O . PRO C 1 57 ? 24.681 39.646 54.111 1.00 11.51 57 PRO C O 1
ATOM 2560 N N . ASP C 1 58 ? 23.365 40.775 52.599 1.00 11.81 58 ASP C N 1
ATOM 2561 C CA . ASP C 1 58 ? 24.329 40.795 51.500 1.00 13.81 58 ASP C CA 1
ATOM 2562 C C . ASP C 1 58 ? 25.422 41.840 51.841 1.00 13.95 58 ASP C C 1
ATOM 2563 O O . ASP C 1 58 ? 25.303 42.528 52.868 1.00 13.59 58 ASP C O 1
ATOM 2568 N N . ARG C 1 59 ? 26.437 41.916 51.015 1.00 14.49 59 ARG C N 1
ATOM 2569 C CA . ARG C 1 59 ? 27.639 42.717 51.339 1.00 14.98 59 ARG C CA 1
ATOM 2570 C C . ARG C 1 59 ? 27.364 44.160 51.377 1.00 16.77 59 ARG C C 1
ATOM 2571 O O . ARG C 1 59 ? 28.173 44.901 52.021 1.00 16.85 59 ARG C O 1
ATOM 2579 N N . ASP C 1 60 ? 26.280 44.593 50.767 1.00 16.18 60 ASP C N 1
ATOM 2580 C CA . ASP C 1 60 ? 25.829 45.980 50.861 1.00 16.53 60 ASP C CA 1
ATOM 2581 C C . ASP C 1 60 ? 24.924 46.279 52.008 1.00 18.03 60 ASP C C 1
ATOM 2582 O O . ASP C 1 60 ? 24.390 47.389 52.053 1.00 18.11 60 ASP C O 1
ATOM 2587 N N . GLY C 1 61 ? 24.736 45.334 52.943 1.00 17.85 61 GLY C N 1
ATOM 2588 C CA . GLY C 1 61 ? 23.786 45.549 54.060 1.00 16.64 61 GLY C CA 1
ATOM 2589 C C . GLY C 1 61 ? 22.327 45.308 53.805 1.00 16.86 61 GLY C C 1
ATOM 2590 O O . GLY C 1 61 ? 21.501 45.703 54.608 1.00 15.64 61 GLY C O 1
ATOM 2591 N N . ARG C 1 62 ? 21.980 44.647 52.677 1.00 16.14 62 ARG C N 1
ATOM 2592 C CA . ARG C 1 62 ? 20.576 44.447 52.271 1.00 15.52 62 ARG C CA 1
ATOM 2593 C C . ARG C 1 62 ? 20.188 43.037 52.620 1.00 13.55 62 ARG C C 1
ATOM 2594 O O . ARG C 1 62 ? 20.878 42.106 52.214 1.00 12.74 62 ARG C O 1
ATOM 2602 N N . VAL C 1 63 ? 19.183 42.892 53.455 1.00 12.93 63 VAL C N 1
ATOM 2603 C CA . VAL C 1 63 ? 18.678 41.505 53.718 1.00 12.48 63 VAL C CA 1
ATOM 2604 C C . VAL C 1 63 ? 17.739 41.116 52.548 1.00 10.49 63 VAL C C 1
ATOM 2605 O O . VAL C 1 63 ? 16.650 41.678 52.351 1.00 11.39 63 VAL C O 1
ATOM 2609 N N . THR C 1 64 ? 18.215 40.182 51.733 1.00 30.00 64 THR C N 1
ATOM 2610 C CA . THR C 1 64 ? 17.454 39.700 50.589 1.00 30.00 64 THR C CA 1
ATOM 2611 C C . THR C 1 64 ? 17.057 38.266 50.879 1.00 30.00 64 THR C C 1
ATOM 2612 O O . THR C 1 64 ? 17.896 37.457 51.276 1.00 30.00 64 THR C O 1
ATOM 2616 N N . LEU C 1 65 ? 15.785 37.939 50.686 1.00 8.98 65 LEU C N 1
ATOM 2617 C CA . LEU C 1 65 ? 15.336 36.556 50.988 1.00 8.80 65 LEU C CA 1
ATOM 2618 C C . LEU C 1 65 ? 14.826 35.821 49.756 1.00 7.74 65 LEU C C 1
ATOM 2619 O O . LEU C 1 65 ? 14.302 36.434 48.843 1.00 8.84 65 LEU C O 1
ATOM 2624 N N . ASP C 1 66 ? 14.896 34.497 49.872 1.00 8.04 66 ASP C N 1
ATOM 2625 C CA . ASP C 1 66 ? 14.509 33.615 48.780 1.00 8.14 66 ASP C CA 1
ATOM 2626 C C . ASP C 1 66 ? 13.604 32.510 49.415 1.00 7.90 66 ASP C C 1
ATOM 2627 O O . ASP C 1 66 ? 13.951 31.977 50.447 1.00 7.84 66 ASP C O 1
ATOM 2632 N N . ALA C 1 67 ? 12.583 32.064 48.684 1.00 7.28 67 ALA C N 1
ATOM 2633 C CA . ALA C 1 67 ? 11.738 30.983 49.178 1.00 7.39 67 ALA C CA 1
ATOM 2634 C C . ALA C 1 67 ? 10.960 30.378 48.056 1.00 6.59 67 ALA C C 1
ATOM 2635 O O . ALA C 1 67 ? 10.599 31.073 47.065 1.00 7.60 67 ALA C O 1
ATOM 2637 N N . CYS C 1 68 ? 10.588 29.091 48.177 1.00 6.27 68 CYS C N 1
ATOM 2638 C CA . CYS C 1 68 ? 9.621 28.488 47.261 1.00 6.62 68 CYS C CA 1
ATOM 2639 C C . CYS C 1 68 ? 8.744 27.528 48.000 1.00 6.36 68 CYS C C 1
ATOM 2640 O O . CYS C 1 68 ? 9.073 27.073 49.117 1.00 6.70 68 CYS C O 1
ATOM 2643 N N . ILE C 1 69 ? 7.630 27.202 47.373 1.00 6.79 69 ILE C N 1
ATOM 2644 C CA . ILE C 1 69 ? 6.610 26.320 47.952 1.00 6.51 69 ILE C CA 1
ATOM 2645 C C . ILE C 1 69 ? 6.069 25.464 46.840 1.00 6.47 69 ILE C C 1
ATOM 2646 O O . ILE C 1 69 ? 6.001 25.887 45.663 1.00 6.48 69 ILE C O 1
ATOM 2651 N N . MET C 1 70 ? 5.650 24.239 47.206 1.00 6.67 70 MET C N 1
ATOM 2652 C CA . MET C 1 70 ? 5.064 23.300 46.200 1.00 7.58 70 MET C CA 1
ATOM 2653 C C . MET C 1 70 ? 4.023 22.454 46.910 1.00 7.59 70 MET C C 1
ATOM 2654 O O . MET C 1 70 ? 4.304 21.893 47.977 1.00 8.01 70 MET C O 1
ATOM 2659 N N . ASP C 1 71 ? 2.831 22.373 46.333 1.00 7.92 71 ASP C N 1
ATOM 2660 C CA . ASP C 1 71 ? 1.702 21.608 46.951 1.00 8.85 71 ASP C CA 1
ATOM 2661 C C . ASP C 1 71 ? 1.602 20.232 46.349 1.00 9.49 71 ASP C C 1
ATOM 2662 O O . ASP C 1 71 ? 2.541 19.730 45.679 1.00 8.92 71 ASP C O 1
ATOM 2667 N N . GLU C 1 72 ? 0.477 19.582 46.614 1.00 9.88 72 GLU C N 1
ATOM 2668 C CA . GLU C 1 72 ? 0.322 18.213 46.206 1.00 10.74 72 GLU C CA 1
ATOM 2669 C C . GLU C 1 72 ? -0.178 18.025 44.767 1.00 11.23 72 GLU C C 1
ATOM 2670 O O . GLU C 1 72 ? -0.424 16.904 44.378 1.00 11.74 72 GLU C O 1
ATOM 2676 N N . ASN C 1 73 ? -0.318 19.107 44.039 1.00 12.25 73 ASN C N 1
ATOM 2677 C CA . ASN C 1 73 ? -0.737 18.991 42.666 1.00 13.46 73 ASN C CA 1
ATOM 2678 C C . ASN C 1 73 ? 0.005 19.875 41.702 1.00 12.57 73 ASN C C 1
ATOM 2679 O O . ASN C 1 73 ? -0.554 20.439 40.745 1.00 12.06 73 ASN C O 1
ATOM 2684 N N . TYR C 1 74 ? 1.304 19.870 41.905 1.00 10.44 74 TYR C N 1
ATOM 2685 C CA . TYR C 1 74 ? 2.273 20.522 41.049 1.00 10.95 74 TYR C CA 1
ATOM 2686 C C . TYR C 1 74 ? 2.078 22.035 40.958 1.00 10.02 74 TYR C C 1
ATOM 2687 O O . TYR C 1 74 ? 2.670 22.663 40.102 1.00 11.33 74 TYR C O 1
ATOM 2696 N N . ASN C 1 75 ? 1.400 22.631 41.918 1.00 8.32 75 ASN C N 1
ATOM 2697 C CA . ASN C 1 75 ? 1.342 24.101 42.020 1.00 9.51 75 ASN C CA 1
ATOM 2698 C C . ASN C 1 75 ? 2.618 24.545 42.698 1.00 9.75 75 ASN C C 1
ATOM 2699 O O . ASN C 1 75 ? 3.078 23.876 43.623 1.00 8.15 75 ASN C O 1
ATOM 2704 N N . ILE C 1 76 ? 3.248 25.599 42.200 1.00 8.98 76 ILE C N 1
ATOM 2705 C CA . ILE C 1 76 ? 4.495 26.129 42.723 1.00 8.83 76 ILE C CA 1
ATOM 2706 C C . ILE C 1 76 ? 4.457 27.646 42.792 1.00 7.87 76 ILE C C 1
ATOM 2707 O O . ILE C 1 76 ? 3.765 28.307 42.007 1.00 7.86 76 ILE C O 1
ATOM 2712 N N . GLY C 1 77 ? 5.175 28.213 43.758 1.00 8.02 77 GLY C N 1
ATOM 2713 C CA . GLY C 1 77 ? 5.439 29.649 43.748 1.00 7.84 77 GLY C CA 1
ATOM 2714 C C . GLY C 1 77 ? 6.802 29.860 44.308 1.00 7.82 77 GLY C C 1
ATOM 2715 O O . GLY C 1 77 ? 7.260 29.084 45.154 1.00 7.50 77 GLY C O 1
ATOM 2716 N N . SER C 1 78 ? 7.422 30.950 43.861 1.00 7.72 78 SER C N 1
ATOM 2717 C CA . SER C 1 78 ? 8.804 31.210 44.194 1.00 9.09 78 SER C CA 1
ATOM 2718 C C . SER C 1 78 ? 9.018 32.740 44.235 1.00 8.46 78 SER C C 1
ATOM 2719 O O . SER C 1 78 ? 8.520 33.434 43.366 1.00 8.15 78 SER C O 1
ATOM 2722 N N . VAL C 1 79 ? 9.802 33.194 45.204 1.00 8.01 79 VAL C N 1
ATOM 2723 C CA . VAL C 1 79 ? 10.350 34.520 45.245 1.00 8.72 79 VAL C CA 1
ATOM 2724 C C . VAL C 1 79 ? 11.825 34.456 45.539 1.00 7.95 79 VAL C C 1
ATOM 2725 O O . VAL C 1 79 ? 12.324 33.611 46.264 1.00 8.01 79 VAL C O 1
ATOM 2729 N N . ALA C 1 80 ? 12.545 35.391 44.943 1.00 8.15 80 ALA C N 1
ATOM 2730 C CA . ALA C 1 80 ? 13.979 35.458 45.170 1.00 8.14 80 ALA C CA 1
ATOM 2731 C C . ALA C 1 80 ? 14.467 36.910 45.225 1.00 8.87 80 ALA C C 1
ATOM 2732 O O . ALA C 1 80 ? 13.932 37.779 44.526 1.00 9.70 80 ALA C O 1
ATOM 2734 N N . CYS C 1 81 ? 15.460 37.103 46.086 1.00 8.67 81 CYS C N 1
ATOM 2735 C CA . CYS C 1 81 ? 16.078 38.405 46.305 1.00 9.85 81 CYS C CA 1
ATOM 2736 C C . CYS C 1 81 ? 15.051 39.458 46.646 1.00 9.88 81 CYS C C 1
ATOM 2737 O O . CYS C 1 81 ? 14.964 40.505 45.994 1.00 11.24 81 CYS C O 1
ATOM 2740 N N . MET C 1 82 ? 14.182 39.110 47.601 1.00 9.35 82 MET C N 1
ATOM 2741 C CA . MET C 1 82 ? 13.082 39.977 48.001 1.00 10.61 82 MET C CA 1
ATOM 2742 C C . MET C 1 82 ? 13.469 40.655 49.333 1.00 9.93 82 MET C C 1
ATOM 2743 O O . MET C 1 82 ? 13.959 40.019 50.256 1.00 9.80 82 MET C O 1
ATOM 2748 N N . GLU C 1 83 ? 13.207 41.963 49.431 1.00 12.00 83 GLU C N 1
ATOM 2749 C CA . GLU C 1 83 ? 13.523 42.736 50.654 1.00 13.21 83 GLU C CA 1
ATOM 2750 C C . GLU C 1 83 ? 12.259 43.146 51.363 1.00 12.48 83 GLU C C 1
ATOM 2751 O O . GLU C 1 83 ? 11.202 43.284 50.756 1.00 13.93 83 GLU C O 1
ATOM 2757 N N . HIS C 1 84 ? 12.461 43.383 52.654 1.00 14.80 84 HIS C N 1
ATOM 2758 C CA . HIS C 1 84 ? 11.494 44.045 53.537 1.00 16.12 84 HIS C CA 1
ATOM 2759 C C . HIS C 1 84 ? 10.291 43.219 53.901 1.00 16.09 84 HIS C C 1
ATOM 2760 O O . HIS C 1 84 ? 9.424 43.731 54.577 1.00 17.68 84 HIS C O 1
ATOM 2767 N N . ILE C 1 85 ? 10.183 41.950 53.494 1.00 14.38 85 ILE C N 1
ATOM 2768 C CA . ILE C 1 85 ? 9.009 41.142 53.818 1.00 14.55 85 ILE C CA 1
ATOM 2769 C C . ILE C 1 85 ? 9.496 39.958 54.674 1.00 14.37 85 ILE C C 1
ATOM 2770 O O . ILE C 1 85 ? 10.400 39.187 54.270 1.00 14.39 85 ILE C O 1
ATOM 2775 N N . LYS C 1 86 ? 8.971 39.860 55.906 1.00 13.62 86 LYS C N 1
ATOM 2776 C CA . LYS C 1 86 ? 9.474 38.938 56.897 1.00 13.78 86 LYS C CA 1
ATOM 2777 C C . LYS C 1 86 ? 9.257 37.440 56.542 1.00 11.75 86 LYS C C 1
ATOM 2778 O O . LYS C 1 86 ? 10.081 36.630 56.929 1.00 11.87 86 LYS C O 1
ATOM 2784 N N . ASN C 1 87 ? 8.141 37.165 55.870 1.00 11.13 87 ASN C N 1
ATOM 2785 C CA . ASN C 1 87 ? 7.674 35.782 55.556 1.00 11.20 87 ASN C CA 1
ATOM 2786 C C . ASN C 1 87 ? 7.611 35.507 54.070 1.00 10.25 87 ASN C C 1
ATOM 2787 O O . ASN C 1 87 ? 6.558 35.411 53.445 1.00 10.64 87 ASN C O 1
ATOM 2792 N N . PRO C 1 88 ? 8.802 35.347 53.487 1.00 9.41 88 PRO C N 1
ATOM 2793 C CA . PRO C 1 88 ? 8.850 35.134 52.017 1.00 9.74 88 PRO C CA 1
ATOM 2794 C C . PRO C 1 88 ? 8.108 33.819 51.626 1.00 8.32 88 PRO C C 1
ATOM 2795 O O . PRO C 1 88 ? 7.578 33.733 50.501 1.00 8.96 88 PRO C O 1
ATOM 2799 N N . ILE C 1 89 ? 8.066 32.781 52.494 1.00 8.00 89 ILE C N 1
ATOM 2800 C CA . ILE C 1 89 ? 7.279 31.588 52.145 1.00 8.29 89 ILE C CA 1
ATOM 2801 C C . ILE C 1 89 ? 5.864 31.930 51.838 1.00 8.45 89 ILE C C 1
ATOM 2802 O O . ILE C 1 89 ? 5.265 31.300 50.945 1.00 8.55 89 ILE C O 1
ATOM 2807 N N . SER C 1 90 ? 5.317 32.927 52.535 1.00 9.38 90 SER C N 1
ATOM 2808 C CA . SER C 1 90 ? 3.929 33.270 52.354 1.00 9.57 90 SER C CA 1
ATOM 2809 C C . SER C 1 90 ? 3.638 34.103 51.082 1.00 9.34 90 SER C C 1
ATOM 2810 O O . SER C 1 90 ? 2.582 33.988 50.468 1.00 9.52 90 SER C O 1
ATOM 2813 N N . VAL C 1 91 ? 4.635 34.881 50.713 1.00 8.75 91 VAL C N 1
ATOM 2814 C CA . VAL C 1 91 ? 4.574 35.548 49.406 1.00 8.99 91 VAL C CA 1
ATOM 2815 C C . VAL C 1 91 ? 4.652 34.536 48.292 1.00 9.26 91 VAL C C 1
ATOM 2816 O O . VAL C 1 91 ? 3.980 34.646 47.297 1.00 10.30 91 VAL C O 1
ATOM 2820 N N . ALA C 1 92 ? 5.544 33.544 48.496 1.00 8.27 92 ALA C N 1
ATOM 2821 C CA . ALA C 1 92 ? 5.631 32.505 47.530 1.00 8.78 92 ALA C CA 1
ATOM 2822 C C . ALA C 1 92 ? 4.321 31.792 47.399 1.00 8.76 92 ALA C C 1
ATOM 2823 O O . ALA C 1 92 ? 3.884 31.432 46.306 1.00 9.29 92 ALA C O 1
ATOM 2825 N N . ARG C 1 93 ? 3.662 31.561 48.522 1.00 9.04 93 ARG C N 1
ATOM 2826 C CA . ARG C 1 93 ? 2.368 30.935 48.406 1.00 9.31 93 ARG C CA 1
ATOM 2827 C C . ARG C 1 93 ? 1.362 31.813 47.661 1.00 9.60 93 ARG C C 1
ATOM 2828 O O . ARG C 1 93 ? 0.522 31.283 46.882 1.00 9.67 93 ARG C O 1
ATOM 2836 N N . ALA C 1 94 ? 1.437 33.117 47.896 1.00 9.74 94 ALA C N 1
ATOM 2837 C CA . ALA C 1 94 ? 0.605 34.038 47.148 1.00 11.05 94 ALA C CA 1
ATOM 2838 C C . ALA C 1 94 ? 0.921 34.020 45.655 1.00 11.33 94 ALA C C 1
ATOM 2839 O O . ALA C 1 94 ? -0.028 34.077 44.876 1.00 11.44 94 ALA C O 1
ATOM 2841 N N . VAL C 1 95 ? 2.185 33.856 45.262 1.00 10.75 95 VAL C N 1
ATOM 2842 C CA . VAL C 1 95 ? 2.539 33.707 43.852 1.00 11.35 95 VAL C CA 1
ATOM 2843 C C . VAL C 1 95 ? 1.856 32.449 43.332 1.00 12.35 95 VAL C C 1
ATOM 2844 O O . VAL C 1 95 ? 1.254 32.439 42.289 1.00 15.63 95 VAL C O 1
ATOM 2848 N N . MET C 1 96 ? 1.964 31.365 44.076 1.00 12.30 96 MET C N 1
ATOM 2849 C CA . MET C 1 96 ? 1.467 30.130 43.607 1.00 12.55 96 MET C CA 1
ATOM 2850 C C . MET C 1 96 ? -0.063 30.187 43.397 1.00 14.40 96 MET C C 1
ATOM 2851 O O . MET C 1 96 ? -0.582 29.621 42.399 1.00 15.05 96 MET C O 1
ATOM 2856 N N . GLU C 1 97 ? -0.768 30.857 44.318 1.00 14.20 97 GLU C N 1
ATOM 2857 C CA . GLU C 1 97 ? -2.264 30.867 44.290 1.00 16.09 97 GLU C CA 1
ATOM 2858 C C . GLU C 1 97 ? -2.831 31.914 43.344 1.00 19.36 97 GLU C C 1
ATOM 2859 O O . GLU C 1 97 ? -3.944 31.734 42.878 1.00 21.74 97 GLU C O 1
ATOM 2865 N N . LYS C 1 98 ? -2.172 32.954 43.058 1.00 20.42 98 LYS C N 1
ATOM 2866 C CA . LYS C 1 98 ? -2.512 34.092 42.164 1.00 25.20 98 LYS C CA 1
ATOM 2867 C C . LYS C 1 98 ? -1.703 33.998 40.872 1.00 27.26 98 LYS C C 1
ATOM 2868 O O . LYS C 1 98 ? -2.280 34.052 39.784 1.00 37.17 98 LYS C O 1
ATOM 2874 N N . VAL C 1 102 ? 5.116 31.849 38.187 1.00 13.58 102 VAL C N 1
ATOM 2875 C CA . VAL C 1 102 ? 5.419 31.019 39.238 1.00 13.00 102 VAL C CA 1
ATOM 2876 C C . VAL C 1 102 ? 6.656 31.600 40.003 1.00 11.89 102 VAL C C 1
ATOM 2877 O O . VAL C 1 102 ? 6.976 31.081 41.041 1.00 13.23 102 VAL C O 1
ATOM 2881 N N . MET C 1 103 ? 7.425 32.564 39.477 1.00 10.55 103 MET C N 1
ATOM 2882 C CA . MET C 1 103 ? 8.665 33.072 40.177 1.00 10.22 103 MET C CA 1
ATOM 2883 C C . MET C 1 103 ? 8.815 34.579 39.943 1.00 9.39 103 MET C C 1
ATOM 2884 O O . MET C 1 103 ? 8.784 35.056 38.770 1.00 8.85 103 MET C O 1
ATOM 2889 N N . LEU C 1 104 ? 8.907 35.328 41.028 1.00 9.09 104 LEU C N 1
ATOM 2890 C CA . LEU C 1 104 ? 9.135 36.782 40.987 1.00 9.75 104 LEU C CA 1
ATOM 2891 C C . LEU C 1 104 ? 10.401 37.090 41.716 1.00 9.64 104 LEU C C 1
ATOM 2892 O O . LEU C 1 104 ? 10.699 36.500 42.755 1.00 10.30 104 LEU C O 1
ATOM 2897 N N . VAL C 1 105 ? 11.187 38.054 41.199 1.00 9.07 105 VAL C N 1
ATOM 2898 C CA . VAL C 1 105 ? 12.413 38.414 41.865 1.00 10.16 105 VAL C CA 1
ATOM 2899 C C . VAL C 1 105 ? 12.601 39.903 42.096 1.00 11.69 105 VAL C C 1
ATOM 2900 O O . VAL C 1 105 ? 11.993 40.701 41.379 1.00 12.93 105 VAL C O 1
ATOM 2904 N N . GLY C 1 106 ? 13.431 40.241 43.073 1.00 12.19 106 GLY C N 1
ATOM 2905 C CA . GLY C 1 106 ? 13.877 41.637 43.234 1.00 12.57 106 GLY C CA 1
ATOM 2906 C C . GLY C 1 106 ? 12.708 42.597 43.513 1.00 12.74 106 GLY C C 1
ATOM 2907 O O . GLY C 1 106 ? 11.756 42.290 44.268 1.00 14.90 106 GLY C O 1
ATOM 2908 N N . ASP C 1 107 ? 12.767 43.811 42.972 1.00 14.31 107 ASP C N 1
ATOM 2909 C CA . ASP C 1 107 ? 11.717 44.828 43.306 1.00 16.28 107 ASP C CA 1
ATOM 2910 C C . ASP C 1 107 ? 10.282 44.359 43.008 1.00 14.24 107 ASP C C 1
ATOM 2911 O O . ASP C 1 107 ? 9.313 44.648 43.755 1.00 15.80 107 ASP C O 1
ATOM 2916 N N . GLY C 1 108 ? 10.134 43.579 41.924 1.00 12.85 108 GLY C N 1
ATOM 2917 C CA . GLY C 1 108 ? 8.891 43.112 41.495 1.00 12.56 108 GLY C CA 1
ATOM 2918 C C . GLY C 1 108 ? 8.199 42.173 42.506 1.00 12.01 108 GLY C C 1
ATOM 2919 O O . GLY C 1 108 ? 6.963 42.106 42.595 1.00 12.85 108 GLY C O 1
ATOM 2920 N N . ALA C 1 109 ? 9.030 41.386 43.174 1.00 10.97 109 ALA C N 1
ATOM 2921 C CA . ALA C 1 109 ? 8.507 40.450 44.206 1.00 10.58 109 ALA C CA 1
ATOM 2922 C C . ALA C 1 109 ? 7.949 41.281 45.380 1.00 12.49 109 ALA C C 1
ATOM 2923 O O . ALA C 1 109 ? 6.907 40.962 45.928 1.00 13.42 109 ALA C O 1
ATOM 2925 N N . LEU C 1 110 ? 8.713 42.303 45.771 1.00 13.91 110 LEU C N 1
ATOM 2926 C CA . LEU C 1 110 ? 8.210 43.246 46.824 1.00 14.18 110 LEU C CA 1
ATOM 2927 C C . LEU C 1 110 ? 6.906 43.927 46.393 1.00 14.72 110 LEU C C 1
ATOM 2928 O O . LEU C 1 110 ? 5.944 43.988 47.175 1.00 13.78 110 LEU C O 1
ATOM 2933 N N . GLU C 1 111 ? 6.841 44.402 45.154 1.00 13.39 111 GLU C N 1
ATOM 2934 C CA . GLU C 1 111 ? 5.648 45.096 44.645 1.00 16.47 111 GLU C CA 1
ATOM 2935 C C . GLU C 1 111 ? 4.440 44.176 44.705 1.00 16.78 111 GLU C C 1
ATOM 2936 O O . GLU C 1 111 ? 3.355 44.586 45.171 1.00 16.93 111 GLU C O 1
ATOM 2942 N N . PHE C 1 112 ? 4.593 42.902 44.281 1.00 14.25 112 PHE C N 1
ATOM 2943 C CA . PHE C 1 112 ? 3.522 41.935 44.404 1.00 14.15 112 PHE C CA 1
ATOM 2944 C C . PHE C 1 112 ? 3.155 41.698 45.881 1.00 14.77 112 PHE C C 1
ATOM 2945 O O . PHE C 1 112 ? 1.939 41.656 46.216 1.00 15.06 112 PHE C O 1
ATOM 2953 N N . ALA C 1 113 ? 4.161 41.501 46.750 1.00 13.55 113 ALA C N 1
ATOM 2954 C CA . ALA C 1 113 ? 3.902 41.315 48.164 1.00 11.97 113 ALA C CA 1
ATOM 2955 C C . ALA C 1 113 ? 3.043 42.442 48.735 1.00 14.94 113 ALA C C 1
ATOM 2956 O O . ALA C 1 113 ? 2.047 42.191 49.367 1.00 15.89 113 ALA C O 1
ATOM 2958 N N . LEU C 1 114 ? 3.416 43.657 48.438 1.00 15.09 114 LEU C N 1
ATOM 2959 C CA . LEU C 1 114 ? 2.669 44.834 48.993 1.00 16.15 114 LEU C CA 1
ATOM 2960 C C . LEU C 1 114 ? 1.277 44.849 48.450 1.00 18.28 114 LEU C C 1
ATOM 2961 O O . LEU C 1 114 ? 0.325 45.104 49.224 1.00 20.05 114 LEU C O 1
ATOM 2966 N N . SER C 1 115 ? 1.092 44.472 47.190 1.00 17.78 115 SER C N 1
ATOM 2967 C CA . SER C 1 115 ? -0.232 44.405 46.576 1.00 17.71 115 SER C CA 1
ATOM 2968 C C . SER C 1 115 ? -1.142 43.347 47.216 1.00 19.95 115 SER C C 1
ATOM 2969 O O . SER C 1 115 ? -2.379 43.452 47.148 1.00 19.19 115 SER C O 1
ATOM 2972 N N . GLN C 1 116 ? -0.541 42.329 47.857 1.00 17.78 116 GLN C N 1
ATOM 2973 C CA . GLN C 1 116 ? -1.323 41.263 48.500 1.00 20.41 116 GLN C CA 1
ATOM 2974 C C . GLN C 1 116 ? -1.509 41.512 49.976 1.00 20.88 116 GLN C C 1
ATOM 2975 O O . GLN C 1 116 ? -2.042 40.645 50.653 1.00 23.80 116 GLN C O 1
ATOM 2981 N N . GLY C 1 117 ? -1.046 42.663 50.474 1.00 20.86 117 GLY C N 1
ATOM 2982 C CA . GLY C 1 117 ? -1.261 43.022 51.873 1.00 19.00 117 GLY C CA 1
ATOM 2983 C C . GLY C 1 117 ? -0.127 42.817 52.835 1.00 20.15 117 GLY C C 1
ATOM 2984 O O . GLY C 1 117 ? -0.246 43.108 54.033 1.00 20.45 117 GLY C O 1
ATOM 2985 N N . PHE C 1 118 ? 0.994 42.298 52.349 1.00 17.76 118 PHE C N 1
ATOM 2986 C CA . PHE C 1 118 ? 2.131 42.139 53.208 1.00 17.25 118 PHE C CA 1
ATOM 2987 C C . PHE C 1 118 ? 2.707 43.512 53.525 1.00 19.40 118 PHE C C 1
ATOM 2988 O O . PHE C 1 118 ? 2.473 44.494 52.777 1.00 20.77 118 PHE C O 1
ATOM 2996 N N . LYS C 1 119 ? 3.427 43.577 54.633 1.00 22.53 119 LYS C N 1
ATOM 2997 C CA . LYS C 1 119 ? 3.917 44.866 55.074 1.00 25.62 119 LYS C CA 1
ATOM 2998 C C . LYS C 1 119 ? 5.409 45.010 55.087 1.00 23.99 119 LYS C C 1
ATOM 2999 O O . LYS C 1 119 ? 6.104 44.121 55.518 1.00 23.27 119 LYS C O 1
ATOM 3005 N N . LYS C 1 120 ? 5.882 46.162 54.604 1.00 23.33 120 LYS C N 1
ATOM 3006 C CA . LYS C 1 120 ? 7.281 46.520 54.671 1.00 23.75 120 LYS C CA 1
ATOM 3007 C C . LYS C 1 120 ? 7.782 46.550 56.125 1.00 25.37 120 LYS C C 1
ATOM 3008 O O . LYS C 1 120 ? 7.148 47.169 57.019 1.00 26.87 120 LYS C O 1
ATOM 3014 N N . GLU C 1 121 ? 8.908 45.900 56.364 1.00 22.80 121 GLU C N 1
ATOM 3015 C CA . GLU C 1 121 ? 9.564 45.865 57.677 1.00 24.26 121 GLU C CA 1
ATOM 3016 C C . GLU C 1 121 ? 11.056 45.887 57.548 1.00 23.77 121 GLU C C 1
ATOM 3017 O O . GLU C 1 121 ? 11.602 45.546 56.503 1.00 21.32 121 GLU C O 1
ATOM 3023 N N . ASN C 1 122 ? 11.736 46.337 58.591 1.00 22.01 122 ASN C N 1
ATOM 3024 C CA . ASN C 1 122 ? 13.169 46.402 58.567 1.00 20.89 122 ASN C CA 1
ATOM 3025 C C . ASN C 1 122 ? 13.601 45.049 59.055 1.00 20.85 122 ASN C C 1
ATOM 3026 O O . ASN C 1 122 ? 13.500 44.749 60.243 1.00 20.68 122 ASN C O 1
ATOM 3031 N N . LEU C 1 123 ? 14.151 44.237 58.152 1.00 18.08 123 LEU C N 1
ATOM 3032 C CA . LEU C 1 123 ? 14.648 42.911 58.525 1.00 17.01 123 LEU C CA 1
ATOM 3033 C C . LEU C 1 123 ? 16.036 42.844 59.087 1.00 15.61 123 LEU C C 1
ATOM 3034 O O . LEU C 1 123 ? 16.508 41.754 59.503 1.00 14.01 123 LEU C O 1
ATOM 3039 N N . LEU C 1 124 ? 16.755 43.996 59.110 1.00 15.84 124 LEU C N 1
ATOM 3040 C CA . LEU C 1 124 ? 18.109 44.021 59.617 1.00 17.46 124 LEU C CA 1
ATOM 3041 C C . LEU C 1 124 ? 18.094 44.290 61.142 1.00 18.06 124 LEU C C 1
ATOM 3042 O O . LEU C 1 124 ? 17.706 45.386 61.590 1.00 22.01 124 LEU C O 1
ATOM 3047 N N . THR C 1 125 ? 18.464 43.274 61.893 1.00 18.10 125 THR C N 1
ATOM 3048 C CA . THR C 1 125 ? 18.498 43.364 63.336 1.00 20.46 125 THR C CA 1
ATOM 3049 C C . THR C 1 125 ? 19.738 44.158 63.730 1.00 23.58 125 THR C C 1
ATOM 3050 O O . THR C 1 125 ? 20.735 44.238 62.975 1.00 24.58 125 THR C O 1
ATOM 3054 N N . ALA C 1 126 ? 19.725 44.720 64.941 1.00 23.43 126 ALA C N 1
ATOM 3055 C CA . ALA C 1 126 ? 20.921 45.415 65.402 1.00 22.58 126 ALA C CA 1
ATOM 3056 C C . ALA C 1 126 ? 22.133 44.483 65.394 1.00 21.59 126 ALA C C 1
ATOM 3057 O O . ALA C 1 126 ? 23.234 44.855 64.925 1.00 22.09 126 ALA C O 1
ATOM 3059 N N . GLU C 1 127 ? 21.946 43.246 65.857 1.00 21.96 127 GLU C N 1
ATOM 3060 C CA . GLU C 1 127 ? 22.990 42.275 65.834 1.00 21.76 127 GLU C CA 1
ATOM 3061 C C . GLU C 1 127 ? 23.515 42.047 64.395 1.00 22.38 127 GLU C C 1
ATOM 3062 O O . GLU C 1 127 ? 24.717 41.982 64.171 1.00 24.78 127 GLU C O 1
ATOM 3068 N N . SER C 1 128 ? 22.608 41.806 63.445 1.00 23.09 128 SER C N 1
ATOM 3069 C CA . SER C 1 128 ? 23.068 41.580 62.054 1.00 23.32 128 SER C CA 1
ATOM 3070 C C . SER C 1 128 ? 23.794 42.768 61.414 1.00 22.63 128 SER C C 1
ATOM 3071 O O . SER C 1 128 ? 24.783 42.591 60.689 1.00 23.79 128 SER C O 1
ATOM 3074 N N . GLU C 1 129 ? 23.278 43.958 61.647 1.00 25.10 129 GLU C N 1
ATOM 3075 C CA . GLU C 1 129 ? 23.912 45.195 61.166 1.00 26.19 129 GLU C CA 1
ATOM 3076 C C . GLU C 1 129 ? 25.309 45.425 61.699 1.00 29.95 129 GLU C C 1
ATOM 3077 O O . GLU C 1 129 ? 26.196 45.819 60.949 1.00 30.21 129 GLU C O 1
ATOM 3083 N N . LYS C 1 130 ? 25.471 45.200 63.000 1.00 30.96 130 LYS C N 1
ATOM 3084 C CA . LYS C 1 130 ? 26.762 45.275 63.664 1.00 32.92 130 LYS C CA 1
ATOM 3085 C C . LYS C 1 130 ? 27.766 44.206 63.161 1.00 32.36 130 LYS C C 1
ATOM 3086 O O . LYS C 1 130 ? 28.907 44.548 62.847 1.00 29.46 130 LYS C O 1
ATOM 3092 N N . GLU C 1 131 ? 27.370 42.936 63.030 1.00 27.34 131 GLU C N 1
ATOM 3093 C CA . GLU C 1 131 ? 28.303 41.918 62.471 1.00 29.02 131 GLU C CA 1
ATOM 3094 C C . GLU C 1 131 ? 28.666 42.138 60.989 1.00 26.31 131 GLU C C 1
ATOM 3095 O O . GLU C 1 131 ? 29.738 41.689 60.526 1.00 26.32 131 GLU C O 1
ATOM 3101 N N . TRP C 1 132 ? 27.751 42.776 60.253 1.00 22.79 132 TRP C N 1
ATOM 3102 C CA . TRP C 1 132 ? 27.973 43.117 58.838 1.00 22.75 132 TRP C CA 1
ATOM 3103 C C . TRP C 1 132 ? 29.014 44.249 58.748 1.00 23.64 132 TRP C C 1
ATOM 3104 O O . TRP C 1 132 ? 30.009 44.124 57.996 1.00 24.66 132 TRP C O 1
ATOM 3115 N N . LYS C 1 133 ? 28.811 45.315 59.531 1.00 26.68 133 LYS C N 1
ATOM 3116 C CA . LYS C 1 133 ? 29.826 46.358 59.697 1.00 28.96 133 LYS C CA 1
ATOM 3117 C C . LYS C 1 133 ? 31.180 45.831 60.180 1.00 29.82 133 LYS C C 1
ATOM 3118 O O . LYS C 1 133 ? 32.203 46.270 59.662 1.00 33.00 133 LYS C O 1
ATOM 3124 N N . GLU C 1 134 ? 31.219 44.855 61.088 1.00 30.54 134 GLU C N 1
ATOM 3125 C CA . GLU C 1 134 ? 32.490 44.169 61.449 1.00 32.10 134 GLU C CA 1
ATOM 3126 C C . GLU C 1 134 ? 33.119 43.340 60.330 1.00 31.53 134 GLU C C 1
ATOM 3127 O O . GLU C 1 134 ? 34.337 43.062 60.319 1.00 30.61 134 GLU C O 1
ATOM 3133 N N . TRP C 1 135 ? 32.272 42.863 59.433 1.00 26.43 135 TRP C N 1
ATOM 3134 C CA . TRP C 1 135 ? 32.738 42.040 58.343 1.00 26.26 135 TRP C CA 1
ATOM 3135 C C . TRP C 1 135 ? 33.406 42.921 57.318 1.00 27.82 135 TRP C C 1
ATOM 3136 O O . TRP C 1 135 ? 34.415 42.543 56.723 1.00 28.82 135 TRP C O 1
ATOM 3147 N N . LEU C 1 136 ? 32.822 44.094 57.113 1.00 28.82 136 LEU C N 1
ATOM 3148 C CA . LEU C 1 136 ? 33.388 45.106 56.209 1.00 31.45 136 LEU C CA 1
ATOM 3149 C C . LEU C 1 136 ? 34.811 45.513 56.592 1.00 36.16 136 LEU C C 1
ATOM 3150 O O . LEU C 1 136 ? 35.635 45.791 55.711 1.00 35.93 136 LEU C O 1
ATOM 3155 N N . LYS C 1 137 ? 35.091 45.564 57.890 1.00 41.32 137 LYS C N 1
ATOM 3156 C CA . LYS C 1 137 ? 36.388 46.054 58.381 1.00 42.64 137 LYS C CA 1
ATOM 3157 C C . LYS C 1 137 ? 37.544 45.182 57.873 1.00 43.51 137 LYS C C 1
ATOM 3158 O O . LYS C 1 137 ? 38.597 45.721 57.535 1.00 48.18 137 LYS C O 1
ATOM 3164 N N . THR C 1 138 ? 37.345 43.863 57.790 1.00 42.35 138 THR C N 1
ATOM 3165 C CA . THR C 1 138 ? 38.286 42.959 57.089 1.00 46.28 138 THR C CA 1
ATOM 3166 C C . THR C 1 138 ? 38.359 43.204 55.559 1.00 51.51 138 THR C C 1
ATOM 3167 O O . THR C 1 138 ? 37.589 42.667 54.749 1.00 54.42 138 THR C O 1
ATOM 3171 N N . THR D 2 1 ? 19.089 28.425 55.927 1.00 11.45 152 THR D N 1
ATOM 3172 C CA . THR D 2 1 ? 17.980 27.837 55.147 1.00 10.25 152 THR D CA 1
ATOM 3173 C C . THR D 2 1 ? 17.229 26.885 56.012 1.00 9.64 152 THR D C 1
ATOM 3174 O O . THR D 2 1 ? 17.875 26.156 56.726 1.00 9.53 152 THR D O 1
ATOM 3178 N N . ILE D 2 2 ? 15.893 26.849 55.872 1.00 8.93 153 ILE D N 1
ATOM 3179 C CA . ILE D 2 2 ? 15.156 25.681 56.360 1.00 8.60 153 ILE D CA 1
ATOM 3180 C C . ILE D 2 2 ? 14.356 25.166 55.183 1.00 7.50 153 ILE D C 1
ATOM 3181 O O . ILE D 2 2 ? 13.641 25.928 54.530 1.00 8.65 153 ILE D O 1
ATOM 3186 N N . GLY D 2 3 ? 14.429 23.847 54.973 1.00 7.16 154 GLY D N 1
ATOM 3187 C CA . GLY D 2 3 ? 13.500 23.102 54.091 1.00 6.72 154 GLY D CA 1
ATOM 3188 C C . GLY D 2 3 ? 12.659 22.206 54.924 1.00 6.46 154 GLY D C 1
ATOM 3189 O O . GLY D 2 3 ? 13.111 21.588 55.917 1.00 5.47 154 GLY D O 1
ATOM 3190 N N . MET D 2 4 ? 11.394 22.055 54.497 1.00 6.24 155 MET D N 1
ATOM 3191 C CA . MET D 2 4 ? 10.410 21.251 55.254 1.00 6.42 155 MET D CA 1
ATOM 3192 C C . MET D 2 4 ? 9.466 20.588 54.281 1.00 6.80 155 MET D C 1
ATOM 3193 O O . MET D 2 4 ? 8.908 21.233 53.387 1.00 6.80 155 MET D O 1
ATOM 3198 N N . ILE D 2 5 ? 9.312 19.298 54.478 1.00 6.42 156 ILE D N 1
ATOM 3199 C CA . ILE D 2 5 ? 8.403 18.477 53.672 1.00 6.45 156 ILE D CA 1
ATOM 3200 C C . ILE D 2 5 ? 7.442 17.682 54.548 1.00 7.05 156 ILE D C 1
ATOM 3201 O O . ILE D 2 5 ? 7.849 17.287 55.676 1.00 6.53 156 ILE D O 1
ATOM 3206 N N . ALA D 2 6 ? 6.174 17.501 54.146 1.00 6.60 157 ALA D N 1
ATOM 3207 C CA . ALA D 2 6 ? 5.247 16.776 54.972 1.00 6.86 157 ALA D CA 1
ATOM 3208 C C . ALA D 2 6 ? 4.354 15.914 54.089 1.00 7.31 157 ALA D C 1
ATOM 3209 O O . ALA D 2 6 ? 4.001 16.227 52.918 1.00 7.26 157 ALA D O 1
ATOM 3211 N N . LEU D 2 7 ? 3.827 14.927 54.763 1.00 7.20 158 LEU D N 1
ATOM 3212 C CA . LEU D 2 7 ? 2.743 14.055 54.275 1.00 8.22 158 LEU D CA 1
ATOM 3213 C C . LEU D 2 7 ? 1.615 14.133 55.284 1.00 8.66 158 LEU D C 1
ATOM 3214 O O . LEU D 2 7 ? 1.773 13.778 56.482 1.00 7.88 158 LEU D O 1
ATOM 3219 N N . ASP D 2 8 ? 0.429 14.526 54.787 1.00 8.70 159 ASP D N 1
ATOM 3220 C CA . ASP D 2 8 ? -0.701 14.775 55.722 1.00 8.95 159 ASP D CA 1
ATOM 3221 C C . ASP D 2 8 ? -1.586 13.547 55.860 1.00 8.70 159 ASP D C 1
ATOM 3222 O O . ASP D 2 8 ? -1.350 12.498 55.268 1.00 8.75 159 ASP D O 1
ATOM 3227 N N . ALA D 2 9 ? -2.603 13.732 56.710 1.00 10.28 160 ALA D N 1
ATOM 3228 C CA . ALA D 2 9 ? -3.559 12.623 56.969 1.00 11.50 160 ALA D CA 1
ATOM 3229 C C . ALA D 2 9 ? -4.288 12.112 55.761 1.00 12.10 160 ALA D C 1
ATOM 3230 O O . ALA D 2 9 ? -4.653 10.943 55.736 1.00 14.00 160 ALA D O 1
ATOM 3232 N N . GLN D 2 10 ? -4.515 12.988 54.789 1.00 11.35 161 GLN D N 1
ATOM 3233 C CA . GLN D 2 10 ? -5.114 12.612 53.470 1.00 11.07 161 GLN D CA 1
ATOM 3234 C C . GLN D 2 10 ? -4.128 11.819 52.584 1.00 11.00 161 GLN D C 1
ATOM 3235 O O . GLN D 2 10 ? -4.475 11.285 51.516 1.00 14.02 161 GLN D O 1
ATOM 3241 N N . GLY D 2 11 ? -2.842 11.776 52.895 1.00 10.34 162 GLY D N 1
ATOM 3242 C CA . GLY D 2 11 ? -1.871 11.161 52.025 1.00 10.52 162 GLY D CA 1
ATOM 3243 C C . GLY D 2 11 ? -1.279 12.101 50.950 1.00 8.82 162 GLY D C 1
ATOM 3244 O O . GLY D 2 11 ? -0.700 11.647 49.967 1.00 10.89 162 GLY D O 1
ATOM 3245 N N . ASN D 2 12 ? -1.430 13.396 51.203 1.00 9.18 163 ASN D N 1
ATOM 3246 C CA . ASN D 2 12 ? -0.874 14.436 50.314 1.00 8.73 163 ASN D CA 1
ATOM 3247 C C . ASN D 2 12 ? 0.451 14.974 50.828 1.00 9.21 163 ASN D C 1
ATOM 3248 O O . ASN D 2 12 ? 0.640 15.157 52.044 1.00 8.73 163 ASN D O 1
ATOM 3253 N N . LEU D 2 13 ? 1.340 15.219 49.879 1.00 8.69 164 LEU D N 1
ATOM 3254 C CA . LEU D 2 13 ? 2.636 15.824 50.123 1.00 8.76 164 LEU D CA 1
ATOM 3255 C C . LEU D 2 13 ? 2.647 17.314 49.830 1.00 8.78 164 LEU D C 1
ATOM 3256 O O . LEU D 2 13 ? 1.957 17.820 48.932 1.00 9.24 164 LEU D O 1
ATOM 3261 N N . SER D 2 14 ? 3.477 18.060 50.565 1.00 7.96 165 SER D N 1
ATOM 3262 C CA . SER D 2 14 ? 3.766 19.500 50.211 1.00 7.39 165 SER D CA 1
ATOM 3263 C C . SER D 2 14 ? 5.102 19.874 50.841 1.00 6.49 165 SER D C 1
ATOM 3264 O O . SER D 2 14 ? 5.610 19.138 51.716 1.00 6.25 165 SER D O 1
ATOM 3267 N N . GLY D 2 15 ? 5.699 20.984 50.413 1.00 5.73 166 GLY D N 1
ATOM 3268 C CA . GLY D 2 15 ? 6.966 21.369 50.979 1.00 6.29 166 GLY D CA 1
ATOM 3269 C C . GLY D 2 15 ? 7.190 22.818 50.825 1.00 5.94 166 GLY D C 1
ATOM 3270 O O . GLY D 2 15 ? 6.560 23.516 50.037 1.00 6.49 166 GLY D O 1
ATOM 3271 N N . ALA D 2 16 ? 8.185 23.310 51.554 1.00 6.13 167 ALA D N 1
ATOM 3272 C CA . ALA D 2 16 ? 8.570 24.705 51.638 1.00 6.09 167 ALA D CA 1
ATOM 3273 C C . ALA D 2 16 ? 10.061 24.822 51.885 1.00 6.50 167 ALA D C 1
ATOM 3274 O O . ALA D 2 16 ? 10.664 24.010 52.583 1.00 6.59 167 ALA D O 1
ATOM 3276 N N . CYS D 2 17 ? 10.639 25.903 51.355 1.00 6.21 168 CYS D N 1
ATOM 3277 C CA . CYS D 2 17 ? 12.073 26.172 51.492 1.00 6.91 168 CYS D CA 1
ATOM 3278 C C . CYS D 2 17 ? 12.263 27.674 51.573 1.00 7.09 168 CYS D C 1
ATOM 3279 O O . CYS D 2 17 ? 11.737 28.400 50.752 1.00 8.57 168 CYS D O 1
ATOM 3282 N N . THR D 2 18 ? 12.944 28.171 52.620 1.00 6.93 169 THR D N 1
ATOM 3283 C CA . THR D 2 18 ? 13.087 29.592 52.809 1.00 7.89 169 THR D CA 1
ATOM 3284 C C . THR D 2 18 ? 14.473 29.889 53.410 1.00 7.47 169 THR D C 1
ATOM 3285 O O . THR D 2 18 ? 14.945 29.195 54.290 1.00 7.46 169 THR D O 1
ATOM 3289 N N . THR D 2 19 ? 15.079 30.981 52.947 1.00 7.27 170 THR D N 1
ATOM 3290 C CA . THR D 2 19 ? 16.415 31.355 53.340 1.00 7.56 170 THR D CA 1
ATOM 3291 C C . THR D 2 19 ? 16.691 32.868 53.233 1.00 7.46 170 THR D C 1
ATOM 3292 O O . THR D 2 19 ? 16.024 33.595 52.536 1.00 7.34 170 THR D O 1
ATOM 3296 N N . SER D 2 20 ? 17.721 33.273 54.014 1.00 8.87 171 SER D N 1
ATOM 3297 C CA . SER D 2 20 ? 18.344 34.557 53.777 1.00 8.78 171 SER D CA 1
ATOM 3298 C C . SER D 2 20 ? 19.559 34.428 52.882 1.00 9.06 171 SER D C 1
ATOM 3299 O O . SER D 2 20 ? 20.216 35.459 52.604 1.00 9.43 171 SER D O 1
ATOM 3302 N N . GLY D 2 21 ? 19.971 33.216 52.501 1.00 8.29 172 GLY D N 1
ATOM 3303 C CA . GLY D 2 21 ? 21.102 33.067 51.578 1.00 9.11 172 GLY D CA 1
ATOM 3304 C C . GLY D 2 21 ? 22.456 33.283 52.238 1.00 10.79 172 GLY D C 1
ATOM 3305 O O . GLY D 2 21 ? 22.560 33.378 53.472 1.00 10.09 172 GLY D O 1
ATOM 3306 N N . MET D 2 22 ? 23.496 33.321 51.405 1.00 12.93 173 MET D N 1
ATOM 3307 C CA . MET D 2 22 ? 24.908 33.320 51.908 1.00 13.31 173 MET D CA 1
ATOM 3308 C C . MET D 2 22 ? 25.174 34.660 52.545 1.00 13.65 173 MET D C 1
ATOM 3309 O O . MET D 2 22 ? 24.856 35.699 51.956 1.00 12.08 173 MET D O 1
ATOM 3314 N N . ALA D 2 23 ? 25.715 34.664 53.766 1.00 15.45 174 ALA D N 1
ATOM 3315 C CA . ALA D 2 23 ? 26.022 35.941 54.382 1.00 14.90 174 ALA D CA 1
ATOM 3316 C C . ALA D 2 23 ? 27.042 36.698 53.547 1.00 13.27 174 ALA D C 1
ATOM 3317 O O . ALA D 2 23 ? 28.025 36.108 53.070 1.00 13.40 174 ALA D O 1
ATOM 3319 N N . TYR D 2 24 ? 26.691 37.953 53.316 1.00 14.18 175 TYR D N 1
ATOM 3320 C CA . TYR D 2 24 ? 27.567 38.956 52.709 1.00 15.20 175 TYR D CA 1
ATOM 3321 C C . TYR D 2 24 ? 27.848 38.649 51.222 1.00 13.49 175 TYR D C 1
ATOM 3322 O O . TYR D 2 24 ? 28.828 39.016 50.632 1.00 16.45 175 TYR D O 1
ATOM 3331 N N . LYS D 2 25 ? 26.923 37.903 50.637 1.00 14.37 176 LYS D N 1
ATOM 3332 C CA . LYS D 2 25 ? 26.851 37.665 49.228 1.00 11.33 176 LYS D CA 1
ATOM 3333 C C . LYS D 2 25 ? 26.853 38.934 48.399 1.00 12.21 176 LYS D C 1
ATOM 3334 O O . LYS D 2 25 ? 26.357 39.965 48.817 1.00 12.50 176 LYS D O 1
ATOM 3340 N N . MET D 2 26 ? 27.197 38.798 47.129 1.00 12.50 177 MET D N 1
ATOM 3341 C CA . MET D 2 26 ? 27.056 39.912 46.215 1.00 14.05 177 MET D CA 1
ATOM 3342 C C . MET D 2 26 ? 25.561 40.248 46.052 1.00 12.34 177 MET D C 1
ATOM 3343 O O . MET D 2 26 ? 24.728 39.378 46.090 1.00 10.41 177 MET D O 1
ATOM 3348 N N . HIS D 2 27 ? 25.213 41.514 45.900 1.00 12.00 178 HIS D N 1
ATOM 3349 C CA . HIS D 2 27 ? 23.857 41.861 45.754 1.00 12.77 178 HIS D CA 1
ATOM 3350 C C . HIS D 2 27 ? 23.256 41.078 44.544 1.00 11.98 178 HIS D C 1
ATOM 3351 O O . HIS D 2 27 ? 23.875 41.002 43.468 1.00 11.15 178 HIS D O 1
ATOM 3358 N N . GLY D 2 28 ? 22.059 40.505 44.737 1.00 10.66 179 GLY D N 1
ATOM 3359 C CA . GLY D 2 28 ? 21.334 39.823 43.715 1.00 10.29 179 GLY D CA 1
ATOM 3360 C C . GLY D 2 28 ? 21.681 38.329 43.645 1.00 9.72 179 GLY D C 1
ATOM 3361 O O . GLY D 2 28 ? 21.055 37.635 42.817 1.00 8.52 179 GLY D O 1
ATOM 3362 N N . ARG D 2 29 ? 22.529 37.825 44.523 1.00 9.33 180 ARG D N 1
ATOM 3363 C CA A ARG D 2 29 ? 22.903 36.406 44.611 0.50 9.36 180 ARG D CA 1
ATOM 3364 C CA B ARG D 2 29 ? 22.852 36.403 44.522 0.50 8.92 180 ARG D CA 1
ATOM 3365 C C . ARG D 2 29 ? 21.672 35.539 45.009 1.00 9.23 180 ARG D C 1
ATOM 3366 O O . ARG D 2 29 ? 21.059 35.824 46.006 1.00 9.53 180 ARG D O 1
ATOM 3381 N N . VAL D 2 30 ? 21.325 34.521 44.207 1.00 8.78 181 VAL D N 1
ATOM 3382 C CA . VAL D 2 30 ? 20.261 33.581 44.537 1.00 8.72 181 VAL D CA 1
ATOM 3383 C C . VAL D 2 30 ? 20.882 32.189 44.476 1.00 8.83 181 VAL D C 1
ATOM 3384 O O . VAL D 2 30 ? 21.602 31.870 43.526 1.00 8.04 181 VAL D O 1
ATOM 3388 N N . GLY D 2 31 ? 20.622 31.380 45.488 1.00 8.65 182 GLY D N 1
ATOM 3389 C CA . GLY D 2 31 ? 20.946 30.031 45.559 1.00 8.99 182 GLY D CA 1
ATOM 3390 C C . GLY D 2 31 ? 19.873 29.055 45.146 1.00 8.98 182 GLY D C 1
ATOM 3391 O O . GLY D 2 31 ? 19.010 29.362 44.342 1.00 9.05 182 GL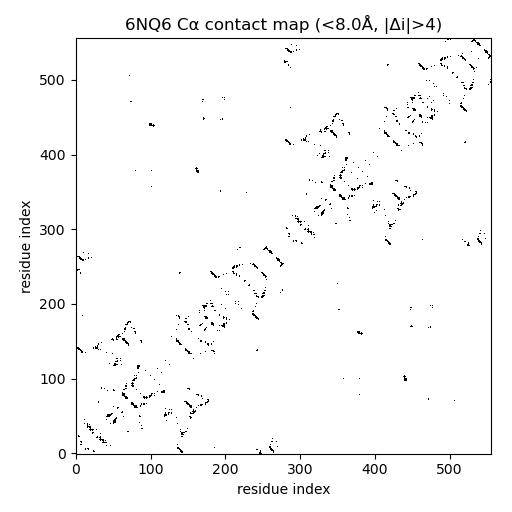Y D O 1
ATOM 3392 N N . ASP D 2 32 ? 20.029 27.822 45.617 1.00 9.22 183 ASP D N 1
ATOM 3393 C CA . ASP D 2 32 ? 19.081 26.783 45.282 1.00 9.38 183 ASP D CA 1
ATOM 3394 C C . ASP D 2 32 ? 17.728 26.861 45.981 1.00 7.90 183 ASP D C 1
ATOM 3395 O O . ASP D 2 32 ? 16.753 26.222 45.519 1.00 7.11 183 ASP D O 1
ATOM 3400 N N . SER D 2 33 ? 17.584 27.576 47.066 1.00 7.22 184 SER D N 1
ATOM 3401 C CA . SER D 2 33 ? 16.390 27.503 47.890 1.00 7.73 184 SER D CA 1
ATOM 3402 C C . SER D 2 33 ? 15.092 27.889 47.235 1.00 7.73 184 SER D C 1
ATOM 3403 O O . SER D 2 33 ? 14.093 27.267 47.562 1.00 8.16 184 SER D O 1
ATOM 3406 N N . PRO D 2 34 ? 15.053 28.830 46.280 1.00 7.08 185 PRO D N 1
ATOM 3407 C CA . PRO D 2 34 ? 13.785 29.144 45.644 1.00 6.94 185 PRO D CA 1
ATOM 3408 C C . PRO D 2 34 ? 13.557 28.451 44.300 1.00 7.27 185 PRO D C 1
ATOM 3409 O O . PRO D 2 34 ? 12.659 28.815 43.569 1.00 8.08 185 PRO D O 1
ATOM 3413 N N . ILE D 2 35 ? 14.427 27.515 43.955 1.00 7.27 186 ILE D N 1
ATOM 3414 C CA . ILE D 2 35 ? 14.417 26.876 42.675 1.00 8.84 186 ILE D CA 1
ATOM 3415 C C . ILE D 2 35 ? 13.803 25.508 42.752 1.00 7.95 186 ILE D C 1
ATOM 3416 O O . ILE D 2 35 ? 14.289 24.687 43.417 1.00 7.73 186 ILE D O 1
ATOM 3421 N N . ILE D 2 36 ? 12.673 25.347 42.072 1.00 8.80 187 ILE D N 1
ATOM 3422 C CA . ILE D 2 36 ? 11.977 24.038 42.023 1.00 9.34 187 ILE D CA 1
ATOM 3423 C C . ILE D 2 36 ? 12.829 22.943 41.482 1.00 11.59 187 ILE D C 1
ATOM 3424 O O . I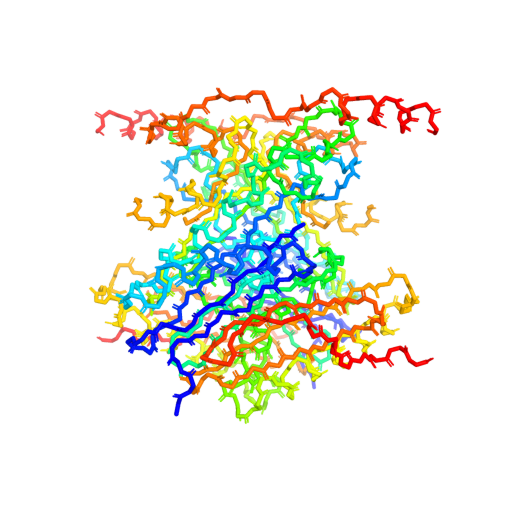LE D 2 36 ? 1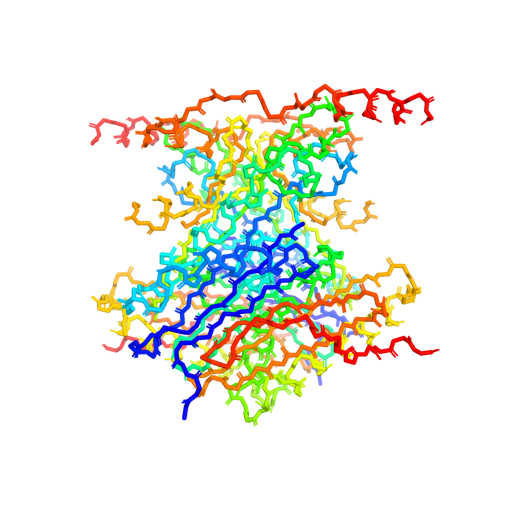2.942 21.875 42.062 1.00 13.53 187 ILE D O 1
ATOM 3429 N N . GLY D 2 37 ? 13.537 22.989 40.432 1.00 11.17 188 GLY D N 1
ATOM 3430 C CA . GLY D 2 37 ? 14.273 21.470 40.672 1.00 17.17 188 GLY D CA 1
ATOM 3431 C C . GLY D 2 37 ? 15.274 21.040 41.895 1.00 16.36 188 GLY D C 1
ATOM 3432 O O . GLY D 2 37 ? 15.726 19.713 42.085 1.00 18.37 188 GLY D O 1
ATOM 3433 N N . ALA D 2 38 ? 15.658 22.064 42.674 1.00 9.61 189 ALA D N 1
ATOM 3434 C CA . ALA D 2 38 ? 16.970 22.168 43.306 1.00 8.46 189 ALA D CA 1
ATOM 3435 C C . ALA D 2 38 ? 16.761 22.125 44.839 1.00 7.86 189 ALA D C 1
ATOM 3436 O O . ALA D 2 38 ? 16.924 21.078 45.435 1.00 7.74 189 ALA D O 1
ATOM 3438 N N . GLY D 2 39 ? 16.295 23.208 45.463 1.00 7.45 190 GLY D N 1
ATOM 3439 C CA . GLY D 2 39 ? 16.078 23.238 46.881 1.00 7.66 190 GLY D CA 1
ATOM 3440 C C . GLY D 2 39 ? 14.860 22.432 47.280 1.00 7.30 190 GLY D C 1
ATOM 3441 O O . GLY D 2 39 ? 14.760 22.004 48.442 1.00 8.06 190 GLY D O 1
ATOM 3442 N N . LEU D 2 40 ? 13.875 22.275 46.421 1.00 6.65 191 LEU D N 1
ATOM 3443 C CA . LEU D 2 40 ? 12.603 21.626 46.777 1.00 6.50 191 LEU D CA 1
ATOM 3444 C C . LEU D 2 40 ? 11.963 20.958 45.585 1.00 7.11 191 LEU D C 1
ATOM 3445 O O . LEU D 2 40 ? 11.867 21.556 44.550 1.00 7.17 191 LEU D O 1
ATOM 3450 N N . PHE D 2 41 ? 11.412 19.746 45.736 1.00 7.02 192 PHE D N 1
ATOM 3451 C CA . PHE D 2 41 ? 10.575 19.164 44.750 1.00 7.98 192 PHE D CA 1
ATOM 3452 C C . PHE D 2 41 ? 9.557 18.250 45.352 1.00 8.13 192 PHE D C 1
ATOM 3453 O O . PHE D 2 41 ? 9.936 17.409 46.224 1.00 8.75 192 PHE D O 1
ATOM 3461 N N . VAL D 2 42 ? 8.347 18.255 44.840 1.00 7.84 193 VAL D N 1
ATOM 3462 C CA . VAL D 2 42 ? 7.269 17.447 45.359 1.00 8.71 193 VAL D CA 1
ATOM 3463 C C . VAL D 2 42 ? 6.492 16.828 44.202 1.00 9.27 193 VAL D C 1
ATOM 3464 O O . VAL D 2 42 ? 5.924 17.573 43.380 1.00 12.08 193 VAL D O 1
ATOM 3468 N N . ASP D 2 43 ? 6.358 15.516 44.188 1.00 9.75 194 ASP D N 1
ATOM 3469 C CA . ASP D 2 43 ? 5.441 14.873 43.259 1.00 10.37 194 ASP D CA 1
ATOM 3470 C C . ASP D 2 43 ? 4.528 13.954 44.082 1.00 10.59 194 ASP D C 1
ATOM 3471 O O . ASP D 2 43 ? 4.993 12.967 44.655 1.00 9.61 194 ASP D O 1
ATOM 3476 N N . ASN D 2 44 ? 3.220 14.282 44.126 1.00 10.29 195 ASN D N 1
ATOM 3477 C CA . ASN D 2 44 ? 2.318 13.577 44.979 1.00 12.33 195 ASN D CA 1
ATOM 3478 C C . ASN D 2 44 ? 2.132 12.135 44.595 1.00 13.18 195 ASN D C 1
ATOM 3479 O O . ASN D 2 44 ? 1.608 11.366 45.367 1.00 15.82 195 ASN D O 1
ATOM 3484 N N . GLU D 2 45 ? 2.620 11.696 43.416 1.00 12.97 196 GLU D N 1
ATOM 3485 C CA . GLU D 2 45 ? 2.522 10.255 43.090 1.00 16.22 196 GLU D CA 1
ATOM 3486 C C . GLU D 2 45 ? 3.764 9.483 43.504 1.00 14.80 196 GLU D C 1
ATOM 3487 O O . GLU D 2 45 ? 3.861 8.261 43.285 1.00 16.02 196 GLU D O 1
ATOM 3493 N N . ILE D 2 46 ? 4.749 10.205 44.039 1.00 13.18 197 ILE D N 1
ATOM 3494 C CA . ILE D 2 46 ? 6.050 9.605 44.342 1.00 12.70 197 ILE D CA 1
ATOM 3495 C C . ILE D 2 46 ? 6.617 9.990 45.708 1.00 12.32 197 ILE D C 1
ATOM 3496 O O . ILE D 2 46 ? 6.895 9.119 46.498 1.00 12.85 197 ILE D O 1
ATOM 3501 N N . GLY D 2 47 ? 6.749 11.274 45.993 1.00 10.07 198 GLY D N 1
ATOM 3502 C CA . GLY D 2 47 ? 7.461 11.670 47.191 1.00 9.57 198 GLY D CA 1
ATOM 3503 C C . GLY D 2 47 ? 7.977 13.057 47.082 1.00 9.51 198 GLY D C 1
ATOM 3504 O O . GLY D 2 47 ? 7.669 13.797 46.134 1.00 9.15 198 GLY D O 1
ATOM 3505 N N . ALA D 2 48 ? 8.661 13.505 48.132 1.00 8.16 199 ALA D N 1
ATOM 3506 C CA . ALA D 2 48 ? 9.143 14.893 48.205 1.00 7.88 199 ALA D CA 1
ATOM 3507 C C . ALA D 2 48 ? 10.571 14.905 48.684 1.00 7.83 199 ALA D C 1
ATOM 3508 O O . ALA D 2 48 ? 11.009 13.993 49.378 1.00 7.86 199 ALA D O 1
ATOM 3510 N N . ALA D 2 49 ? 11.298 15.975 48.383 1.00 7.24 200 ALA D N 1
ATOM 3511 C CA . ALA D 2 49 ? 12.656 16.143 48.878 1.00 7.81 200 ALA D CA 1
ATOM 3512 C C . ALA D 2 49 ? 13.000 17.606 49.005 1.00 7.70 200 ALA D C 1
ATOM 3513 O O . ALA D 2 49 ? 12.520 18.420 48.250 1.00 8.14 200 ALA D O 1
ATOM 3515 N N . THR D 2 50 ? 13.829 17.904 50.006 1.00 7.70 201 THR D N 1
ATOM 3516 C CA . THR D 2 50 ? 14.335 19.281 50.181 1.00 9.07 201 THR D CA 1
ATOM 3517 C C . THR D 2 50 ? 15.776 19.188 50.493 1.00 8.97 201 THR D C 1
ATOM 3518 O O . THR D 2 50 ? 16.262 18.146 50.949 1.00 7.73 201 THR D O 1
ATOM 3522 N N . ALA D 2 51 ? 16.495 20.269 50.194 1.00 9.31 202 ALA D N 1
ATOM 3523 C CA . ALA D 2 51 ? 17.952 20.327 50.288 1.00 10.86 202 ALA D CA 1
ATOM 3524 C C . ALA D 2 51 ? 18.332 21.596 50.999 1.00 11.91 202 ALA D C 1
ATOM 3525 O O . ALA D 2 51 ? 17.654 22.663 50.913 1.00 13.53 202 ALA D O 1
ATOM 3527 N N . THR D 2 52 ? 19.540 21.511 51.479 1.00 11.82 203 THR D N 1
ATOM 3528 C CA . THR D 2 52 ? 20.249 22.678 52.026 1.00 13.97 203 THR D CA 1
ATOM 3529 C C . THR D 2 52 ? 21.745 22.463 51.758 1.00 15.80 203 THR D C 1
ATOM 3530 O O . THR D 2 52 ? 22.253 21.379 51.634 1.00 12.46 203 THR D O 1
ATOM 3534 N N . GLY D 2 53 ? 22.479 23.560 51.778 1.00 20.27 204 GLY D N 1
ATOM 3535 C CA . GLY D 2 53 ? 23.950 23.457 51.852 1.00 20.70 204 GLY D CA 1
ATOM 3536 C C . GLY D 2 53 ? 24.510 24.575 51.011 1.00 19.84 204 GLY D C 1
ATOM 3537 O O . GLY D 2 53 ? 23.909 25.658 50.896 1.00 16.90 204 GLY D O 1
ATOM 3538 N N . HIS D 2 54 ? 25.669 24.324 50.427 1.00 21.58 205 HIS D N 1
ATOM 3539 C CA . HIS D 2 54 ? 26.142 25.182 49.326 1.00 24.29 205 HIS D CA 1
ATOM 3540 C C . HIS D 2 54 ? 25.186 25.163 48.102 1.00 24.68 205 HIS D C 1
ATOM 3541 O O . HIS D 2 54 ? 25.148 24.169 47.337 1.00 24.92 205 HIS D O 1
ATOM 3548 N N . GLY D 2 55 ? 24.430 26.257 47.947 1.00 23.50 206 GLY D N 1
ATOM 3549 C CA . GLY D 2 55 ? 23.447 26.443 46.887 1.00 23.26 206 GLY D CA 1
ATOM 3550 C C . GLY D 2 55 ? 23.956 26.120 45.495 1.00 25.41 206 GLY D C 1
ATOM 3551 O O . GLY D 2 55 ? 23.253 25.473 44.733 1.00 25.08 206 GLY D O 1
ATOM 3552 N N . GLU D 2 56 ? 25.222 26.478 45.247 1.00 24.72 207 GLU D N 1
ATOM 3553 C CA A GLU D 2 56 ? 25.862 26.253 43.941 0.50 23.30 207 GLU D CA 1
ATOM 3554 C CA B GLU D 2 56 ? 25.905 26.291 43.966 0.50 24.10 207 GLU D CA 1
ATOM 3555 C C . GLU D 2 56 ? 25.821 24.799 43.479 1.00 22.57 207 GLU D C 1
ATOM 3556 O O . GLU D 2 56 ? 25.491 24.499 42.331 1.00 20.58 207 GLU D O 1
ATOM 3567 N N . GLU D 2 57 ? 26.008 23.859 44.401 1.00 21.47 208 GLU D N 1
ATOM 3568 C CA . GLU D 2 57 ? 26.135 22.459 44.055 1.00 22.96 208 GLU D CA 1
ATOM 3569 C C . GLU D 2 57 ? 24.767 21.796 43.894 1.00 19.91 208 GLU D C 1
ATOM 3570 O O . GLU D 2 57 ? 24.596 20.930 43.110 1.00 20.79 208 GLU D O 1
ATOM 3576 N N . VAL D 2 58 ? 23.772 22.243 44.661 1.00 19.24 209 VAL D N 1
ATOM 3577 C CA . VAL D 2 58 ? 22.409 21.693 44.559 1.00 16.57 209 VAL D CA 1
ATOM 3578 C C . VAL D 2 58 ? 21.766 22.072 43.186 1.00 15.58 209 VAL D C 1
ATOM 3579 O O . VAL D 2 58 ? 20.979 21.311 42.584 1.00 16.52 209 VAL D O 1
ATOM 3583 N N . ILE D 2 59 ? 22.100 23.321 42.796 1.00 18.55 210 ILE D N 1
ATOM 3584 C CA . ILE D 2 59 ? 21.638 23.946 41.564 1.00 16.34 210 ILE D CA 1
ATOM 3585 C C . ILE D 2 59 ? 22.308 23.178 40.498 1.00 17.34 210 ILE D C 1
ATOM 3586 O O . ILE D 2 59 ? 21.660 22.668 39.626 1.00 17.73 210 ILE D O 1
ATOM 3591 N N . ARG D 2 60 ? 23.643 23.013 40.595 1.00 16.46 211 ARG D N 1
ATOM 3592 C CA . ARG D 2 60 ? 24.341 22.436 39.443 1.00 21.15 211 ARG D CA 1
ATOM 3593 C C . ARG D 2 60 ? 23.897 20.998 39.191 1.00 19.67 211 ARG D C 1
ATOM 3594 O O . ARG D 2 60 ? 23.958 20.563 38.043 1.00 16.47 211 ARG D O 1
ATOM 3602 N N . THR D 2 61 ? 23.385 20.304 40.228 1.00 19.85 212 THR D N 1
ATOM 3603 C CA . THR D 2 61 ? 22.898 18.897 40.116 1.00 17.90 212 THR D CA 1
ATOM 3604 C C . THR D 2 61 ? 21.412 18.701 40.156 1.00 16.12 212 THR D C 1
ATOM 3605 O O . THR D 2 61 ? 20.914 17.550 40.039 1.00 17.70 212 THR D O 1
ATOM 3609 N N . VAL D 2 62 ? 20.637 19.788 40.324 1.00 10.80 213 VAL D N 1
ATOM 3610 C CA . VAL D 2 62 ? 19.176 19.715 40.301 1.00 11.15 213 VAL D CA 1
ATOM 3611 C C . VAL D 2 62 ? 18.715 18.607 41.299 1.00 11.53 213 VAL D C 1
ATOM 3612 O O . VAL D 2 62 ? 18.033 17.641 40.939 1.00 11.11 213 VAL D O 1
ATOM 3616 N N . GLY D 2 63 ? 19.191 18.773 42.534 1.00 11.04 214 GLY D N 1
ATOM 3617 C CA . GLY D 2 63 ? 19.295 17.695 43.457 1.00 10.85 214 GLY D CA 1
ATOM 3618 C C . GLY D 2 63 ? 18.001 17.081 43.944 1.00 9.83 214 GLY D C 1
ATOM 3619 O O . GLY D 2 63 ? 17.865 15.889 43.966 1.00 10.84 214 GLY D O 1
ATOM 3620 N N . THR D 2 64 ? 16.991 17.875 44.286 1.00 8.71 215 THR D N 1
ATOM 3621 C CA . THR D 2 64 ? 15.766 17.306 44.746 1.00 8.26 215 THR D CA 1
ATOM 3622 C C . THR D 2 64 ? 14.955 16.643 43.658 1.00 8.12 215 THR D C 1
ATOM 3623 O O . THR D 2 64 ? 14.254 15.669 43.911 1.00 7.64 215 THR D O 1
ATOM 3627 N N . HIS D 2 65 ? 14.990 17.152 42.439 1.00 7.90 216 HIS D N 1
ATOM 3628 C CA . HIS D 2 65 ? 14.389 16.458 41.346 1.00 8.11 216 HIS D CA 1
ATOM 3629 C C . HIS D 2 65 ? 15.039 15.090 41.171 1.00 8.73 216 HIS D C 1
ATOM 3630 O O . HIS D 2 65 ? 14.301 14.118 40.957 1.00 8.51 216 HIS D O 1
ATOM 3637 N N . LEU D 2 66 ? 16.339 15.078 41.275 1.00 9.63 217 LEU D N 1
ATOM 3638 C CA . LEU D 2 66 ? 17.094 13.761 41.234 1.00 9.41 217 LEU D CA 1
ATOM 3639 C C . LEU D 2 66 ? 16.651 12.802 42.325 1.00 9.00 217 LEU D C 1
ATOM 3640 O O . LEU D 2 66 ? 16.242 11.652 42.033 1.00 9.23 217 LEU D O 1
ATOM 3645 N N . VAL D 2 67 ? 16.573 13.269 43.552 1.00 7.87 218 VAL D N 1
ATOM 3646 C CA . VAL D 2 67 ? 16.152 12.416 44.683 1.00 8.35 218 VAL D CA 1
ATOM 3647 C C . VAL D 2 67 ? 14.768 11.847 44.398 1.00 8.42 218 VAL D C 1
ATOM 3648 O O . VAL D 2 67 ? 14.479 10.652 44.582 1.00 8.84 218 VAL D O 1
ATOM 3652 N N . VAL D 2 68 ? 13.827 12.678 43.968 1.00 7.97 219 VAL D N 1
ATOM 3653 C CA . VAL D 2 68 ? 12.455 12.196 43.683 1.00 9.19 219 VAL D CA 1
ATOM 3654 C C . VAL D 2 68 ? 12.384 11.192 42.497 1.00 9.39 219 VAL D C 1
ATOM 3655 O O . VAL D 2 68 ? 11.672 10.234 42.593 1.00 10.54 219 VAL D O 1
ATOM 3659 N N . GLU D 2 69 ? 13.181 11.433 41.458 1.00 9.92 220 GLU D N 1
ATOM 3660 C CA . GLU D 2 69 ? 13.184 10.512 40.308 1.00 11.06 220 GLU D CA 1
ATOM 3661 C C . GLU D 2 69 ? 13.812 9.172 40.762 1.00 10.95 220 GLU D C 1
ATOM 3662 O O . GLU D 2 69 ? 13.345 8.118 40.348 1.00 11.30 220 GLU D O 1
ATOM 3668 N N . LEU D 2 70 ? 14.763 9.220 41.704 1.00 10.51 221 LEU D N 1
ATOM 3669 C CA . LEU D 2 70 ? 15.339 7.987 42.227 1.00 10.91 221 LEU D CA 1
ATOM 3670 C C . LEU D 2 70 ? 14.289 7.209 42.985 1.00 11.40 221 LEU D C 1
ATOM 3671 O O . LEU D 2 70 ? 14.165 5.966 42.833 1.00 13.15 221 LEU D O 1
ATOM 3676 N N . MET D 2 71 ? 13.470 7.866 43.803 1.00 10.49 222 MET D N 1
ATOM 3677 C CA . MET D 2 71 ? 12.377 7.229 44.472 1.00 11.34 222 MET D CA 1
ATOM 3678 C C . MET D 2 71 ? 11.434 6.660 43.389 1.00 13.53 222 MET D C 1
ATOM 3679 O O . MET D 2 71 ? 10.924 5.589 43.573 1.00 14.67 222 MET D O 1
ATOM 3684 N N . ASN D 2 72 ? 11.225 7.381 42.298 1.00 13.08 223 ASN D N 1
ATOM 3685 C CA . ASN D 2 72 ? 10.344 6.904 41.223 1.00 14.80 223 ASN D CA 1
ATOM 3686 C C . ASN D 2 72 ? 10.844 5.613 40.642 1.00 17.11 223 ASN D C 1
ATOM 3687 O O . ASN D 2 72 ? 10.051 4.758 40.307 1.00 19.75 223 ASN D O 1
ATOM 3692 N N . GLN D 2 73 ? 12.169 5.465 40.572 1.00 18.88 224 GLN D N 1
ATOM 3693 C CA . GLN D 2 73 ? 12.832 4.271 40.058 1.00 20.36 224 GLN D CA 1
ATOM 3694 C C . GLN D 2 73 ? 12.800 3.108 41.037 1.00 22.70 224 GLN D C 1
ATOM 3695 O O . GLN D 2 73 ? 13.193 2.015 40.669 1.00 28.69 224 GLN D O 1
ATOM 3701 N N . GLY D 2 74 ? 12.323 3.289 42.267 1.00 19.33 225 GLY D N 1
ATOM 3702 C CA . GLY D 2 74 ? 12.331 2.189 43.245 1.00 19.56 225 GLY D CA 1
ATOM 3703 C C . GLY D 2 74 ? 13.218 2.299 44.449 1.00 19.95 225 GLY D C 1
ATOM 3704 O O . GLY D 2 74 ? 13.151 1.448 45.348 1.00 22.38 225 GLY D O 1
ATOM 3705 N N . ARG D 2 75 ? 14.071 3.336 44.493 1.00 14.41 226 ARG D N 1
ATOM 3706 C CA . ARG D 2 75 ? 14.871 3.536 45.673 1.00 14.45 226 ARG D CA 1
ATOM 3707 C C . ARG D 2 75 ? 14.054 3.957 46.900 1.00 12.39 226 ARG D C 1
ATOM 3708 O O . ARG D 2 75 ? 13.093 4.667 46.803 1.00 11.94 226 ARG D O 1
ATOM 3716 N N . THR D 2 76 ? 14.488 3.539 48.069 1.00 12.98 227 THR D N 1
ATOM 3717 C CA . THR D 2 76 ? 13.980 4.058 49.324 1.00 12.65 227 THR D CA 1
ATOM 3718 C C . THR D 2 76 ? 14.380 5.520 49.444 1.00 11.79 227 THR D C 1
ATOM 3719 O O . THR D 2 76 ? 15.293 5.957 48.771 1.00 11.37 227 THR D O 1
ATOM 3723 N N . PRO D 2 77 ? 13.657 6.314 50.264 1.00 10.96 228 PRO D N 1
ATOM 3724 C CA . PRO D 2 77 ? 14.085 7.724 50.474 1.00 9.81 228 PRO D CA 1
ATOM 3725 C C . PRO D 2 77 ? 15.521 7.849 50.918 1.00 10.74 228 PRO D C 1
ATOM 3726 O O . PRO D 2 77 ? 16.275 8.659 50.330 1.00 9.19 228 PRO D O 1
ATOM 3730 N N . GLN D 2 78 ? 15.978 6.977 51.809 1.00 11.38 229 GLN D N 1
ATOM 3731 C CA . GLN D 2 78 ? 17.375 7.012 52.240 1.00 12.70 229 GLN D CA 1
ATOM 3732 C C . GLN D 2 78 ? 18.366 6.715 51.094 1.00 12.66 229 GLN D C 1
ATOM 3733 O O . GLN D 2 78 ? 19.381 7.398 50.953 1.00 14.16 229 GLN D O 1
ATOM 3739 N N . GLN D 2 79 ? 18.063 5.699 50.286 1.00 12.57 230 GLN D N 1
ATOM 3740 C CA . GLN D 2 79 ? 18.920 5.269 49.136 1.00 12.87 230 GLN D CA 1
ATOM 3741 C C . GLN D 2 79 ? 18.945 6.405 48.114 1.00 11.13 230 GLN D C 1
ATOM 3742 O O . GLN D 2 79 ? 19.968 6.691 47.508 1.00 11.62 230 GLN D O 1
ATOM 3748 N N . ALA D 2 80 ? 17.801 7.041 47.940 1.00 9.78 231 ALA D N 1
ATOM 3749 C CA . ALA D 2 80 ? 17.702 8.122 46.952 1.00 9.50 231 ALA D CA 1
ATOM 3750 C C . ALA D 2 80 ? 18.592 9.302 47.358 1.00 9.21 231 ALA D C 1
ATOM 3751 O O . ALA D 2 80 ? 19.346 9.844 46.560 1.00 9.03 231 ALA D O 1
ATOM 3753 N N . CYS D 2 81 ? 18.477 9.714 48.609 1.00 9.49 232 CYS D N 1
ATOM 3754 C CA . CYS D 2 81 ? 19.331 10.793 49.114 1.00 9.33 232 CYS D CA 1
ATOM 3755 C C . CYS D 2 81 ? 20.842 10.422 49.007 1.00 10.39 232 CYS D C 1
ATOM 3756 O O . CYS D 2 81 ? 21.649 11.269 48.632 1.00 10.31 232 CYS D O 1
ATOM 3759 N N . LYS D 2 82 ? 21.184 9.181 49.303 1.00 11.64 233 LYS D N 1
ATOM 3760 C CA . LYS D 2 82 ? 22.555 8.729 49.294 1.00 12.13 233 LYS D CA 1
ATOM 3761 C C . LYS D 2 82 ? 23.110 8.792 47.878 1.00 13.15 233 LYS D C 1
ATOM 3762 O O . LYS D 2 82 ? 24.151 9.388 47.660 1.00 12.26 233 LYS D O 1
ATOM 3768 N N . GLU D 2 83 ? 22.334 8.273 46.932 1.00 12.00 234 GLU D N 1
ATOM 3769 C CA . GLU D 2 83 ? 22.803 8.224 45.543 1.00 14.68 234 GLU D CA 1
ATOM 3770 C C . GLU D 2 83 ? 22.932 9.613 44.960 1.00 15.11 234 GLU D C 1
ATOM 3771 O O . GLU D 2 83 ? 23.869 9.879 44.167 1.00 16.01 234 GLU D O 1
ATOM 3777 N N . ALA D 2 84 ? 22.066 10.533 45.339 1.00 12.88 235 ALA D N 1
ATOM 3778 C CA . ALA D 2 84 ? 22.170 11.928 44.923 1.00 12.63 235 ALA D CA 1
ATOM 3779 C C . ALA D 2 84 ? 23.395 12.640 45.504 1.00 13.17 235 ALA D C 1
ATOM 3780 O O . ALA D 2 84 ? 24.073 13.445 44.809 1.00 14.12 235 ALA D O 1
ATOM 3782 N N . VAL D 2 85 ? 23.656 12.375 46.772 1.00 11.68 236 VAL D N 1
ATOM 3783 C CA . VAL D 2 85 ? 24.895 12.854 47.368 1.00 12.17 236 VAL D CA 1
ATOM 3784 C C . VAL D 2 85 ? 26.079 12.280 46.642 1.00 13.40 236 VAL D C 1
ATOM 3785 O O . VAL D 2 85 ? 26.998 13.077 46.360 1.00 13.87 236 VAL D O 1
ATOM 3789 N N . GLU D 2 86 ? 26.075 11.009 46.297 1.00 13.24 237 GLU D N 1
ATOM 3790 C CA . GLU D 2 86 ? 27.223 10.363 45.648 1.00 14.72 237 GLU D CA 1
ATOM 3791 C C . GLU D 2 86 ? 27.469 10.967 44.263 1.00 16.38 237 GLU D C 1
ATOM 3792 O O . GLU D 2 86 ? 28.604 11.040 43.772 1.00 16.82 237 GLU D O 1
ATOM 3798 N N . ARG D 2 87 ? 26.412 11.434 43.618 1.00 16.94 238 ARG D N 1
ATOM 3799 C CA . ARG D 2 87 ? 26.597 12.159 42.328 1.00 15.90 238 ARG D CA 1
ATOM 3800 C C . ARG D 2 87 ? 27.258 13.513 42.480 1.00 16.25 238 ARG D C 1
ATOM 3801 O O . ARG D 2 87 ? 28.126 13.885 41.640 1.00 17.15 238 ARG D O 1
ATOM 3809 N N . ILE D 2 88 ? 26.883 14.283 43.477 1.00 15.13 239 ILE D N 1
ATOM 3810 C CA . ILE D 2 88 ? 27.561 15.532 43.735 1.00 15.12 239 ILE D CA 1
ATOM 3811 C C . ILE D 2 88 ? 29.063 15.179 44.026 1.00 15.50 239 ILE D C 1
ATOM 3812 O O . ILE D 2 88 ? 29.927 15.918 43.576 1.00 14.46 239 ILE D O 1
ATOM 3817 N N . VAL D 2 89 ? 29.339 14.140 44.838 1.00 15.39 240 VAL D N 1
ATOM 3818 C CA . VAL D 2 89 ? 30.743 13.752 45.187 1.00 16.20 240 VAL D CA 1
ATOM 3819 C C . VAL D 2 89 ? 31.557 13.518 43.909 1.00 16.47 240 VAL D C 1
ATOM 3820 O O . VAL D 2 89 ? 32.670 14.045 43.791 1.00 15.10 240 VAL D O 1
ATOM 3824 N N . LYS D 2 90 ? 31.027 12.733 42.981 1.00 15.34 241 LYS D N 1
ATOM 3825 C CA . LYS D 2 90 ? 31.714 12.455 41.705 1.00 17.46 241 LYS D CA 1
ATOM 3826 C C . LYS D 2 90 ? 31.907 13.777 40.910 1.00 18.05 241 LYS D C 1
ATOM 3827 O O . LYS D 2 90 ? 32.984 14.052 40.395 1.00 14.83 241 LYS D O 1
ATOM 3833 N N . ILE D 2 91 ? 30.921 14.668 40.898 1.00 14.75 242 ILE D N 1
ATOM 3834 C CA . ILE D 2 91 ? 31.109 15.900 40.129 1.00 16.46 242 ILE D CA 1
ATOM 3835 C C . ILE D 2 91 ? 32.142 16.800 40.753 1.00 17.49 242 ILE D C 1
ATOM 3836 O O . ILE D 2 91 ? 32.971 17.359 40.063 1.00 18.30 242 ILE D O 1
ATOM 3841 N N . VAL D 2 92 ? 32.145 16.879 42.079 1.00 16.61 243 VAL D N 1
ATOM 3842 C CA . VAL D 2 92 ? 33.136 17.687 42.778 1.00 16.07 243 VAL D CA 1
ATOM 3843 C C . VAL D 2 92 ? 34.537 17.216 42.382 1.00 16.16 243 VAL D C 1
ATOM 3844 O O . VAL D 2 92 ? 35.432 18.027 42.143 1.00 17.85 243 VAL D O 1
ATOM 3848 N N . ASN D 2 93 ? 34.714 15.898 42.317 1.00 17.62 244 ASN D N 1
ATOM 3849 C CA . ASN D 2 93 ? 35.973 15.299 41.941 1.00 20.13 244 ASN D CA 1
ATOM 3850 C C . ASN D 2 93 ? 36.303 15.614 40.494 1.00 18.81 244 ASN D C 1
ATOM 3851 O O . ASN D 2 93 ? 37.487 15.897 40.158 1.00 17.57 244 ASN D O 1
ATOM 3856 N N . ARG D 2 94 ? 35.306 15.540 39.622 1.00 18.41 245 ARG D N 1
ATOM 3857 C CA . ARG D 2 94 ? 35.528 15.803 38.193 1.00 18.55 245 ARG D CA 1
ATOM 3858 C C . ARG D 2 94 ? 35.902 17.240 37.955 1.00 17.43 245 ARG D C 1
ATOM 3859 O O . ARG D 2 94 ? 36.632 17.512 36.964 1.00 17.16 245 ARG D O 1
ATOM 3867 N N . ARG D 2 95 ? 35.405 18.142 38.790 1.00 15.70 246 ARG D N 1
ATOM 3868 C CA . ARG D 2 95 ? 35.766 19.536 38.825 1.00 15.42 246 ARG D CA 1
ATOM 3869 C C . ARG D 2 95 ? 37.118 19.919 39.446 1.00 13.68 246 ARG D C 1
ATOM 3870 O O . ARG D 2 95 ? 37.464 21.112 39.499 1.00 16.89 246 ARG D O 1
ATOM 3878 N N . GLY D 2 96 ? 37.814 18.898 39.968 1.00 15.12 247 GLY D N 1
ATOM 3879 C CA . GLY D 2 96 ? 39.003 19.018 40.763 1.00 15.27 247 GLY D CA 1
ATOM 3880 C C . GLY D 2 96 ? 38.885 19.829 42.006 1.00 17.04 247 GLY D C 1
ATOM 3881 O O . GLY D 2 96 ? 39.778 20.598 42.353 1.00 21.52 247 GLY D O 1
ATOM 3882 N N . LYS D 2 97 ? 37.710 19.770 42.655 1.00 14.69 248 LYS D N 1
ATOM 3883 C CA . LYS D 2 97 ? 37.533 20.469 43.892 1.00 15.42 248 LYS D CA 1
ATOM 3884 C C . LYS D 2 97 ? 37.697 19.524 45.098 1.00 13.72 248 LYS D C 1
ATOM 3885 O O . LYS D 2 97 ? 37.720 18.252 44.936 1.00 13.53 248 LYS D O 1
ATOM 3891 N N . ASN D 2 98 ? 37.710 20.148 46.269 1.00 15.64 249 ASN D N 1
ATOM 3892 C CA . ASN D 2 98 ? 37.867 19.453 47.535 1.00 14.62 249 ASN D CA 1
ATOM 3893 C C . ASN D 2 98 ? 36.497 19.354 48.203 1.00 13.15 249 ASN D C 1
ATOM 3894 O O . ASN D 2 98 ? 35.872 20.345 48.492 1.00 14.99 249 ASN D O 1
ATOM 3899 N N . LEU D 2 99 ? 36.154 18.120 48.554 1.00 16.39 250 LEU D N 1
ATOM 3900 C CA . LEU D 2 99 ? 34.893 17.814 49.158 1.00 16.55 250 LEU D CA 1
ATOM 3901 C C . LEU D 2 99 ? 34.687 18.523 50.485 1.00 16.02 250 LEU D C 1
ATOM 3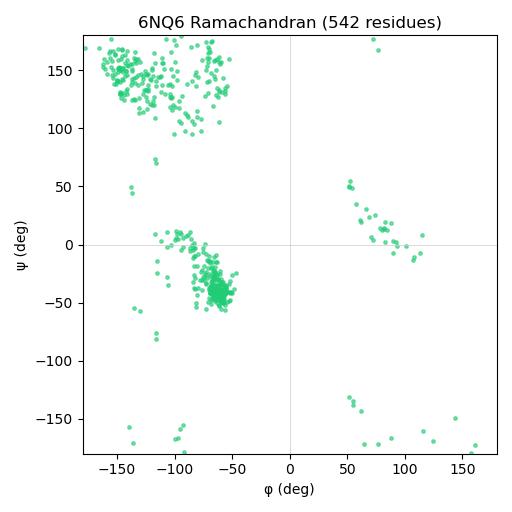902 O O . LEU D 2 99 ? 33.555 18.810 50.881 1.00 16.64 250 LEU D O 1
ATOM 3907 N N . LYS D 2 100 ? 35.802 18.882 51.182 1.00 15.86 251 LYS D N 1
ATOM 3908 C CA . LYS D 2 100 ? 35.735 19.547 52.458 1.00 16.77 251 LYS D CA 1
ATOM 3909 C C . LYS D 2 100 ? 35.158 20.938 52.350 1.00 16.41 251 LYS D C 1
ATOM 3910 O O . LYS D 2 100 ? 34.690 21.446 53.314 1.00 19.53 251 LYS D O 1
ATOM 3916 N N . ASP D 2 101 ? 35.220 21.553 51.155 1.00 17.15 252 ASP D N 1
ATOM 3917 C CA . ASP D 2 101 ? 34.727 22.874 50.898 1.00 19.24 252 ASP D CA 1
ATOM 3918 C C . ASP D 2 101 ? 33.208 22.961 50.549 1.00 20.81 252 ASP D C 1
ATOM 3919 O O . ASP D 2 101 ? 32.651 24.074 50.395 1.00 23.02 252 ASP D O 1
ATOM 3924 N N . ILE D 2 102 ? 32.535 21.813 50.514 1.00 20.35 253 ILE D N 1
ATOM 3925 C CA . ILE D 2 102 ? 31.087 21.775 50.185 1.00 21.23 253 ILE D CA 1
ATOM 3926 C C . ILE D 2 102 ? 30.259 20.983 51.231 1.00 18.37 253 ILE D C 1
ATOM 3927 O O . ILE D 2 102 ? 30.714 19.930 51.676 1.00 17.84 253 ILE D O 1
ATOM 3932 N N . GLN D 2 103 ? 29.060 21.481 51.593 1.00 16.12 254 GLN D N 1
ATOM 3933 C CA . GLN D 2 103 ? 28.109 20.741 52.418 1.00 13.62 254 GLN D CA 1
ATOM 3934 C C . GLN D 2 103 ? 26.769 20.741 51.670 1.00 13.01 254 GLN D C 1
ATOM 3935 O O . GLN D 2 103 ? 26.346 21.762 51.171 1.00 13.78 254 GLN D O 1
ATOM 3941 N N . VAL D 2 104 ? 26.162 19.572 51.510 1.00 13.40 255 VAL D N 1
ATOM 3942 C CA . VAL D 2 104 ? 24.785 19.489 51.031 1.00 12.39 255 VAL D CA 1
ATOM 3943 C C . VAL D 2 104 ? 24.113 18.430 51.876 1.00 12.63 255 VAL D C 1
ATOM 3944 O O . VAL D 2 104 ? 24.682 17.335 52.094 1.00 13.76 255 VAL D O 1
ATOM 3948 N N . GLY D 2 105 ? 22.885 18.713 52.299 1.00 11.51 256 GLY D N 1
ATOM 3949 C CA . GLY D 2 105 ? 22.055 17.659 52.942 1.00 10.68 256 GLY D CA 1
ATOM 3950 C C . GLY D 2 105 ? 20.767 17.528 52.155 1.00 11.79 256 GLY D C 1
ATOM 3951 O O . GLY D 2 105 ? 20.167 18.551 51.782 1.00 11.71 256 GLY D O 1
ATOM 3952 N N . PHE D 2 106 ? 20.316 16.268 51.917 1.00 10.17 257 PHE D N 1
ATOM 3953 C CA . PHE D 2 106 ? 18.972 16.017 51.423 1.00 9.37 257 PHE D CA 1
ATOM 3954 C C . PHE D 2 106 ? 18.161 15.282 52.465 1.00 7.89 257 PHE D C 1
ATOM 3955 O O . PHE D 2 106 ? 18.706 14.444 53.222 1.00 9.37 257 PHE D O 1
ATOM 3963 N N . ILE D 2 107 ? 16.879 15.598 52.535 1.00 7.75 258 ILE D N 1
ATOM 3964 C CA . ILE D 2 107 ? 15.885 14.820 53.253 1.00 7.73 258 ILE D CA 1
ATOM 3965 C C . ILE D 2 107 ? 14.764 14.502 52.272 1.00 7.92 258 ILE D C 1
ATOM 3966 O O . ILE D 2 107 ? 14.488 15.291 51.367 1.00 7.41 258 ILE D O 1
ATOM 3971 N N . ALA D 2 108 ? 14.131 13.343 52.496 1.00 7.39 259 ALA D N 1
ATOM 3972 C CA . ALA D 2 108 ? 13.106 12.821 51.582 1.00 8.15 259 ALA D CA 1
ATOM 3973 C C . ALA D 2 108 ? 12.041 12.031 52.274 1.00 8.11 259 ALA D C 1
ATOM 3974 O O . ALA D 2 108 ? 12.302 11.408 53.330 1.00 7.88 259 ALA D O 1
ATOM 3976 N N . LEU D 2 109 ? 10.888 12.049 51.634 1.00 9.15 260 LEU D N 1
ATOM 3977 C CA . LEU D 2 109 ? 9.690 11.320 52.106 1.00 10.20 260 LEU D CA 1
ATOM 3978 C C . LEU D 2 109 ? 9.085 10.677 50.889 1.00 10.61 260 LEU D C 1
ATOM 3979 O O . LEU D 2 109 ? 9.038 11.288 49.832 1.00 10.79 260 LEU D O 1
ATOM 3984 N N . ASN D 2 110 ? 8.568 9.464 51.028 1.00 10.21 261 ASN D N 1
ATOM 3985 C CA . ASN D 2 110 ? 7.764 8.895 49.942 1.00 10.22 261 ASN D CA 1
ATOM 3986 C C . ASN D 2 110 ? 6.281 8.898 50.375 1.00 11.21 261 ASN D C 1
ATOM 3987 O O . ASN D 2 110 ? 5.915 9.303 51.476 1.00 10.40 261 ASN D O 1
ATOM 3992 N N . LYS D 2 111 ? 5.430 8.465 49.450 1.00 13.79 262 LYS D N 1
ATOM 3993 C CA . LYS D 2 111 ? 3.991 8.420 49.678 1.00 15.36 262 LYS D CA 1
ATOM 3994 C C . LYS D 2 111 ? 3.629 7.620 50.922 1.00 14.35 262 LYS D C 1
ATOM 3995 O O . LYS D 2 111 ? 2.739 8.005 51.680 1.00 15.42 262 LYS D O 1
ATOM 4001 N N . LYS D 2 112 ? 4.322 6.506 51.131 1.00 14.96 263 LYS D N 1
ATOM 4002 C CA . LYS D 2 112 ? 4.053 5.660 52.287 1.00 15.73 263 LYS D CA 1
ATOM 4003 C C . LYS D 2 112 ? 4.538 6.221 53.624 1.00 15.24 263 LYS D C 1
ATOM 4004 O O . LYS D 2 112 ? 4.411 5.603 54.596 1.00 15.07 263 LYS D O 1
ATOM 4010 N N . GLY D 2 113 ? 5.137 7.407 53.615 1.00 12.11 264 GLY D N 1
ATOM 4011 C CA . GLY D 2 113 ? 5.624 7.910 54.851 1.00 12.49 264 GLY D CA 1
ATOM 4012 C C . GLY D 2 113 ? 6.979 7.397 55.257 1.00 12.04 264 GLY D C 1
ATOM 4013 O O . GLY D 2 113 ? 7.392 7.728 56.331 1.00 13.08 264 GLY D O 1
ATOM 4014 N N . GLU D 2 114 ? 7.632 6.566 54.420 1.00 11.46 265 GLU D N 1
ATOM 4015 C CA . GLU D 2 114 ? 9.023 6.217 54.614 1.00 11.87 265 GLU D CA 1
ATOM 4016 C C . GLU D 2 114 ? 9.818 7.510 54.460 1.00 10.87 265 GLU D C 1
ATOM 4017 O O . GLU D 2 114 ? 9.461 8.360 53.674 1.00 10.07 265 GLU D O 1
ATOM 4023 N N . TYR D 2 115 ? 10.948 7.615 55.149 1.00 10.25 266 TYR D N 1
ATOM 4024 C CA . TYR D 2 115 ? 11.766 8.831 55.062 1.00 10.04 266 TYR D CA 1
ATOM 4025 C C . TYR D 2 115 ? 13.235 8.528 55.154 1.00 10.14 266 TYR D C 1
ATOM 4026 O O . TYR D 2 115 ? 13.662 7.454 55.541 1.00 10.04 266 TYR D O 1
ATOM 4035 N N . GLY D 2 116 ? 14.062 9.541 54.845 1.00 9.24 267 GLY D N 1
ATOM 4036 C CA . GLY D 2 116 ? 15.519 9.277 54.774 1.00 9.27 267 GLY D CA 1
ATOM 4037 C C . GLY D 2 116 ? 16.242 10.541 54.468 1.00 8.92 267 GLY D C 1
ATOM 4038 O O . GLY D 2 116 ? 15.651 11.576 54.166 1.00 8.24 267 GLY D O 1
ATOM 4039 N N . ALA D 2 117 ? 17.543 10.460 54.613 1.00 9.62 268 ALA D N 1
ATOM 4040 C CA . ALA D 2 117 ? 18.412 11.612 54.488 1.00 9.13 268 ALA D CA 1
ATOM 4041 C C . ALA D 2 117 ? 19.824 11.136 54.248 1.00 9.64 268 ALA D C 1
ATOM 4042 O O . ALA D 2 117 ? 20.189 10.017 54.556 1.00 10.88 268 ALA D O 1
ATOM 4044 N N . TYR D 2 118 ? 20.646 12.035 53.694 1.00 9.29 269 TYR D N 1
ATOM 4045 C CA . TYR D 2 118 ? 22.059 11.766 53.497 1.00 9.67 269 TYR D CA 1
ATOM 4046 C C . TYR D 2 118 ? 22.703 13.126 53.275 1.00 11.48 269 TYR D C 1
ATOM 4047 O O . TYR D 2 118 ? 22.042 14.088 52.909 1.00 10.98 269 TYR D O 1
ATOM 4056 N N . CYS D 2 119 ? 23.991 13.215 53.571 1.00 10.65 270 CYS D N 1
ATOM 4057 C CA . CYS D 2 119 ? 24.677 14.512 53.438 1.00 10.25 270 CYS D CA 1
ATOM 4058 C C . CYS D 2 119 ? 26.158 14.240 53.063 1.00 11.17 270 CYS D C 1
ATOM 4059 O O . CYS D 2 119 ? 26.663 13.122 53.028 1.00 10.08 270 CYS D O 1
ATOM 4062 N N . ILE D 2 120 ? 26.804 15.328 52.677 1.00 11.12 271 ILE D N 1
ATOM 4063 C CA . ILE D 2 120 ? 28.197 15.265 52.292 1.00 13.40 271 ILE D CA 1
ATOM 4064 C C . ILE D 2 120 ? 29.111 15.071 53.504 1.00 11.92 271 ILE D C 1
ATOM 4065 O O . ILE D 2 120 ? 29.975 14.128 53.480 1.00 12.10 271 ILE D O 1
ATOM 4070 N N . GLN D 2 121 ? 28.969 15.974 54.458 1.00 13.18 272 GLN D N 1
ATOM 4071 C CA . GLN D 2 121 ? 29.848 16.029 55.650 1.00 12.70 272 GLN D CA 1
ATOM 4072 C C . GLN D 2 121 ? 29.030 15.845 56.879 1.00 14.35 272 GLN D C 1
ATOM 4073 O O . GLN D 2 121 ? 27.865 16.237 56.962 1.00 15.03 272 GLN D O 1
ATOM 4079 N N . ASP D 2 122 ? 29.684 15.309 57.875 1.00 14.21 273 ASP D N 1
ATOM 4080 C CA . ASP D 2 122 ? 29.088 15.109 59.171 1.00 17.22 273 ASP D CA 1
ATOM 4081 C C . ASP D 2 122 ? 28.657 16.434 59.734 1.00 18.57 273 ASP D C 1
ATOM 4082 O O . ASP D 2 122 ? 29.097 17.486 59.285 1.00 21.47 273 ASP D O 1
ATOM 4087 N N . GLY D 2 123 ? 27.701 16.427 60.659 1.00 16.76 274 GLY D N 1
ATOM 4088 C CA . GLY D 2 123 ? 27.250 17.653 61.324 1.00 15.06 274 GLY D CA 1
ATOM 4089 C C . GLY D 2 123 ? 25.860 18.174 60.933 1.00 15.79 274 GLY D C 1
ATOM 4090 O O . GLY D 2 123 ? 25.314 19.140 61.523 1.00 19.32 274 GLY D O 1
ATOM 4091 N N . PHE D 2 124 ? 25.326 17.582 59.880 1.00 12.49 275 PHE D N 1
ATOM 4092 C CA . PHE D 2 124 ? 23.942 17.868 59.502 1.00 10.59 275 PHE D CA 1
ATOM 4093 C C . PHE D 2 124 ? 23.024 16.859 60.104 1.00 10.92 275 PHE D C 1
ATOM 4094 O O . PHE D 2 124 ? 23.196 15.676 59.911 1.00 10.79 275 PHE D O 1
ATOM 4102 N N . ASN D 2 125 ? 21.996 17.364 60.805 1.00 9.83 276 ASN D N 1
ATOM 4103 C CA . ASN D 2 125 ? 20.927 16.572 61.334 1.00 9.49 276 ASN D CA 1
ATOM 4104 C C . ASN D 2 125 ? 19.646 17.039 60.683 1.00 8.86 276 ASN D C 1
ATOM 4105 O O . ASN D 2 125 ? 19.579 18.202 60.194 1.00 8.93 276 ASN D O 1
ATOM 4110 N N . PHE D 2 126 ? 18.624 16.191 60.829 1.00 8.51 277 PHE D N 1
ATOM 4111 C CA . PHE D 2 126 ? 17.262 16.622 60.438 1.00 8.68 277 PHE D CA 1
ATOM 4112 C C . PHE D 2 126 ? 16.280 16.215 61.517 1.00 9.41 277 PHE D C 1
ATOM 4113 O O . PHE D 2 126 ? 16.568 15.405 62.340 1.00 9.25 277 PHE D O 1
ATOM 4121 N N . ALA D 2 127 ? 15.119 16.859 61.512 1.00 8.47 278 ALA D N 1
ATOM 4122 C CA . ALA D 2 127 ? 14.086 16.646 62.513 1.00 7.94 278 ALA D CA 1
ATOM 4123 C C . ALA D 2 127 ? 12.934 15.956 61.823 1.00 8.03 278 ALA D C 1
ATOM 4124 O O . ALA D 2 127 ? 12.547 16.349 60.721 1.00 8.34 278 ALA D O 1
ATOM 4126 N N . VAL D 2 128 ? 12.350 14.967 62.457 1.00 8.27 279 VAL D N 1
ATOM 4127 C CA . VAL D 2 128 ? 11.221 14.206 61.932 1.00 8.69 279 VAL D CA 1
ATOM 4128 C C . VAL D 2 128 ? 10.172 14.028 63.020 1.00 9.35 279 VAL D C 1
ATOM 4129 O O . VAL D 2 128 ? 10.499 13.554 64.125 1.00 9.25 279 VAL D O 1
ATOM 4133 N N . HIS D 2 129 ? 8.944 14.435 62.704 1.00 8.49 280 HIS D N 1
ATOM 4134 C CA . HIS D 2 129 ? 7.810 14.281 63.634 1.00 8.93 280 HIS D CA 1
ATOM 4135 C C . HIS D 2 129 ? 6.789 13.373 62.989 1.00 10.42 280 HIS D C 1
ATOM 4136 O O . HIS D 2 129 ? 6.294 13.673 61.893 1.00 10.14 280 HIS D O 1
ATOM 4143 N N . ASP D 2 130 ? 6.390 12.322 63.708 1.00 11.06 281 ASP D N 1
ATOM 4144 C CA . ASP D 2 130 ? 5.290 11.435 63.287 1.00 11.98 281 ASP D CA 1
ATOM 4145 C C . ASP D 2 130 ? 4.428 11.176 64.504 1.00 11.57 281 ASP D C 1
ATOM 4146 O O . ASP D 2 130 ? 4.543 11.899 65.476 1.00 12.06 281 ASP D O 1
ATOM 4151 N N . GLN D 2 131 ? 3.473 10.239 64.400 1.00 13.43 282 GLN D N 1
ATOM 4152 C CA . GLN D 2 131 ? 2.646 9.894 65.555 1.00 14.99 282 GLN D CA 1
ATOM 4153 C C . GLN D 2 131 ? 3.421 9.296 66.736 1.00 14.15 282 GLN D C 1
ATOM 4154 O O . GLN D 2 131 ? 2.895 9.319 67.869 1.00 14.69 282 GLN D O 1
ATOM 4160 N N . LYS D 2 132 ? 4.642 8.860 66.559 1.00 14.79 283 LYS D N 1
ATOM 4161 C CA . LYS D 2 132 ? 5.488 8.427 67.720 1.00 15.94 283 LYS D CA 1
ATOM 4162 C C . LYS D 2 132 ? 6.256 9.554 68.378 1.00 15.08 283 LYS D C 1
ATOM 4163 O O . LYS D 2 132 ? 6.862 9.357 69.425 1.00 17.69 283 LYS D O 1
ATOM 4169 N N . GLY D 2 133 ? 6.227 10.770 67.830 1.00 12.80 284 GLY D N 1
ATOM 4170 C CA . GLY D 2 133 ? 6.848 11.951 68.413 1.00 12.14 284 GLY D CA 1
ATOM 4171 C C . GLY D 2 133 ? 7.826 12.608 67.435 1.00 10.60 284 GLY D C 1
ATOM 4172 O O . GLY D 2 133 ? 7.916 12.222 66.222 1.00 10.20 284 GLY D O 1
ATOM 4173 N N . ASN D 2 134 ? 8.578 13.549 68.011 1.00 9.94 285 ASN D N 1
ATOM 4174 C CA . ASN D 2 134 ? 9.518 14.420 67.284 1.00 9.59 285 ASN D CA 1
ATOM 4175 C C . ASN D 2 134 ? 10.893 13.982 67.635 1.00 10.55 285 ASN D C 1
ATOM 4176 O O . ASN D 2 134 ? 11.212 13.914 68.889 1.00 11.53 285 ASN D O 1
ATOM 4181 N N . ARG D 2 135 ? 11.724 13.766 66.633 1.00 9.26 286 ARG D N 1
ATOM 4182 C CA . ARG D 2 135 ? 13.085 13.239 66.821 1.00 10.39 286 ARG D CA 1
ATOM 4183 C C . ARG D 2 135 ? 14.117 13.994 66.007 1.00 9.90 286 ARG D C 1
ATOM 4184 O O . ARG D 2 135 ? 13.888 14.379 64.853 1.00 9.84 286 ARG D O 1
ATOM 4192 N N . LEU D 2 136 ? 15.312 14.173 66.585 1.00 9.94 287 LEU D N 1
ATOM 4193 C CA . LEU D 2 136 ? 16.437 14.686 65.865 1.00 10.82 287 LEU D CA 1
ATOM 4194 C C . LEU D 2 136 ? 17.294 13.534 65.483 1.00 11.50 287 LEU D C 1
ATOM 4195 O O . LEU D 2 136 ? 17.768 12.754 66.341 1.00 13.70 287 LEU D O 1
ATOM 4200 N N . GLU D 2 137 ? 17.459 13.335 64.200 1.00 9.51 288 GLU D N 1
ATOM 4201 C CA . GLU D 2 137 ? 18.154 12.176 63.652 1.00 9.93 288 GLU D CA 1
ATOM 4202 C C . GLU D 2 137 ? 19.358 12.632 62.853 1.00 10.14 288 GLU D C 1
ATOM 4203 O O . GLU D 2 137 ? 19.421 13.739 62.324 1.00 11.22 288 GLU D O 1
ATOM 4209 N N . THR D 2 138 ? 20.363 11.773 62.837 1.00 12.29 289 THR D N 1
ATOM 4210 C CA . THR D 2 138 ? 21.654 12.043 62.203 1.00 12.68 289 THR D CA 1
ATOM 4211 C C . THR D 2 138 ? 21.894 11.045 61.057 1.00 11.78 289 THR D C 1
ATOM 4212 O O . THR D 2 138 ? 22.097 9.876 61.303 1.00 12.97 289 THR D O 1
ATOM 4216 N N . PRO D 2 139 ? 21.829 11.497 59.779 1.00 10.66 290 PRO D N 1
ATOM 4217 C CA . PRO D 2 139 ? 22.003 10.573 58.675 1.00 10.85 290 PRO D CA 1
ATOM 4218 C C . PRO D 2 139 ? 23.453 10.262 58.376 1.00 10.94 290 PRO D C 1
ATOM 4219 O O . PRO D 2 139 ? 24.349 10.923 58.932 1.00 12.11 290 PRO D O 1
ATOM 4223 N N . GLY D 2 140 ? 23.631 9.310 57.500 1.00 10.53 291 GLY D N 1
ATOM 4224 C CA . GLY D 2 140 ? 24.920 8.994 56.920 1.00 10.39 291 GLY D CA 1
ATOM 4225 C C . GLY D 2 140 ? 25.560 10.152 56.131 1.00 11.16 291 GLY D C 1
ATOM 4226 O O . GLY D 2 140 ? 24.880 11.045 55.655 1.00 10.29 291 GLY D O 1
ATOM 4227 N N . PHE D 2 141 ? 26.882 10.133 56.016 1.00 12.29 292 PHE D N 1
ATOM 4228 C CA . PHE D 2 141 ? 27.639 11.174 55.285 1.00 13.92 292 PHE D CA 1
ATOM 4229 C C . PHE D 2 141 ? 28.709 10.528 54.432 1.00 14.12 292 PHE D C 1
ATOM 4230 O O . PHE D 2 141 ? 29.248 9.466 54.773 1.00 15.06 292 PHE D O 1
ATOM 4238 N N . ALA D 2 142 ? 29.055 11.200 53.320 1.00 13.59 293 ALA D N 1
ATOM 4239 C CA . ALA D 2 142 ? 30.030 10.638 52.366 1.00 14.33 293 ALA D CA 1
ATOM 4240 C C . ALA D 2 142 ? 31.474 10.820 52.768 1.00 15.10 293 ALA D C 1
ATOM 4241 O O . ALA D 2 142 ? 32.259 9.924 52.541 1.00 16.27 293 ALA D O 1
ATOM 4243 N N . LEU D 2 143 ? 31.795 11.998 53.244 1.00 14.07 294 LEU D N 1
ATOM 4244 C CA . LEU D 2 143 ? 33.204 12.363 53.555 1.00 14.72 294 LEU D CA 1
ATOM 4245 C C . LEU D 2 143 ? 33.596 11.704 54.885 1.00 15.47 294 LEU D C 1
ATOM 4246 O O . LEU D 2 143 ? 33.338 12.220 55.967 1.00 15.09 294 LEU D O 1
ATOM 4251 N N . LYS D 2 144 ? 34.263 10.584 54.764 1.00 20.98 295 LYS D N 1
ATOM 4252 C CA . LYS D 2 144 ? 34.844 9.949 55.935 1.00 26.08 295 LYS D CA 1
ATOM 4253 C C . LYS D 2 144 ? 36.342 10.089 55.843 1.00 27.92 295 LYS D C 1
ATOM 4254 O O . LYS D 2 144 ? 36.969 10.311 56.861 1.00 39.64 295 LYS D O 1
#